Protein AF-A0A950RXT3-F1 (afdb_monomer)

pLDDT: mean 78.17, std 15.89, range [30.97, 98.0]

Sequence (523 aa):
MDTLRYGVPLAIAFVSMAGLGRHAAGCGPPQCATRAFFRGALIGFFAFGTLFGLLAQLGAGFPVAGGLMGLLVLVGLCSAAADLRSRPRTRLLYAGLASAGVLLSLLMQVMPVQADAADPGQYAFAATTLFRGEWLVQHVPVGAGLARMSALLHEAETTRAPSLVVPWAPAALGAPLTPNAITAVCAGYLAVAVLLFVDLLGPGLDPVGRAVLGLGALGPLNAVAVLSAGQLAQTFALMVALATIWLCRAQVSAGVRAGVLVAAGYLVSAGYPEFLLAFPLYWGCLVLICRSTFRQAAADGLCILAGFIVVQAATRLDNIRFLVAQQGSPTTFWPLAHTPGTVLDVWTIVIANGDLPRRLVALLTIPIAVYVWHRFVRRGTPTARPFAMMWVLIAGLVPFAVVWTWVALQAANPNYVTFKVACWLSFGLMLGVWLLLGQTTVWLRGVGATVVLVLAATRAFLLVSDVSERVPAYVAGPSAAGPAVEIASGAECLVHAPTSDQWVVARTIAVSAAPARNCTVLE

Secondary structure (DSSP, 8-state):
-HHHHHHHHHHHHHHHHHHHHHHHH-S---S-HHHHHHHHHHHHHHHHHHHHHHHHHTT--HHHHHHHHHHHHHHHHHHHHHHHHH-GGGHHHHHHHHHHHHHHHHHHHH----TT-HHHHHHHHHHHHTT-HHHHHHHS-TTTHHHHHHHHHHHHHHHTGGGGTTTHHHHHTT----HHHHHHHHHHHHHHHHHHHHHHT-TTS-HHHHHHHHHHHHHHHHHHHHHTT--HHHHHHHHHHHHHHHHHHT---HHHHHHHHHHHHHHHHHH-GGGGGTHHHHHHHHHHHHT--HHHHHHHHHHHHHHHHHHHHHTTTHHHHHHHHHTT-------SSS---SHHHHHHHHHHTS---HHHHHHHHHHHHHHHIIIIITTT---PPPPTHHHHHHHHHHHHHHHHHHHHHHSS-HHHHHHHHHHHHHHHHHHHHHHHHTTS-HHHHHHHHHHHHHHHHHHHHHHHHHHHHHHHHHHT-S-TTS------SSSSEEEE--TTTHHHHHHHHHHSSS--SSEEEE-

Structure (mmCIF, N/CA/C/O backbone):
data_AF-A0A950RXT3-F1
#
_entry.id   AF-A0A950RXT3-F1
#
loop_
_atom_site.group_PDB
_atom_site.id
_atom_site.type_symbol
_atom_site.label_atom_id
_atom_site.label_alt_id
_atom_site.label_comp_id
_atom_site.label_asym_id
_atom_site.label_entity_id
_atom_site.label_seq_id
_atom_site.pdbx_PDB_ins_code
_atom_site.Cartn_x
_atom_site.Cartn_y
_atom_site.Cartn_z
_atom_site.occupancy
_atom_site.B_iso_or_equiv
_atom_site.auth_seq_id
_atom_site.auth_comp_id
_atom_site.auth_asym_id
_atom_site.auth_atom_id
_atom_site.pdbx_PDB_model_num
ATOM 1 N N . MET A 1 1 ? 4.278 22.124 -21.456 1.00 51.28 1 MET A N 1
ATOM 2 C CA . MET A 1 1 ? 3.358 21.264 -22.240 1.00 51.28 1 MET A CA 1
ATOM 3 C C . MET A 1 1 ? 3.056 19.940 -21.538 1.00 51.28 1 MET A C 1
ATOM 5 O O . MET A 1 1 ? 1.967 19.416 -21.736 1.00 51.28 1 MET A O 1
ATOM 9 N N . ASP A 1 2 ? 3.937 19.423 -20.675 1.00 59.31 2 ASP A N 1
ATOM 10 C CA . ASP A 1 2 ? 3.765 18.082 -20.091 1.00 59.31 2 ASP A CA 1
ATOM 11 C C . ASP A 1 2 ? 2.729 17.985 -18.959 1.00 59.31 2 ASP A C 1
ATOM 13 O O . ASP A 1 2 ? 2.050 16.968 -18.847 1.00 59.31 2 ASP A O 1
ATOM 17 N N . THR A 1 3 ? 2.459 19.058 -18.206 1.00 61.03 3 THR A N 1
ATOM 18 C CA . THR A 1 3 ? 1.384 19.063 -17.188 1.00 61.03 3 THR A CA 1
ATOM 19 C C . THR A 1 3 ? -0.003 18.802 -17.786 1.00 61.03 3 THR A C 1
ATOM 21 O O . THR A 1 3 ? -0.847 18.196 -17.135 1.00 61.03 3 THR A O 1
ATOM 24 N N . LEU A 1 4 ? -0.247 19.195 -19.043 1.00 66.69 4 LEU A N 1
ATOM 25 C CA . LEU A 1 4 ? -1.496 18.872 -19.745 1.00 66.69 4 LEU A CA 1
ATOM 26 C C . LEU A 1 4 ? -1.548 17.397 -20.173 1.00 66.69 4 LEU A C 1
ATOM 28 O O . LEU A 1 4 ? -2.618 16.796 -20.132 1.00 66.69 4 LEU A O 1
ATOM 32 N N . ARG A 1 5 ? -0.396 16.806 -20.527 1.00 76.38 5 ARG A N 1
ATOM 33 C CA . ARG A 1 5 ? -0.274 15.399 -20.946 1.00 76.38 5 ARG A CA 1
ATOM 34 C C . ARG A 1 5 ? -0.479 14.415 -19.794 1.00 76.38 5 ARG A C 1
ATOM 36 O O . ARG A 1 5 ? -0.996 13.331 -20.026 1.00 76.38 5 ARG A O 1
ATOM 43 N N . TYR A 1 6 ? -0.120 14.793 -18.567 1.00 76.44 6 TYR A N 1
ATOM 44 C CA . TYR A 1 6 ? -0.305 13.953 -17.374 1.00 76.44 6 TYR A CA 1
ATOM 45 C C . TYR A 1 6 ? -1.501 14.367 -16.512 1.00 76.44 6 TYR A C 1
ATOM 47 O O . TYR A 1 6 ? -2.276 13.520 -16.071 1.00 76.44 6 TYR A O 1
ATOM 55 N N . GLY A 1 7 ? -1.674 15.667 -16.272 1.00 84.06 7 GLY A N 1
ATOM 56 C CA . GLY A 1 7 ? -2.630 16.187 -15.295 1.00 84.06 7 GLY A CA 1
ATOM 57 C C . GLY A 1 7 ? -4.085 16.008 -15.702 1.00 84.06 7 GLY A C 1
ATOM 58 O O . GLY A 1 7 ? -4.894 15.590 -14.876 1.00 84.06 7 GLY A O 1
ATOM 59 N N . VAL A 1 8 ? -4.427 16.267 -16.970 1.00 87.31 8 VAL A N 1
ATOM 60 C CA . VAL A 1 8 ? -5.808 16.106 -17.458 1.00 87.31 8 VAL A CA 1
ATOM 61 C C . VAL A 1 8 ? -6.239 14.633 -17.433 1.00 87.31 8 VAL A C 1
ATOM 63 O O . VAL A 1 8 ? -7.287 14.352 -16.846 1.00 87.31 8 VAL A O 1
ATOM 66 N N . PRO A 1 9 ? -5.449 13.671 -17.956 1.00 88.94 9 PRO A N 1
ATOM 67 C CA . PRO A 1 9 ? -5.803 12.253 -17.875 1.00 88.94 9 PRO A CA 1
ATOM 68 C C . PRO A 1 9 ? -5.969 11.739 -16.446 1.00 88.94 9 PRO A C 1
ATOM 70 O O . PRO A 1 9 ? -6.937 11.036 -16.159 1.00 88.94 9 PRO A O 1
ATOM 73 N N . LEU A 1 10 ? -5.068 12.119 -15.534 1.00 89.69 10 LEU A N 1
ATOM 74 C CA . LEU A 1 10 ? -5.145 11.708 -14.130 1.00 89.69 10 LEU A CA 1
ATOM 75 C C . LEU A 1 10 ? -6.357 12.312 -13.418 1.00 89.69 10 LEU A C 1
ATOM 77 O O . LEU A 1 10 ? -7.053 11.608 -12.688 1.00 89.69 10 LEU A O 1
ATOM 81 N N . ALA A 1 11 ? -6.652 13.592 -13.656 1.00 91.31 11 ALA A N 1
ATOM 82 C CA . ALA A 1 11 ? -7.836 14.237 -13.101 1.00 91.31 11 ALA A CA 1
ATOM 83 C C . ALA A 1 11 ? -9.125 13.553 -13.586 1.00 91.31 11 ALA A C 1
ATOM 85 O O . ALA A 1 11 ? -9.996 13.240 -12.773 1.00 91.31 11 ALA A O 1
ATOM 86 N N . ILE A 1 12 ? -9.226 13.264 -14.889 1.00 91.69 12 ILE A N 1
ATOM 87 C CA . ILE A 1 12 ? -10.361 12.535 -15.473 1.00 91.69 12 ILE A CA 1
ATOM 88 C C . ILE A 1 12 ? -10.480 11.143 -14.851 1.00 91.69 12 ILE A C 1
ATOM 90 O O . ILE A 1 12 ? -11.570 10.761 -14.423 1.00 91.69 12 ILE A O 1
ATOM 94 N N . ALA A 1 13 ? -9.373 10.403 -14.750 1.00 91.25 13 ALA A N 1
ATOM 95 C CA . ALA A 1 13 ? -9.359 9.066 -14.171 1.00 91.25 13 ALA A CA 1
ATOM 96 C C . ALA A 1 13 ? -9.838 9.077 -12.711 1.00 91.25 13 ALA A C 1
ATOM 98 O O . ALA A 1 13 ? -10.731 8.310 -12.357 1.00 91.25 13 ALA A O 1
ATOM 99 N N . PHE A 1 14 ? -9.330 9.985 -11.873 1.00 93.12 14 PHE A N 1
ATOM 100 C CA . PHE A 1 14 ? -9.723 10.072 -10.462 1.00 93.12 14 PHE A CA 1
ATOM 101 C C . PHE A 1 14 ? -11.183 10.495 -10.275 1.00 93.12 14 PHE A C 1
ATOM 103 O O . PHE A 1 14 ? -11.897 9.906 -9.459 1.00 93.12 14 PHE A O 1
ATOM 110 N N . VAL A 1 15 ? -11.658 11.476 -11.048 1.00 93.62 15 VAL A N 1
ATOM 111 C CA . VAL A 1 15 ? -13.070 11.892 -11.028 1.00 93.62 15 VAL A CA 1
ATOM 112 C C . VAL A 1 15 ? -13.974 10.746 -11.481 1.00 93.62 15 VAL A C 1
ATOM 114 O O . VAL A 1 15 ? -15.001 10.488 -10.849 1.00 93.62 15 VAL A O 1
ATOM 117 N N . SER A 1 16 ? -13.574 10.029 -12.530 1.00 93.38 16 SER A N 1
ATOM 118 C CA . SER A 1 16 ? -14.292 8.862 -13.029 1.00 93.38 16 SER A CA 1
ATOM 119 C C . SER A 1 16 ? -14.369 7.743 -11.987 1.00 93.38 16 SER A C 1
ATOM 121 O O . SER A 1 16 ? -15.462 7.257 -11.702 1.00 93.38 16 SER A O 1
ATOM 123 N N . MET A 1 17 ? -13.245 7.368 -11.366 1.00 93.56 17 MET A N 1
ATOM 124 C CA . MET A 1 17 ? -13.216 6.363 -10.296 1.00 93.56 17 MET A CA 1
ATOM 125 C C . MET A 1 17 ? -14.173 6.757 -9.160 1.00 93.56 17 MET A C 1
ATOM 127 O O . MET A 1 17 ? -15.001 5.954 -8.729 1.00 93.56 17 MET A O 1
ATOM 131 N N . ALA A 1 18 ? -14.149 8.021 -8.729 1.00 91.75 18 ALA A N 1
ATOM 132 C CA . ALA A 1 18 ? -15.086 8.526 -7.729 1.00 91.75 18 ALA A CA 1
ATOM 133 C C . ALA A 1 18 ? -16.551 8.443 -8.166 1.00 91.75 18 ALA A C 1
ATOM 135 O O . ALA A 1 18 ? -17.394 8.023 -7.375 1.00 91.75 18 ALA A O 1
ATOM 136 N N . GLY A 1 19 ? -16.878 8.806 -9.406 1.00 90.50 19 GLY A N 1
ATOM 137 C CA . GLY A 1 19 ? -18.233 8.660 -9.934 1.00 90.50 19 GLY A CA 1
ATOM 138 C C . GLY A 1 19 ? -18.696 7.202 -9.991 1.00 90.50 19 GLY A C 1
ATOM 139 O O . GLY A 1 19 ? -19.769 6.883 -9.474 1.00 90.50 19 GLY A O 1
ATOM 140 N N . LEU A 1 20 ? -17.866 6.309 -10.538 1.00 90.31 20 LEU A N 1
ATOM 141 C CA . LEU A 1 20 ? -18.173 4.886 -10.696 1.00 90.31 20 LEU A CA 1
ATOM 142 C C . LEU A 1 20 ? -18.435 4.218 -9.345 1.00 90.31 20 LEU A C 1
ATOM 144 O O . LEU A 1 20 ? -19.456 3.559 -9.151 1.00 90.31 20 LEU A O 1
ATOM 148 N N . GLY A 1 21 ? -17.541 4.403 -8.375 1.00 86.25 21 GLY A N 1
ATOM 149 C CA . GLY A 1 21 ? -17.714 3.743 -7.089 1.00 86.25 21 GLY A CA 1
ATOM 150 C C . GLY A 1 21 ? -18.833 4.346 -6.241 1.00 86.25 21 GLY A C 1
ATOM 151 O O . GLY A 1 21 ? -19.384 3.650 -5.394 1.00 86.25 21 GLY A O 1
ATOM 152 N N . ARG A 1 22 ? -19.254 5.596 -6.485 1.00 83.69 22 ARG A N 1
ATOM 153 C CA . ARG A 1 22 ? -20.488 6.131 -5.878 1.00 83.69 22 ARG A CA 1
ATOM 154 C C . ARG A 1 22 ? -21.747 5.512 -6.466 1.00 83.69 22 ARG A C 1
ATOM 156 O O . ARG A 1 22 ? -22.684 5.273 -5.709 1.00 83.69 22 ARG A O 1
ATOM 163 N N . HIS A 1 23 ? -21.752 5.226 -7.766 1.00 82.44 23 HIS A N 1
ATOM 164 C CA . HIS A 1 23 ? -22.821 4.453 -8.389 1.00 82.44 23 HIS A CA 1
ATOM 165 C C . HIS A 1 23 ? -22.899 3.046 -7.770 1.00 82.44 23 HIS A C 1
ATOM 167 O O . HIS A 1 23 ? -23.962 2.635 -7.312 1.00 82.44 23 HIS A O 1
ATOM 173 N N . ALA A 1 24 ? -21.756 2.362 -7.639 1.00 80.19 24 ALA A N 1
ATOM 174 C CA . ALA A 1 24 ? -21.681 1.009 -7.080 1.00 80.19 24 ALA A CA 1
ATOM 175 C C . ALA A 1 24 ? -21.989 0.925 -5.569 1.00 80.19 24 ALA A C 1
ATOM 177 O O . ALA A 1 24 ? -22.601 -0.036 -5.110 1.00 80.19 24 ALA A O 1
ATOM 178 N N . ALA A 1 25 ? -21.577 1.916 -4.771 1.00 75.25 25 ALA A N 1
ATOM 179 C CA . ALA A 1 25 ? -21.772 1.906 -3.318 1.00 75.25 25 ALA A CA 1
ATOM 180 C C . ALA A 1 25 ? -23.204 2.261 -2.871 1.00 75.25 25 ALA A C 1
ATOM 182 O O . ALA A 1 25 ? -23.537 2.073 -1.697 1.00 75.25 25 ALA A O 1
ATOM 183 N N . GLY A 1 26 ? -24.033 2.796 -3.773 1.00 66.62 26 GLY A N 1
ATOM 184 C CA . GLY A 1 26 ? -25.387 3.262 -3.481 1.00 66.62 26 GLY A CA 1
ATOM 185 C C . GLY A 1 26 ? -25.461 4.488 -2.554 1.00 66.62 26 GLY A C 1
ATOM 186 O O . GLY A 1 26 ? -24.468 4.995 -2.020 1.00 66.62 26 GLY A O 1
ATOM 187 N N . CYS A 1 27 ? -26.683 4.986 -2.337 1.00 56.31 27 CYS A N 1
ATOM 188 C CA . CYS A 1 27 ? -26.976 6.084 -1.411 1.00 56.31 27 CYS A CA 1
ATOM 189 C C . CYS A 1 27 ? -26.999 5.588 0.046 1.00 56.31 27 CYS A C 1
ATOM 191 O O . CYS A 1 27 ? -28.058 5.443 0.646 1.00 56.31 27 CYS A O 1
ATOM 193 N N . GLY A 1 28 ? -25.827 5.301 0.617 1.00 53.75 28 GLY A N 1
ATOM 194 C CA . GLY A 1 28 ? -25.708 4.971 2.042 1.00 53.75 28 GLY A CA 1
ATOM 195 C C . GLY A 1 28 ? -26.041 6.156 2.971 1.00 53.75 28 GLY A C 1
ATOM 196 O O . GLY A 1 28 ? -26.061 7.304 2.516 1.00 53.75 28 GLY A O 1
ATOM 197 N N . PRO A 1 29 ? -26.277 5.897 4.273 1.00 47.66 29 PRO A N 1
ATOM 198 C CA . PRO A 1 29 ? -26.682 6.921 5.232 1.00 47.66 29 PRO A CA 1
ATOM 199 C C . PRO A 1 29 ? -25.670 8.082 5.315 1.00 47.66 29 PRO A C 1
ATOM 201 O O . PRO A 1 29 ? -24.471 7.878 5.106 1.00 47.66 29 PRO A O 1
ATOM 204 N N . PRO A 1 30 ? -26.127 9.305 5.648 1.00 49.03 30 PRO A N 1
ATOM 205 C CA . PRO A 1 30 ? -25.386 10.566 5.516 1.00 49.03 30 PRO A CA 1
ATOM 206 C C . PRO A 1 30 ? -24.302 10.783 6.588 1.00 49.03 30 PRO A C 1
ATOM 208 O O . PRO A 1 30 ? -24.031 11.915 6.989 1.00 49.03 30 PRO A O 1
ATOM 211 N N . GLN A 1 31 ? -23.655 9.728 7.080 1.00 52.56 31 GLN A N 1
ATOM 212 C CA . GLN A 1 31 ? -22.553 9.895 8.023 1.00 52.56 31 GLN A CA 1
ATOM 213 C C . GLN A 1 31 ? -21.310 10.397 7.272 1.00 52.56 31 GLN A C 1
ATOM 215 O O . GLN A 1 31 ? -20.650 9.655 6.553 1.00 52.56 31 GLN A O 1
ATOM 220 N N . CYS A 1 32 ? -21.029 11.695 7.442 1.00 66.31 32 CYS A N 1
ATOM 221 C CA . CYS A 1 32 ? -19.915 12.458 6.869 1.00 66.31 32 CYS A CA 1
ATOM 222 C C . CYS A 1 32 ? -19.788 12.339 5.334 1.00 66.31 32 CYS A C 1
ATOM 224 O O . CYS A 1 32 ? -19.127 11.442 4.808 1.00 66.31 32 CYS A O 1
ATOM 226 N N . ALA A 1 33 ? -20.372 13.302 4.606 1.00 75.81 33 ALA A N 1
ATOM 227 C CA . ALA A 1 33 ? -20.354 13.371 3.137 1.00 75.81 33 ALA A CA 1
ATOM 228 C C . ALA A 1 33 ? -18.955 13.160 2.519 1.00 75.81 33 ALA A C 1
ATOM 230 O O . ALA A 1 33 ? -18.831 12.504 1.486 1.00 75.81 33 ALA A O 1
ATOM 231 N N . THR A 1 34 ? -17.906 13.648 3.185 1.00 83.06 34 THR A N 1
ATOM 232 C CA . THR A 1 34 ? -16.504 13.478 2.786 1.00 83.06 34 THR A CA 1
ATOM 233 C C . THR A 1 34 ? -16.046 12.017 2.829 1.00 83.06 34 THR A C 1
ATOM 235 O O . THR A 1 34 ? -15.490 11.519 1.854 1.00 83.06 34 THR A O 1
ATOM 238 N N . ARG A 1 35 ? -16.316 11.282 3.917 1.00 83.38 35 ARG A N 1
ATOM 239 C CA . ARG A 1 35 ? -15.944 9.857 4.014 1.00 83.38 35 ARG A CA 1
ATOM 240 C C . ARG A 1 35 ? -16.725 9.006 3.018 1.00 83.38 35 ARG A C 1
ATOM 242 O O . ARG A 1 35 ? -16.146 8.136 2.375 1.00 83.38 35 ARG A O 1
ATOM 249 N N . ALA A 1 36 ? -18.017 9.282 2.846 1.00 82.69 36 ALA A N 1
ATOM 250 C CA . ALA A 1 36 ? -18.837 8.588 1.856 1.00 82.69 36 ALA A CA 1
ATOM 251 C C . ALA A 1 36 ? -18.318 8.796 0.420 1.00 82.69 36 ALA A C 1
ATOM 253 O O . ALA A 1 36 ? -18.337 7.864 -0.383 1.00 82.69 36 ALA A O 1
ATOM 254 N N . PHE A 1 37 ? -17.819 9.997 0.110 1.00 88.00 37 PHE A N 1
ATOM 255 C CA . PHE A 1 37 ? -17.192 10.309 -1.172 1.00 88.00 37 PHE A CA 1
ATOM 256 C C . PHE A 1 37 ? -15.901 9.510 -1.397 1.00 88.00 37 PHE A C 1
ATOM 258 O O . PHE A 1 37 ? -15.792 8.814 -2.405 1.00 88.00 37 PHE A O 1
ATOM 265 N N . PHE A 1 38 ? -14.960 9.537 -0.446 1.00 90.06 38 PHE A N 1
ATOM 266 C CA . PHE A 1 38 ? -13.694 8.803 -0.579 1.00 90.06 38 PHE A CA 1
ATOM 267 C C . PHE A 1 38 ? -13.883 7.282 -0.588 1.00 90.06 38 PHE A C 1
ATOM 269 O O . PHE A 1 38 ? -13.156 6.576 -1.282 1.00 90.06 38 PHE A O 1
ATOM 276 N N . ARG A 1 39 ? -14.917 6.772 0.089 1.00 89.81 39 ARG A N 1
ATOM 277 C CA . ARG A 1 39 ? -15.347 5.374 -0.039 1.00 89.81 39 ARG A CA 1
ATOM 278 C C . ARG A 1 39 ? -15.738 5.027 -1.471 1.00 89.81 39 ARG A C 1
ATOM 280 O O . ARG A 1 39 ? -15.291 4.008 -1.985 1.00 89.81 39 ARG A O 1
ATOM 287 N N . GLY A 1 40 ? -16.535 5.880 -2.115 1.00 89.75 40 GLY A N 1
ATOM 288 C CA . GLY A 1 40 ? -16.855 5.737 -3.534 1.00 89.75 40 GLY A CA 1
ATOM 289 C C . GLY A 1 40 ? -15.596 5.764 -4.402 1.00 89.75 40 GLY A C 1
ATOM 290 O O . GLY A 1 40 ? -15.399 4.865 -5.204 1.00 89.75 40 GLY A O 1
ATOM 291 N N . ALA A 1 41 ? -14.691 6.720 -4.183 1.00 92.12 41 ALA A N 1
ATOM 292 C CA . ALA A 1 41 ? -13.427 6.795 -4.922 1.00 92.12 41 ALA A CA 1
ATOM 293 C C . ALA A 1 41 ? -12.583 5.517 -4.824 1.00 92.12 41 ALA A C 1
ATOM 295 O O . ALA A 1 41 ? -12.135 5.014 -5.849 1.00 92.12 41 ALA A O 1
ATOM 296 N N . LEU A 1 42 ? -12.427 4.945 -3.627 1.00 94.56 42 LEU A N 1
ATOM 297 C CA . LEU A 1 42 ? -11.673 3.703 -3.437 1.00 94.56 42 LEU A CA 1
ATOM 298 C C . LEU A 1 42 ? -12.370 2.481 -4.051 1.00 94.56 42 LEU A C 1
ATOM 300 O O . LEU A 1 42 ? -11.704 1.650 -4.656 1.00 94.56 42 LEU A O 1
ATOM 304 N N . ILE A 1 43 ? -13.700 2.373 -3.957 1.00 94.19 43 ILE A N 1
ATOM 305 C CA . ILE A 1 43 ? -14.445 1.290 -4.627 1.00 94.19 43 ILE A CA 1
ATOM 306 C C . ILE A 1 43 ? -14.270 1.384 -6.146 1.00 94.19 43 ILE A C 1
ATOM 308 O O . ILE A 1 43 ? -14.036 0.375 -6.807 1.00 94.19 43 ILE A O 1
ATOM 312 N N . GLY A 1 44 ? -14.340 2.594 -6.704 1.00 94.12 44 GLY A N 1
ATOM 313 C CA . GLY A 1 44 ? -14.083 2.811 -8.122 1.00 94.12 44 GLY A CA 1
ATOM 314 C C . GLY A 1 44 ? -12.644 2.491 -8.509 1.00 94.12 44 GLY A C 1
ATOM 315 O O . GLY A 1 44 ? -12.432 1.830 -9.516 1.00 94.12 44 GLY A O 1
ATOM 316 N N . PHE A 1 45 ? -11.666 2.873 -7.686 1.00 95.38 45 PHE A N 1
ATOM 317 C CA . PHE A 1 45 ? -10.267 2.485 -7.873 1.00 95.38 45 PHE A CA 1
ATOM 318 C C . PHE A 1 45 ? -10.105 0.958 -7.917 1.00 95.38 45 PHE A C 1
ATOM 320 O O . PHE A 1 45 ? -9.446 0.439 -8.814 1.00 95.38 45 PHE A O 1
ATOM 327 N N . PHE A 1 46 ? -10.758 0.227 -7.006 1.00 96.31 46 PHE A N 1
ATOM 328 C CA . PHE A 1 46 ? -10.728 -1.240 -6.979 1.00 96.31 46 PHE A CA 1
ATOM 329 C C . PHE A 1 46 ? -11.340 -1.835 -8.252 1.00 96.31 46 PHE A C 1
ATOM 331 O O . PHE A 1 46 ? -10.773 -2.763 -8.827 1.00 96.31 46 PHE A O 1
ATOM 338 N N . ALA A 1 47 ? -12.465 -1.285 -8.718 1.00 93.69 47 ALA A N 1
ATOM 339 C CA . ALA A 1 47 ? -13.117 -1.720 -9.951 1.00 93.69 47 ALA A CA 1
ATOM 340 C C . ALA A 1 47 ? -12.230 -1.482 -11.185 1.00 93.69 47 ALA A C 1
ATOM 342 O O . ALA A 1 47 ? -12.035 -2.399 -11.981 1.00 93.69 47 ALA A O 1
ATOM 343 N N . PHE A 1 48 ? -11.639 -0.288 -11.303 1.00 92.81 48 PHE A N 1
ATOM 344 C CA . PHE A 1 48 ? -10.694 0.044 -12.370 1.00 92.81 48 PHE A CA 1
ATOM 345 C C . PHE A 1 48 ? -9.478 -0.884 -12.348 1.00 92.81 48 PHE A C 1
ATOM 347 O O . PHE A 1 48 ? -9.133 -1.445 -13.380 1.00 92.81 48 PHE A O 1
ATOM 354 N N . GLY A 1 49 ? -8.861 -1.094 -11.182 1.00 94.12 49 GLY A N 1
ATOM 355 C CA . GLY A 1 49 ? -7.672 -1.942 -11.061 1.00 94.12 49 GLY A CA 1
ATOM 356 C C . GLY A 1 49 ? -7.959 -3.408 -11.367 1.00 94.12 49 GLY A C 1
ATOM 357 O O . GLY A 1 49 ? -7.130 -4.083 -11.971 1.00 94.12 49 GLY A O 1
ATOM 358 N N . THR A 1 50 ? -9.148 -3.887 -10.990 1.00 94.94 50 THR A N 1
ATOM 359 C CA . THR A 1 50 ? -9.564 -5.273 -11.229 1.00 94.94 50 THR A CA 1
ATOM 360 C C . THR A 1 50 ? -9.810 -5.498 -12.713 1.00 94.94 50 THR A C 1
ATOM 362 O O . THR A 1 50 ? -9.285 -6.455 -13.271 1.00 94.94 50 THR A O 1
ATOM 365 N N . LEU A 1 51 ? -10.554 -4.599 -13.371 1.00 92.50 51 LEU A N 1
ATOM 366 C CA . LEU A 1 51 ? -10.790 -4.708 -14.809 1.00 92.50 51 LEU A CA 1
ATOM 367 C C . LEU A 1 51 ? -9.477 -4.586 -15.586 1.00 92.50 51 LEU A C 1
ATOM 369 O O . LEU A 1 51 ? -9.211 -5.401 -16.460 1.00 92.50 51 LEU A O 1
ATOM 373 N N . PHE A 1 52 ? -8.646 -3.607 -15.234 1.00 90.00 52 PHE A N 1
ATOM 374 C CA . PHE A 1 52 ? -7.346 -3.395 -15.857 1.00 90.00 52 PHE A CA 1
ATOM 375 C C . PHE A 1 52 ? -6.456 -4.638 -15.776 1.00 90.00 52 PHE A C 1
ATOM 377 O O . PHE A 1 52 ? -5.949 -5.105 -16.793 1.00 90.00 52 PHE A O 1
ATOM 384 N N . GLY A 1 53 ? -6.298 -5.195 -14.571 1.00 90.38 53 GLY A N 1
ATOM 385 C CA . GLY A 1 53 ? -5.527 -6.417 -14.365 1.00 90.38 53 GLY A CA 1
ATOM 386 C C . GLY A 1 53 ? -6.100 -7.592 -15.146 1.00 90.38 53 GLY A C 1
ATOM 387 O O . GLY A 1 53 ? -5.345 -8.334 -15.764 1.00 90.38 53 GLY A O 1
ATOM 388 N N . LEU A 1 54 ? -7.429 -7.736 -15.168 1.00 91.00 54 LEU A N 1
ATOM 389 C CA . LEU A 1 54 ? -8.076 -8.874 -15.815 1.00 91.00 54 LEU A CA 1
ATOM 390 C C . LEU A 1 54 ? -7.876 -8.815 -17.326 1.00 91.00 54 LEU A C 1
ATOM 392 O O . LEU A 1 54 ? -7.569 -9.827 -17.944 1.00 91.00 54 LEU A O 1
ATOM 396 N N . LEU A 1 55 ? -8.002 -7.626 -17.913 1.00 88.75 55 LEU A N 1
ATOM 397 C CA . LEU A 1 55 ? -7.745 -7.408 -19.332 1.00 88.75 55 LEU A CA 1
ATOM 398 C C . LEU A 1 55 ? -6.296 -7.738 -19.695 1.00 88.75 55 LEU A C 1
ATOM 400 O O . LEU A 1 55 ? -6.077 -8.431 -20.686 1.00 88.75 55 LEU A O 1
ATOM 404 N N . ALA A 1 56 ? -5.330 -7.309 -18.879 1.00 85.00 56 ALA A N 1
ATOM 405 C CA . ALA A 1 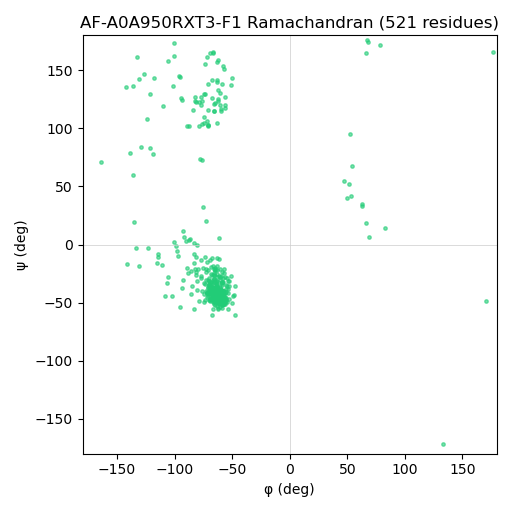56 ? -3.924 -7.641 -19.088 1.00 85.00 56 ALA A CA 1
ATOM 406 C C . ALA A 1 56 ? -3.672 -9.158 -18.991 1.00 85.00 56 ALA A C 1
ATOM 408 O O . ALA A 1 56 ? -3.076 -9.740 -19.889 1.00 85.00 56 ALA A O 1
ATOM 409 N N . GLN A 1 57 ? -4.199 -9.825 -17.960 1.00 86.88 57 GLN A N 1
ATOM 410 C CA . GLN A 1 57 ? -4.023 -11.270 -17.748 1.00 86.88 57 GLN A CA 1
ATOM 411 C C . GLN A 1 57 ? -4.696 -12.134 -18.818 1.00 86.88 57 GLN A C 1
ATOM 413 O O . GLN A 1 57 ? -4.223 -13.226 -19.116 1.00 86.88 57 GLN A O 1
ATOM 418 N N . LEU A 1 58 ? -5.800 -11.657 -19.396 1.00 85.25 58 LEU A N 1
ATOM 419 C CA . LEU A 1 58 ? -6.476 -12.321 -20.510 1.00 85.25 58 LEU A CA 1
ATOM 420 C C . LEU A 1 58 ? -5.811 -12.037 -21.867 1.00 85.25 58 LEU A C 1
ATOM 422 O O . LEU A 1 58 ? -6.303 -12.525 -22.884 1.00 85.25 58 LEU A O 1
ATOM 426 N N . GLY A 1 59 ? -4.732 -11.246 -21.906 1.00 77.81 59 GLY A N 1
ATOM 427 C CA . GLY A 1 59 ? -4.067 -10.844 -23.145 1.00 77.81 59 GLY A CA 1
ATOM 428 C C . GLY A 1 59 ? -4.973 -10.010 -24.054 1.00 77.81 59 GLY A C 1
ATOM 429 O O . GLY A 1 59 ? -4.922 -10.139 -25.279 1.00 77.81 59 GLY A O 1
ATOM 430 N N . ALA A 1 60 ? -5.868 -9.201 -23.476 1.00 79.81 60 ALA A N 1
ATOM 431 C CA . ALA A 1 60 ? -6.804 -8.398 -24.249 1.00 79.81 60 ALA A CA 1
ATOM 432 C C . ALA A 1 60 ? -6.050 -7.345 -25.075 1.00 79.81 60 ALA A C 1
ATOM 434 O O . ALA A 1 60 ? -5.358 -6.486 -24.531 1.00 79.81 60 ALA A O 1
ATOM 435 N N . GLY A 1 61 ? -6.229 -7.377 -26.397 1.00 71.19 61 GLY A N 1
ATOM 436 C CA . GLY A 1 61 ? -5.639 -6.377 -27.286 1.00 71.19 61 GLY A CA 1
ATOM 437 C C . GLY A 1 61 ? -6.149 -4.958 -27.004 1.00 71.19 61 GLY A C 1
ATOM 438 O O . GLY A 1 61 ? -7.249 -4.763 -26.473 1.00 71.19 61 GLY A O 1
ATOM 439 N N . PHE A 1 62 ? -5.375 -3.957 -27.433 1.00 71.75 62 PHE A N 1
ATOM 440 C CA . PHE A 1 62 ? -5.662 -2.536 -27.199 1.00 71.75 62 PHE A CA 1
ATOM 441 C C . PHE A 1 62 ? -7.106 -2.100 -27.522 1.00 71.75 62 PHE A C 1
ATOM 443 O O . PHE A 1 62 ? -7.689 -1.408 -26.688 1.00 71.75 62 PHE A O 1
ATOM 450 N N . PRO A 1 63 ? -7.747 -2.508 -28.641 1.00 78.88 63 PRO A N 1
ATOM 451 C CA . PRO A 1 63 ? -9.119 -2.080 -28.933 1.00 78.88 63 PRO A CA 1
ATOM 452 C C . PRO A 1 63 ? -10.134 -2.540 -27.878 1.00 78.88 63 PRO A C 1
ATOM 454 O O . PRO A 1 63 ? -11.027 -1.783 -27.500 1.00 78.88 63 PRO A O 1
ATOM 457 N N . VAL A 1 64 ? -9.979 -3.767 -27.370 1.00 83.19 64 VAL A N 1
ATOM 458 C CA . VAL A 1 64 ? -10.874 -4.344 -26.357 1.00 83.19 64 VAL A CA 1
ATOM 459 C C . VAL A 1 64 ? -10.595 -3.713 -24.998 1.00 83.19 64 VAL A C 1
ATOM 461 O O . VAL A 1 64 ? -11.517 -3.233 -24.338 1.00 83.19 64 VAL A O 1
ATOM 464 N N . ALA A 1 65 ? -9.322 -3.668 -24.596 1.00 80.75 65 ALA A N 1
ATOM 465 C CA . ALA A 1 65 ? -8.935 -3.117 -23.307 1.00 80.75 65 ALA A CA 1
ATOM 466 C C . ALA A 1 65 ? -9.245 -1.613 -23.215 1.00 80.75 65 ALA A C 1
ATOM 468 O O . ALA A 1 65 ? -9.877 -1.161 -22.260 1.00 80.75 65 ALA A O 1
ATOM 469 N N . GLY A 1 66 ? -8.878 -0.847 -24.245 1.00 81.19 66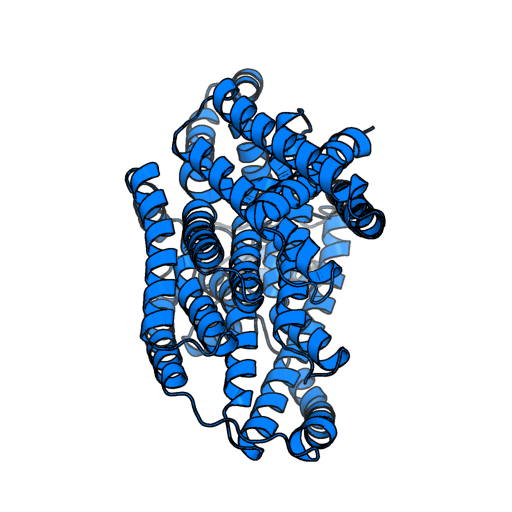 GLY A N 1
ATOM 470 C CA . GLY A 1 66 ? -9.166 0.579 -24.362 1.00 81.19 66 GLY A CA 1
ATOM 471 C C . GLY A 1 66 ? -10.664 0.876 -24.426 1.00 81.19 66 GLY A C 1
ATOM 472 O O . GLY A 1 66 ? -11.126 1.787 -23.742 1.00 81.19 66 GLY A O 1
ATOM 473 N N . GLY A 1 67 ? -11.442 0.078 -25.168 1.00 86.06 67 GLY A N 1
ATOM 474 C CA . GLY A 1 67 ? -12.897 0.222 -25.243 1.00 86.06 67 GLY A CA 1
ATOM 475 C C . GLY A 1 67 ? -13.592 0.010 -23.894 1.00 86.06 67 GLY A C 1
ATOM 476 O O . GLY A 1 67 ? -14.409 0.834 -23.482 1.00 86.06 67 GLY A O 1
ATOM 477 N N . LEU A 1 68 ? -13.235 -1.053 -23.166 1.00 89.75 68 LEU A N 1
ATOM 478 C CA . LEU A 1 68 ? -13.830 -1.366 -21.861 1.00 89.75 68 LEU A CA 1
ATOM 479 C C . LEU A 1 68 ? -13.397 -0.386 -20.763 1.00 89.75 68 LEU A C 1
ATOM 481 O O . LEU A 1 68 ? -14.233 0.070 -19.978 1.00 89.75 68 LEU A O 1
ATOM 485 N N . MET A 1 69 ? -12.118 -0.002 -20.731 1.00 88.88 69 MET A N 1
ATOM 486 C CA . MET A 1 69 ? -11.638 1.033 -19.811 1.00 88.88 69 MET A CA 1
ATOM 487 C C . MET A 1 69 ? -12.266 2.396 -20.134 1.00 88.88 69 MET A C 1
ATOM 489 O O . MET A 1 69 ? -12.680 3.111 -19.223 1.00 88.88 69 MET A O 1
ATOM 493 N N . GLY A 1 70 ? -12.415 2.735 -21.418 1.00 89.25 70 GLY A N 1
ATOM 494 C CA . GLY A 1 70 ? -13.115 3.934 -21.879 1.00 89.25 70 GLY A CA 1
ATOM 495 C C . GLY A 1 70 ? -14.585 3.951 -21.461 1.00 89.25 70 GLY A C 1
ATOM 496 O O . GLY A 1 70 ? -15.073 4.972 -20.978 1.00 89.25 70 GLY A O 1
ATOM 497 N N . LEU A 1 71 ? -15.277 2.812 -21.548 1.00 91.56 71 LEU A N 1
ATOM 498 C CA . LEU A 1 71 ? -16.649 2.674 -21.059 1.00 91.56 71 LEU A CA 1
ATOM 499 C C . LEU A 1 71 ? -16.738 2.922 -19.547 1.00 91.56 71 LEU A C 1
ATOM 501 O O . LEU A 1 71 ? -17.606 3.679 -19.115 1.00 91.56 71 LEU A O 1
ATOM 505 N N . LEU A 1 72 ? -15.829 2.356 -18.740 1.00 91.38 72 LEU A N 1
ATOM 506 C CA . LEU A 1 72 ? -15.777 2.660 -17.304 1.00 91.38 72 LEU A CA 1
ATOM 507 C C . LEU A 1 72 ? -15.529 4.148 -17.041 1.00 91.38 72 LEU A C 1
ATOM 509 O O . LEU A 1 72 ? -16.143 4.709 -16.131 1.00 91.38 72 LEU A O 1
ATOM 513 N N . VAL A 1 73 ? -14.662 4.788 -17.835 1.00 93.06 73 VAL A N 1
ATOM 514 C CA . VAL A 1 73 ? -14.423 6.234 -17.748 1.00 93.06 73 VAL A CA 1
ATOM 515 C C . VAL A 1 73 ? -15.708 7.017 -18.007 1.00 93.06 73 VAL A C 1
ATOM 517 O O . VAL A 1 73 ? -16.078 7.875 -17.206 1.00 93.06 73 VAL A O 1
ATOM 520 N N . LEU A 1 74 ? -16.433 6.694 -19.077 1.00 94.00 74 LEU A N 1
ATOM 521 C CA . LEU A 1 74 ? -17.692 7.355 -19.422 1.00 94.00 74 LEU A CA 1
ATOM 522 C C . LEU A 1 74 ? -18.761 7.156 -18.341 1.00 94.00 74 LEU A C 1
ATOM 524 O O . LEU A 1 74 ? -19.357 8.130 -17.884 1.00 94.00 74 LEU A O 1
ATOM 528 N N . VAL A 1 75 ? -18.961 5.921 -17.874 1.00 93.25 75 VAL A N 1
ATOM 529 C CA . VAL A 1 75 ? -19.913 5.601 -16.796 1.00 93.25 75 VAL A CA 1
ATOM 530 C C . VAL A 1 75 ? -19.567 6.373 -15.520 1.00 93.25 75 VAL A C 1
ATOM 532 O O . VAL A 1 75 ? -20.453 6.948 -14.877 1.00 93.25 75 VAL A O 1
ATOM 535 N N . GLY A 1 76 ? -18.281 6.436 -15.170 1.00 93.88 76 GLY A N 1
ATOM 536 C CA . GLY A 1 76 ? -17.787 7.187 -14.023 1.00 93.88 76 GLY A CA 1
ATOM 537 C C . GLY A 1 76 ? -18.033 8.690 -14.153 1.00 93.88 76 GLY A C 1
ATOM 538 O O . GLY A 1 76 ? -18.584 9.302 -13.238 1.00 93.88 76 GLY A O 1
ATOM 539 N N . LEU A 1 77 ? -17.708 9.288 -15.300 1.00 94.38 77 LEU A N 1
ATOM 540 C CA . LEU A 1 77 ? -17.938 10.712 -15.564 1.00 94.38 77 LEU A CA 1
ATOM 541 C C . LEU A 1 77 ? -19.427 11.076 -15.570 1.00 94.38 77 LEU A C 1
ATOM 543 O O . LEU A 1 77 ? -19.814 12.063 -14.942 1.00 94.38 77 LEU A O 1
ATOM 547 N N . CYS A 1 78 ? -20.280 10.272 -16.210 1.00 93.94 78 CYS A N 1
ATOM 548 C CA . CYS A 1 78 ? -21.731 10.467 -16.187 1.00 93.94 78 CYS A CA 1
ATOM 549 C C . CYS A 1 78 ? -22.283 10.397 -14.755 1.00 93.94 78 CYS A C 1
ATOM 551 O O . CYS A 1 78 ? -23.086 11.243 -14.355 1.00 93.94 78 CYS A O 1
ATOM 553 N N . SER A 1 79 ? -21.803 9.439 -13.957 1.00 91.00 79 SER A N 1
ATOM 554 C CA . SER A 1 79 ? -22.187 9.295 -12.547 1.00 91.00 79 SER A CA 1
ATOM 555 C C . SER A 1 79 ? -21.715 10.478 -11.696 1.00 91.00 79 SER A C 1
ATOM 557 O O . SER A 1 79 ? -22.473 10.988 -10.870 1.00 91.00 79 SER A O 1
ATOM 559 N N . ALA A 1 80 ? -20.493 10.968 -11.926 1.00 90.38 80 ALA A N 1
ATOM 560 C CA . ALA A 1 80 ? -19.977 12.166 -11.270 1.00 90.38 80 ALA A CA 1
ATOM 561 C C . ALA A 1 80 ? -20.800 13.411 -11.641 1.00 90.38 80 ALA A C 1
ATOM 563 O O . ALA A 1 80 ? -21.173 14.181 -10.760 1.00 90.38 80 ALA A O 1
ATOM 564 N N . ALA A 1 81 ? -21.155 13.587 -12.917 1.00 91.19 81 ALA A N 1
ATOM 565 C CA . ALA A 1 81 ? -21.995 14.694 -13.371 1.00 91.19 81 ALA A CA 1
ATOM 566 C C . ALA A 1 81 ? -23.396 14.660 -12.733 1.00 91.19 81 ALA A C 1
ATOM 568 O O . ALA A 1 81 ? -23.910 15.697 -12.307 1.00 91.19 81 ALA A O 1
ATOM 569 N N . ALA A 1 82 ? -24.003 13.476 -12.615 1.00 88.19 82 ALA A N 1
ATOM 570 C CA . ALA A 1 82 ? -25.283 13.297 -11.934 1.00 88.19 82 ALA A CA 1
ATOM 571 C C . ALA A 1 82 ? -25.197 13.614 -10.426 1.00 88.19 82 ALA A C 1
ATOM 573 O O . ALA A 1 82 ? -26.071 14.301 -9.883 1.00 88.19 82 ALA A O 1
ATOM 574 N N . ASP A 1 83 ? -24.129 13.184 -9.741 1.00 86.25 83 ASP A N 1
ATOM 575 C CA . ASP A 1 83 ? -23.912 13.521 -8.326 1.00 86.25 83 ASP A CA 1
ATOM 576 C C . ASP A 1 83 ? -23.661 15.025 -8.135 1.00 86.25 83 ASP A C 1
ATOM 578 O O . ASP A 1 83 ? -24.249 15.633 -7.248 1.00 86.25 83 ASP A O 1
ATOM 582 N N . LEU A 1 84 ? -22.885 15.667 -9.012 1.00 87.38 84 LEU A N 1
ATOM 583 C CA . LEU A 1 84 ? -22.627 17.112 -8.965 1.00 87.38 84 LEU A CA 1
ATOM 584 C C . LEU A 1 84 ? -23.893 17.959 -9.166 1.00 87.38 84 LEU A C 1
ATOM 586 O O . LEU A 1 84 ? -24.006 19.040 -8.577 1.00 87.38 84 LEU A O 1
ATOM 590 N N . ARG A 1 85 ? -24.841 17.483 -9.987 1.00 86.88 85 ARG A N 1
ATOM 591 C CA . ARG A 1 85 ? -26.156 18.119 -10.179 1.00 86.88 85 ARG A CA 1
ATOM 592 C C . ARG A 1 85 ? -27.043 17.966 -8.947 1.00 86.88 85 ARG A C 1
ATOM 594 O O . ARG A 1 85 ? -27.674 18.930 -8.531 1.00 86.88 85 ARG A O 1
ATOM 601 N N . SER A 1 86 ? -27.075 16.772 -8.359 1.00 82.94 86 SER A N 1
ATOM 602 C CA . SER A 1 86 ? -27.945 16.464 -7.216 1.00 82.94 86 SER A CA 1
ATOM 603 C C . SER A 1 86 ? -27.382 16.925 -5.867 1.00 82.94 86 SER A C 1
ATOM 605 O O . SER A 1 86 ? -28.138 17.137 -4.920 1.00 82.94 86 SER A O 1
ATOM 607 N N . ARG A 1 87 ? -26.059 17.093 -5.748 1.00 82.50 87 ARG A N 1
ATOM 608 C CA . ARG A 1 87 ? -25.360 17.411 -4.496 1.00 82.50 87 ARG A CA 1
ATOM 609 C C . ARG A 1 87 ? -24.255 18.445 -4.733 1.00 82.50 87 ARG A C 1
ATOM 611 O O . ARG A 1 87 ? -23.077 18.107 -4.699 1.00 82.50 87 ARG A O 1
ATOM 618 N N . PRO A 1 88 ? -24.573 19.743 -4.855 1.00 78.31 88 PRO A N 1
ATOM 619 C CA . PRO A 1 88 ? -23.571 20.773 -5.154 1.00 78.31 88 PRO A CA 1
ATOM 620 C C . PRO A 1 88 ? -22.438 20.858 -4.116 1.00 78.31 88 PRO A C 1
ATOM 622 O O . PRO A 1 88 ? -21.330 21.272 -4.448 1.00 78.31 88 PRO A O 1
ATOM 625 N N . ARG A 1 89 ? -22.668 20.401 -2.876 1.00 79.56 89 ARG A N 1
ATOM 626 C CA . ARG A 1 89 ? -21.638 20.314 -1.825 1.00 79.56 89 ARG A CA 1
ATOM 627 C C . ARG A 1 89 ? -20.490 19.346 -2.159 1.00 79.56 89 ARG A C 1
ATOM 629 O O . ARG A 1 89 ? -19.426 19.466 -1.563 1.00 79.56 89 ARG A O 1
ATOM 636 N N . THR A 1 90 ? -20.661 18.416 -3.103 1.00 83.56 90 THR A N 1
ATOM 637 C CA . THR A 1 90 ? -19.601 17.478 -3.524 1.00 83.56 90 THR A CA 1
ATOM 638 C C . THR A 1 90 ? -18.656 18.083 -4.565 1.00 83.56 90 THR A C 1
ATOM 640 O O . THR A 1 90 ? -17.596 17.512 -4.812 1.00 83.56 90 THR A O 1
ATOM 643 N N . ARG A 1 91 ? -18.961 19.278 -5.105 1.00 86.88 91 ARG A N 1
ATOM 644 C CA . ARG A 1 91 ? -18.099 20.010 -6.054 1.00 86.88 91 ARG A CA 1
ATOM 645 C C . ARG A 1 91 ? -16.681 20.198 -5.532 1.00 86.88 91 ARG A C 1
ATOM 647 O O . ARG A 1 91 ? -15.738 19.907 -6.254 1.00 86.88 91 ARG A O 1
ATOM 654 N N . LEU A 1 92 ? -16.533 20.626 -4.277 1.00 88.56 92 LEU A N 1
ATOM 655 C CA . LEU A 1 92 ? -15.217 20.833 -3.661 1.00 88.56 92 LEU A CA 1
ATOM 656 C C . LEU A 1 92 ? -14.427 19.525 -3.526 1.00 88.56 92 LEU A C 1
ATOM 658 O O . LEU A 1 92 ? -13.209 19.534 -3.648 1.00 88.56 92 LEU A O 1
ATOM 662 N N . LEU A 1 93 ? -15.110 18.398 -3.316 1.00 90.50 93 LEU A N 1
ATOM 663 C CA . LEU A 1 93 ? -14.468 17.088 -3.190 1.00 90.50 93 LEU A CA 1
ATOM 664 C C . LEU A 1 93 ? -13.987 16.569 -4.550 1.00 90.50 93 LEU A C 1
ATOM 666 O O . LEU A 1 93 ? -12.860 16.093 -4.661 1.00 90.50 93 LEU A O 1
ATOM 670 N N . TYR A 1 94 ? -14.805 16.715 -5.596 1.00 91.06 94 TYR A N 1
ATOM 671 C CA . TYR A 1 94 ? -14.396 16.401 -6.968 1.00 91.06 94 TYR A CA 1
ATOM 672 C C . TYR A 1 94 ? -13.283 17.329 -7.464 1.00 91.06 94 TYR A C 1
ATOM 674 O O . TYR A 1 94 ? -12.323 16.846 -8.060 1.00 91.06 94 TYR A O 1
ATOM 682 N N . ALA A 1 95 ? -13.368 18.630 -7.168 1.00 90.12 95 ALA A N 1
ATOM 683 C CA . ALA A 1 95 ? -12.293 19.577 -7.446 1.00 90.12 95 ALA A CA 1
ATOM 684 C C . ALA A 1 95 ? -11.007 19.170 -6.716 1.00 90.12 95 ALA A C 1
ATOM 686 O O . ALA A 1 95 ? -9.957 19.110 -7.340 1.00 90.12 95 ALA A O 1
ATOM 687 N N . GLY A 1 96 ? -11.099 18.785 -5.439 1.00 90.12 96 GLY A N 1
ATOM 688 C CA . GLY A 1 96 ? -9.968 18.274 -4.667 1.00 90.12 96 GLY A CA 1
ATOM 689 C C . GLY A 1 96 ? -9.322 17.026 -5.279 1.00 90.12 96 GLY A C 1
ATOM 690 O O . GLY A 1 96 ? -8.098 16.965 -5.360 1.00 90.12 96 GLY A O 1
ATOM 691 N N . LEU A 1 97 ? -10.107 16.055 -5.767 1.00 89.19 97 LEU A N 1
ATOM 692 C CA . LEU A 1 97 ? -9.562 14.888 -6.481 1.00 89.19 97 LEU A CA 1
ATOM 693 C C . LEU A 1 97 ? -8.897 15.265 -7.804 1.00 89.19 97 LEU A C 1
ATOM 695 O O . LEU A 1 97 ? -7.819 14.759 -8.108 1.00 89.19 97 LEU A O 1
ATOM 699 N N . ALA A 1 98 ? -9.513 16.155 -8.582 1.00 90.44 98 ALA A N 1
ATOM 700 C CA . ALA A 1 98 ? -8.917 16.645 -9.819 1.00 90.44 98 ALA A CA 1
ATOM 701 C C . ALA A 1 98 ? -7.588 17.364 -9.534 1.00 90.44 98 ALA A C 1
ATOM 703 O O . ALA A 1 98 ? -6.578 17.073 -10.173 1.00 90.44 98 ALA A O 1
ATOM 704 N N . SER A 1 99 ? -7.555 18.225 -8.513 1.00 90.06 99 SER A N 1
ATOM 705 C CA . SER A 1 99 ? -6.339 18.887 -8.036 1.00 90.06 99 SER A CA 1
ATOM 706 C C . SER A 1 99 ? -5.288 17.892 -7.548 1.00 90.06 99 SER A C 1
ATOM 708 O O . SER A 1 99 ? -4.111 18.107 -7.810 1.00 90.06 99 SER A O 1
ATOM 710 N N . ALA A 1 100 ? -5.677 16.791 -6.899 1.00 88.94 100 ALA A N 1
ATOM 711 C CA . ALA A 1 100 ? -4.747 15.731 -6.513 1.00 88.94 100 ALA A CA 1
ATOM 712 C C . ALA A 1 100 ? -4.124 15.037 -7.737 1.00 88.94 100 ALA A C 1
ATOM 714 O O . ALA A 1 100 ? -2.926 14.764 -7.730 1.00 88.94 100 ALA A O 1
ATOM 715 N N . GLY A 1 101 ? -4.897 14.809 -8.806 1.00 86.25 101 GLY A N 1
ATOM 716 C CA . GLY A 1 101 ? -4.379 14.300 -10.083 1.00 86.25 101 GLY A CA 1
ATOM 717 C C . GLY A 1 101 ? -3.387 15.262 -10.741 1.00 86.25 101 GLY A C 1
ATOM 718 O O . GLY A 1 101 ? -2.321 14.847 -11.193 1.00 86.25 101 GLY A O 1
ATOM 719 N N . VAL A 1 102 ? -3.686 16.565 -10.722 1.00 87.31 102 VAL A N 1
ATOM 720 C CA . VAL A 1 102 ? -2.765 17.605 -11.209 1.00 87.31 102 VAL A CA 1
ATOM 721 C C . VAL A 1 102 ? -1.506 17.682 -10.342 1.00 87.31 102 VAL A C 1
ATOM 723 O O . VAL A 1 102 ? -0.403 17.720 -10.877 1.00 87.31 102 VAL A O 1
ATOM 726 N N . LEU A 1 103 ? -1.632 17.647 -9.016 1.00 89.38 103 LEU A N 1
ATOM 727 C CA . LEU A 1 103 ? -0.484 17.650 -8.110 1.00 89.38 103 LEU A CA 1
ATOM 728 C C . LEU A 1 103 ? 0.405 16.425 -8.342 1.00 89.38 103 LEU A C 1
ATOM 730 O O . LEU A 1 103 ? 1.618 16.569 -8.464 1.00 89.38 103 LEU A O 1
ATOM 734 N N . LEU A 1 104 ? -0.190 15.238 -8.479 1.00 88.06 104 LEU A N 1
ATOM 735 C CA . LEU A 1 104 ? 0.547 14.025 -8.817 1.00 88.06 104 LEU A CA 1
ATOM 736 C C . LEU A 1 104 ? 1.272 14.177 -10.160 1.00 88.06 104 LEU A C 1
ATOM 738 O O . LEU A 1 104 ? 2.432 13.804 -10.260 1.00 88.06 104 LEU A O 1
ATOM 742 N N . SER A 1 105 ? 0.643 14.801 -11.159 1.00 85.81 105 SER A N 1
ATOM 743 C CA . SER A 1 105 ? 1.281 15.065 -12.456 1.00 85.81 105 SER A CA 1
ATOM 744 C C . SER A 1 105 ? 2.492 16.000 -12.377 1.00 85.81 105 SER A C 1
ATOM 746 O O . SER A 1 105 ? 3.426 15.861 -13.165 1.00 85.81 105 SER A O 1
ATOM 748 N N . LEU A 1 106 ? 2.490 16.945 -11.432 1.00 86.25 106 LEU A N 1
ATOM 749 C CA . LEU A 1 106 ? 3.644 17.800 -11.158 1.00 86.25 106 LEU A CA 1
ATOM 750 C C . LEU A 1 106 ? 4.743 16.988 -10.471 1.00 86.25 106 LEU A C 1
ATOM 752 O O . LEU A 1 106 ? 5.893 17.041 -10.894 1.00 86.25 106 LEU A O 1
ATOM 756 N N . LEU A 1 107 ? 4.381 16.172 -9.475 1.00 85.00 107 LEU A N 1
ATOM 757 C CA . LEU A 1 107 ? 5.319 15.276 -8.797 1.00 85.00 107 LEU A CA 1
ATOM 758 C C . LEU A 1 107 ? 5.965 14.281 -9.767 1.00 85.00 107 LEU A C 1
ATOM 760 O O . LEU A 1 107 ? 7.168 14.071 -9.691 1.00 85.00 107 LEU A O 1
ATOM 764 N N . MET A 1 108 ? 5.219 13.738 -10.731 1.00 83.56 108 MET A N 1
ATOM 765 C CA . MET A 1 108 ? 5.745 12.830 -11.762 1.00 83.56 108 MET A CA 1
ATOM 766 C C . MET A 1 108 ? 6.886 13.435 -12.593 1.00 83.56 108 MET A C 1
ATOM 768 O O . MET A 1 108 ? 7.661 12.693 -13.189 1.00 83.56 108 MET A O 1
ATOM 772 N N . GLN A 1 109 ? 7.003 14.764 -12.632 1.00 79.12 109 GLN A N 1
ATOM 773 C CA . GLN A 1 109 ? 8.058 15.467 -13.364 1.00 79.12 109 GLN A CA 1
ATOM 774 C C . GLN A 1 109 ? 9.283 15.763 -12.491 1.00 79.12 109 GLN A C 1
ATOM 776 O O . GLN A 1 109 ? 10.397 15.799 -13.004 1.00 79.12 109 GLN A O 1
ATOM 781 N N . VAL A 1 110 ? 9.090 15.960 -11.183 1.00 80.69 110 VAL A N 1
ATOM 782 C CA . VAL A 1 110 ? 10.136 16.471 -10.276 1.00 80.69 110 VAL A CA 1
ATOM 783 C C . VAL A 1 110 ? 10.586 15.472 -9.214 1.00 80.69 110 VAL A C 1
ATOM 785 O O . VAL A 1 110 ? 11.537 15.754 -8.491 1.00 80.69 110 VAL A O 1
ATOM 788 N N . MET A 1 111 ? 9.907 14.329 -9.080 1.00 80.75 111 MET A N 1
ATOM 789 C CA . MET A 1 111 ? 10.249 13.350 -8.055 1.00 80.75 111 MET A CA 1
ATOM 790 C C . MET A 1 111 ? 11.633 12.763 -8.354 1.00 80.75 111 MET A C 1
ATOM 792 O O . MET A 1 111 ? 11.813 12.187 -9.431 1.00 80.75 111 MET A O 1
ATOM 796 N N . PRO A 1 112 ? 12.604 12.890 -7.432 1.00 73.94 112 PRO A N 1
ATOM 797 C CA . PRO A 1 112 ? 13.925 12.328 -7.639 1.00 73.94 112 PRO A CA 1
ATOM 798 C C . PRO A 1 112 ? 13.841 10.809 -7.735 1.00 73.94 112 PRO A C 1
ATOM 800 O O . PRO A 1 112 ? 13.096 10.158 -6.997 1.00 73.94 112 PRO A O 1
ATOM 803 N N . VAL A 1 113 ? 14.647 10.255 -8.630 1.00 68.31 113 VAL A N 1
ATOM 804 C CA . VAL A 1 113 ? 14.840 8.820 -8.783 1.00 68.31 113 VAL A CA 1
ATOM 805 C C . VAL A 1 113 ? 16.332 8.548 -8.819 1.00 68.31 113 VAL A C 1
ATOM 807 O O . VAL A 1 113 ? 17.104 9.318 -9.390 1.00 68.31 113 VAL A O 1
ATOM 810 N N . GLN A 1 114 ? 16.744 7.444 -8.217 1.00 67.88 114 GLN A N 1
ATOM 811 C CA . GLN A 1 114 ? 18.085 6.936 -8.432 1.00 67.88 114 GLN A CA 1
ATOM 812 C C . GLN A 1 114 ? 18.214 6.445 -9.882 1.00 67.88 114 GLN A C 1
ATOM 814 O O . GLN A 1 114 ? 17.407 5.631 -10.327 1.00 67.88 114 GLN A O 1
ATOM 819 N N . ALA A 1 115 ? 19.215 6.939 -10.616 1.00 58.88 115 ALA A N 1
ATOM 820 C CA . ALA A 1 115 ? 19.394 6.642 -12.042 1.00 58.88 115 ALA A CA 1
ATOM 821 C C . ALA A 1 115 ? 19.525 5.133 -12.336 1.00 58.88 115 ALA A C 1
ATOM 823 O O . ALA A 1 115 ? 19.030 4.665 -13.359 1.00 58.88 115 ALA A O 1
ATOM 824 N N . ASP A 1 116 ? 20.102 4.375 -11.398 1.00 54.03 116 ASP A N 1
ATOM 825 C CA . ASP A 1 116 ? 20.322 2.926 -11.513 1.00 54.03 116 ASP A CA 1
ATOM 826 C C . ASP A 1 116 ? 19.174 2.073 -10.939 1.00 54.03 116 ASP A C 1
ATOM 828 O O . ASP A 1 116 ? 19.288 0.848 -10.843 1.00 54.03 116 ASP A O 1
ATOM 832 N N . ALA A 1 117 ? 18.060 2.687 -10.522 1.00 57.22 117 ALA A N 1
ATOM 833 C CA . ALA A 1 117 ? 16.907 1.944 -10.023 1.00 57.22 117 ALA A CA 1
ATOM 834 C C . ALA A 1 117 ? 16.281 1.110 -11.155 1.00 57.22 117 ALA A C 1
ATOM 836 O O . ALA A 1 117 ? 15.728 1.648 -12.117 1.00 57.22 117 ALA A O 1
ATOM 837 N N . ALA A 1 118 ? 16.338 -0.218 -11.027 1.00 55.34 118 ALA A N 1
ATOM 838 C CA . ALA A 1 118 ? 15.877 -1.137 -12.066 1.00 55.34 118 ALA A CA 1
ATOM 839 C C . ALA A 1 118 ? 14.347 -1.117 -12.264 1.00 55.34 118 ALA A C 1
ATOM 841 O O . ALA A 1 118 ? 13.878 -1.129 -13.406 1.00 55.34 118 ALA A O 1
ATOM 842 N N . ASP A 1 119 ? 13.559 -1.061 -11.182 1.00 63.59 119 ASP A N 1
ATOM 843 C CA . ASP A 1 119 ? 12.108 -1.265 -11.275 1.00 63.59 119 ASP A CA 1
ATOM 844 C C . ASP A 1 119 ? 11.353 -0.097 -11.946 1.00 63.59 119 ASP A C 1
ATOM 846 O O . ASP A 1 119 ? 10.486 -0.374 -12.778 1.00 63.59 119 ASP A O 1
ATOM 850 N N . PRO A 1 120 ? 11.641 1.201 -11.686 1.00 59.22 120 PRO A N 1
ATOM 851 C CA . PRO A 1 120 ? 10.957 2.304 -12.366 1.00 59.22 120 PRO A CA 1
ATOM 852 C C . PRO A 1 120 ? 11.008 2.214 -13.891 1.00 59.22 120 PRO A C 1
ATOM 854 O O . PRO A 1 120 ? 10.001 2.459 -14.555 1.00 59.22 120 PRO A O 1
ATOM 857 N N . GLY A 1 121 ? 12.165 1.834 -14.446 1.00 59.03 121 GLY A N 1
ATOM 858 C CA . GLY A 1 121 ? 12.337 1.635 -15.883 1.00 59.03 121 GLY A CA 1
ATOM 859 C C . GLY A 1 121 ? 11.507 0.462 -16.408 1.00 59.03 121 GLY A C 1
ATOM 860 O O . GLY A 1 121 ? 10.871 0.580 -17.455 1.00 59.03 121 GLY A O 1
ATOM 861 N N . GLN A 1 122 ? 11.441 -0.641 -15.657 1.00 68.44 122 GLN A N 1
ATOM 862 C CA . GLN A 1 122 ? 10.625 -1.808 -16.009 1.00 68.44 122 GLN A CA 1
ATOM 863 C C . GLN A 1 122 ? 9.121 -1.506 -15.953 1.00 68.44 122 GLN A C 1
ATOM 865 O O . GLN A 1 122 ? 8.397 -1.863 -16.879 1.00 68.44 122 GLN A O 1
ATOM 870 N N . TYR A 1 123 ? 8.642 -0.798 -14.925 1.00 70.50 123 TYR A N 1
ATOM 871 C CA . TYR A 1 123 ? 7.235 -0.395 -14.821 1.00 70.50 123 TYR A CA 1
ATOM 872 C C . TYR A 1 123 ? 6.841 0.631 -15.885 1.00 70.50 123 TYR A C 1
ATOM 874 O O . TYR A 1 123 ? 5.756 0.528 -16.456 1.00 70.50 123 TYR A O 1
ATOM 882 N N . ALA A 1 124 ? 7.712 1.600 -16.178 1.00 67.00 124 ALA A N 1
ATOM 883 C CA . ALA A 1 124 ? 7.507 2.555 -17.263 1.00 67.00 124 ALA A CA 1
ATOM 884 C C . ALA A 1 124 ? 7.397 1.843 -18.619 1.00 67.00 124 ALA A C 1
ATOM 886 O O . ALA A 1 124 ? 6.475 2.114 -19.396 1.00 67.00 124 ALA A O 1
ATOM 887 N N . PHE A 1 125 ? 8.293 0.883 -18.869 1.00 68.31 125 PHE A N 1
ATOM 888 C CA . PHE A 1 125 ? 8.254 0.035 -20.053 1.00 68.31 125 PHE A CA 1
ATOM 889 C C . PHE A 1 125 ? 6.955 -0.777 -20.121 1.00 68.31 125 PHE A C 1
ATOM 891 O O . PHE A 1 125 ? 6.229 -0.668 -21.108 1.00 68.31 125 PHE A O 1
ATOM 898 N N . ALA A 1 126 ? 6.618 -1.526 -19.068 1.00 70.31 126 ALA A N 1
ATOM 899 C CA . ALA A 1 126 ? 5.427 -2.372 -19.001 1.00 70.31 126 ALA A CA 1
ATOM 900 C C . ALA A 1 126 ? 4.130 -1.578 -19.207 1.00 70.31 126 ALA A C 1
ATOM 902 O O . ALA A 1 126 ? 3.289 -1.941 -20.023 1.00 70.31 126 ALA A O 1
ATOM 903 N N . ALA A 1 127 ? 3.974 -0.446 -18.523 1.00 69.00 127 ALA A N 1
ATOM 904 C CA . ALA A 1 127 ? 2.788 0.394 -18.654 1.00 69.00 127 ALA A CA 1
ATOM 905 C C . ALA A 1 127 ? 2.649 1.029 -20.040 1.00 69.00 127 ALA A C 1
ATOM 907 O O . ALA A 1 127 ? 1.534 1.217 -20.517 1.00 69.00 127 ALA A O 1
ATOM 908 N N . THR A 1 128 ? 3.761 1.336 -20.706 1.00 66.81 128 THR A N 1
ATOM 909 C CA . THR A 1 128 ? 3.728 1.835 -22.086 1.00 66.81 128 THR A CA 1
ATOM 910 C C . THR A 1 128 ? 3.356 0.714 -23.057 1.00 66.81 128 THR A C 1
ATOM 912 O O . THR A 1 128 ? 2.548 0.912 -23.960 1.00 66.81 128 THR A O 1
ATOM 915 N N . THR A 1 129 ? 3.899 -0.484 -22.857 1.00 65.56 129 THR A N 1
ATOM 916 C CA . THR A 1 129 ? 3.769 -1.607 -23.797 1.00 65.56 129 THR A CA 1
ATOM 917 C C . THR A 1 129 ? 2.454 -2.366 -23.685 1.00 65.56 129 THR A C 1
ATOM 919 O O . THR A 1 129 ? 1.915 -2.752 -24.719 1.00 65.56 129 THR A O 1
ATOM 922 N N . LEU A 1 130 ? 1.864 -2.447 -22.488 1.00 66.44 130 LEU A N 1
ATOM 923 C CA . LEU A 1 130 ? 0.504 -2.959 -22.272 1.00 66.44 130 LEU A CA 1
ATOM 924 C C . LEU A 1 130 ? -0.562 -2.204 -23.093 1.00 66.44 130 LEU A C 1
ATOM 926 O O . LEU A 1 130 ? -1.586 -2.781 -23.447 1.00 66.44 130 LEU A O 1
ATOM 930 N N . PHE A 1 131 ? -0.332 -0.923 -23.417 1.00 60.06 131 PHE A N 1
ATOM 931 C CA . PHE A 1 131 ? -1.294 -0.084 -24.153 1.00 60.06 131 PHE A CA 1
ATOM 932 C C . PHE A 1 131 ? -0.805 0.359 -25.528 1.00 60.06 131 PHE A C 1
ATOM 934 O O . PHE A 1 131 ? -1.608 0.791 -26.346 1.00 60.06 131 PHE A O 1
ATOM 941 N N . ARG A 1 132 ? 0.493 0.249 -25.815 1.00 61.47 132 ARG A N 1
ATOM 942 C CA . ARG A 1 132 ? 1.087 0.625 -27.101 1.00 61.47 132 ARG A CA 1
ATOM 943 C C . ARG A 1 132 ? 2.085 -0.427 -27.570 1.00 61.47 132 ARG A C 1
ATOM 945 O O . ARG A 1 132 ? 3.253 -0.124 -27.790 1.00 61.47 132 ARG A O 1
ATOM 952 N N . GLY A 1 133 ? 1.632 -1.667 -27.757 1.00 55.31 133 GLY A N 1
ATOM 953 C CA . GLY A 1 133 ? 2.474 -2.753 -28.287 1.00 55.31 133 GLY A CA 1
ATOM 954 C C . GLY A 1 133 ? 3.153 -2.412 -29.627 1.00 55.31 133 GLY A C 1
ATOM 955 O O . GLY A 1 133 ? 4.272 -2.840 -29.888 1.00 55.31 133 GLY A O 1
ATOM 956 N N . GLU A 1 134 ? 2.530 -1.548 -30.434 1.00 56.12 134 GLU A N 1
ATOM 957 C CA . GLU A 1 134 ? 3.088 -0.963 -31.666 1.00 56.12 134 GLU A CA 1
ATOM 958 C C . GLU A 1 134 ? 4.379 -0.149 -31.446 1.00 56.12 134 GLU A C 1
ATOM 960 O O . GLU A 1 134 ? 5.270 -0.157 -32.294 1.00 56.12 134 GLU A O 1
ATOM 965 N N . TRP A 1 135 ? 4.515 0.521 -30.296 1.00 57.47 135 TRP A N 1
ATOM 966 C CA . TRP A 1 135 ? 5.693 1.319 -29.953 1.00 57.47 135 TRP A CA 1
ATOM 967 C C . TRP A 1 135 ? 6.930 0.428 -29.788 1.00 57.47 135 TRP A C 1
ATOM 969 O O . TRP A 1 135 ? 8.016 0.787 -30.240 1.00 57.47 135 TRP A O 1
ATOM 979 N N . LEU A 1 136 ? 6.733 -0.762 -29.213 1.00 53.03 136 LEU A N 1
ATOM 980 C CA . LEU A 1 136 ? 7.744 -1.800 -28.994 1.00 53.03 136 LEU A CA 1
ATOM 981 C C . LEU A 1 136 ? 8.371 -2.260 -30.317 1.00 53.03 136 LEU A C 1
ATOM 983 O O . LEU A 1 136 ? 9.590 -2.319 -30.444 1.00 53.03 136 LEU A O 1
ATOM 987 N N . VAL A 1 137 ? 7.526 -2.514 -31.320 1.00 53.44 137 VAL A N 1
ATOM 988 C CA . VAL A 1 137 ? 7.939 -2.946 -32.665 1.00 53.44 137 VAL A CA 1
ATOM 989 C C . VAL A 1 137 ? 8.735 -1.855 -33.389 1.00 53.44 137 VAL A C 1
ATOM 991 O O . VAL A 1 137 ? 9.609 -2.158 -34.194 1.00 53.44 137 VAL A O 1
ATOM 994 N N . GLN A 1 138 ? 8.457 -0.584 -33.091 1.00 52.88 138 GLN A N 1
ATOM 995 C CA . GLN A 1 138 ? 9.078 0.564 -33.756 1.00 52.88 138 GLN A CA 1
ATOM 996 C C . GLN A 1 138 ? 10.391 1.034 -33.107 1.00 52.88 138 GLN A C 1
ATOM 998 O O . GLN A 1 138 ? 11.193 1.668 -33.788 1.00 52.88 138 GLN A O 1
ATOM 1003 N N . HIS A 1 139 ? 10.617 0.761 -31.815 1.00 51.12 139 HIS A N 1
ATOM 1004 C CA . HIS A 1 139 ? 11.701 1.397 -31.044 1.00 51.12 139 HIS A CA 1
ATOM 1005 C C . HIS A 1 139 ? 12.697 0.419 -30.403 1.00 51.12 139 HIS A C 1
ATOM 1007 O O . HIS A 1 139 ? 13.669 0.864 -29.793 1.00 51.12 139 HIS A O 1
ATOM 1013 N N . VAL A 1 140 ? 12.496 -0.897 -30.527 1.00 49.66 140 VAL A N 1
ATOM 1014 C CA . VAL A 1 140 ? 13.376 -1.903 -29.912 1.00 49.66 140 VAL A CA 1
ATOM 1015 C C . VAL A 1 140 ? 14.182 -2.642 -30.988 1.00 49.66 140 VAL A C 1
ATOM 1017 O O . VAL A 1 140 ? 13.586 -3.310 -31.832 1.00 49.66 140 VAL A O 1
ATOM 1020 N N . PRO A 1 141 ? 15.529 -2.577 -30.962 1.00 43.94 141 PRO A N 1
ATOM 1021 C CA . PRO A 1 141 ? 16.367 -3.257 -31.944 1.00 43.94 141 PRO A CA 1
ATOM 1022 C C . PRO A 1 141 ? 16.188 -4.783 -31.904 1.00 43.94 141 PRO A C 1
ATOM 1024 O O . PRO A 1 141 ? 16.240 -5.418 -30.845 1.00 43.94 141 PRO A O 1
ATOM 1027 N N . VAL A 1 142 ? 16.025 -5.377 -33.086 1.00 47.53 142 VAL A N 1
ATOM 1028 C CA . VAL A 1 142 ? 15.905 -6.824 -33.302 1.00 47.53 142 VAL A CA 1
ATOM 1029 C C . VAL A 1 142 ? 17.276 -7.470 -33.062 1.00 47.53 142 VAL A C 1
ATOM 1031 O O . VAL A 1 142 ? 18.179 -7.307 -33.873 1.00 47.53 142 VAL A O 1
ATOM 1034 N N . GLY A 1 143 ? 17.477 -8.175 -31.943 1.00 44.59 143 GLY A N 1
ATOM 1035 C CA . GLY A 1 143 ? 18.712 -8.955 -31.757 1.00 44.59 143 GLY A CA 1
ATOM 1036 C C . GLY A 1 143 ? 18.946 -9.532 -30.361 1.00 44.59 143 GLY A C 1
ATOM 1037 O O . GLY A 1 143 ? 19.200 -10.721 -30.237 1.00 44.59 143 GLY A O 1
ATOM 1038 N N . ALA A 1 144 ? 18.814 -8.729 -29.300 1.00 40.88 144 ALA A N 1
ATOM 1039 C CA . ALA A 1 144 ? 19.040 -9.194 -27.916 1.00 40.88 144 ALA A CA 1
ATOM 1040 C C . ALA A 1 144 ? 18.056 -8.608 -26.882 1.00 40.88 144 ALA A C 1
ATOM 1042 O O . ALA A 1 144 ? 17.886 -9.161 -25.797 1.00 40.88 144 ALA A O 1
ATOM 1043 N N . GLY A 1 145 ? 17.353 -7.518 -27.217 1.00 56.78 145 GLY A N 1
ATOM 1044 C CA . GLY A 1 145 ? 16.379 -6.875 -26.326 1.00 56.78 145 GLY A CA 1
ATOM 1045 C C . GLY A 1 145 ? 15.003 -7.545 -26.304 1.00 56.78 145 GLY A C 1
ATOM 1046 O O . GLY A 1 145 ? 14.308 -7.478 -25.295 1.00 56.78 145 GLY A O 1
ATOM 1047 N N . LEU A 1 146 ? 14.616 -8.234 -27.381 1.00 58.25 146 LEU A N 1
ATOM 1048 C CA . LEU A 1 146 ? 13.226 -8.647 -27.607 1.00 58.25 146 LEU A CA 1
ATOM 1049 C C . LEU A 1 146 ? 12.777 -9.801 -26.692 1.00 58.25 146 LEU A C 1
ATOM 1051 O O . LEU A 1 146 ? 11.681 -9.748 -26.145 1.00 58.25 146 LEU A O 1
ATOM 1055 N N . ALA A 1 147 ? 13.641 -10.792 -26.441 1.00 60.22 147 ALA A N 1
ATOM 1056 C CA . ALA A 1 147 ? 13.348 -11.890 -25.512 1.00 60.22 147 ALA A CA 1
ATOM 1057 C C . ALA A 1 147 ? 13.248 -11.403 -24.054 1.00 60.22 147 ALA A C 1
ATOM 1059 O O . ALA A 1 147 ? 12.310 -11.751 -23.341 1.00 60.22 147 ALA A O 1
ATOM 1060 N N . ARG A 1 148 ? 14.173 -10.531 -23.629 1.00 63.94 148 ARG A N 1
ATOM 1061 C CA . ARG A 1 148 ? 14.148 -9.904 -22.298 1.00 63.94 148 ARG A CA 1
ATOM 1062 C C . ARG A 1 148 ? 12.909 -9.026 -22.113 1.00 63.94 148 ARG A C 1
ATOM 1064 O O . ARG A 1 148 ? 12.277 -9.069 -21.066 1.00 63.94 148 ARG A O 1
ATOM 1071 N N . MET A 1 149 ? 12.544 -8.252 -23.130 1.00 63.97 149 MET A N 1
ATOM 1072 C CA . MET A 1 149 ? 11.353 -7.403 -23.110 1.00 63.97 149 MET A CA 1
ATOM 1073 C C . MET A 1 149 ? 10.051 -8.198 -23.136 1.00 63.97 149 MET A C 1
ATOM 1075 O O . MET A 1 149 ? 9.121 -7.847 -22.419 1.00 63.97 149 MET A O 1
ATOM 1079 N N . SER A 1 150 ? 9.998 -9.292 -23.898 1.00 67.12 150 SER A N 1
ATOM 1080 C CA . SER A 1 150 ? 8.868 -10.222 -23.882 1.00 67.12 150 SER A CA 1
ATOM 1081 C C . SER A 1 150 ? 8.698 -10.872 -22.510 1.00 67.12 150 SER A C 1
ATOM 1083 O O . SER A 1 150 ? 7.570 -11.004 -22.045 1.00 67.12 150 SER A O 1
ATOM 1085 N N . ALA A 1 151 ? 9.795 -11.247 -21.845 1.00 68.38 151 ALA A N 1
ATOM 1086 C CA . ALA A 1 151 ? 9.750 -11.792 -20.491 1.00 68.38 151 ALA A CA 1
ATOM 1087 C C . ALA A 1 151 ? 9.253 -10.752 -19.470 1.00 68.38 151 ALA A C 1
ATOM 1089 O O . ALA A 1 151 ? 8.390 -11.067 -18.658 1.00 68.38 151 ALA A O 1
ATOM 1090 N N . LEU A 1 152 ? 9.729 -9.502 -19.557 1.00 68.25 152 LEU A N 1
ATOM 1091 C CA . LEU A 1 152 ? 9.273 -8.400 -18.698 1.00 68.25 152 LEU A CA 1
ATOM 1092 C C . LEU A 1 152 ? 7.792 -8.061 -18.908 1.00 68.25 152 LEU A C 1
ATOM 1094 O O . LEU A 1 152 ? 7.079 -7.798 -17.942 1.00 68.25 152 LEU A O 1
ATOM 1098 N N . LEU A 1 153 ? 7.319 -8.066 -20.157 1.00 70.88 153 LEU A N 1
ATOM 1099 C CA . LEU A 1 153 ? 5.911 -7.824 -20.465 1.00 70.88 153 LEU A CA 1
ATOM 1100 C C . LEU A 1 153 ? 5.029 -8.954 -19.926 1.00 70.88 153 LEU A C 1
ATOM 1102 O O . LEU A 1 153 ? 4.036 -8.681 -19.259 1.00 70.88 153 LEU A O 1
ATOM 1106 N N . HIS A 1 154 ? 5.437 -10.208 -20.133 1.00 74.25 154 HIS A N 1
ATOM 1107 C CA . HIS A 1 154 ? 4.728 -11.365 -19.595 1.00 74.25 154 HIS A CA 1
ATOM 1108 C C . HIS A 1 154 ? 4.682 -11.345 -18.058 1.00 74.25 154 HIS A C 1
ATOM 1110 O O . HIS A 1 154 ? 3.629 -11.578 -17.464 1.00 74.25 154 HIS A O 1
ATOM 1116 N N . GLU A 1 155 ? 5.789 -11.002 -17.390 1.00 74.06 155 GLU A N 1
ATOM 1117 C CA . GLU A 1 155 ? 5.809 -10.792 -15.937 1.00 74.06 155 GLU A CA 1
ATOM 1118 C C . GLU A 1 155 ? 4.827 -9.688 -15.518 1.00 74.06 155 GLU A C 1
ATOM 1120 O O . GLU A 1 155 ? 4.066 -9.851 -14.557 1.00 74.06 155 GLU A O 1
ATOM 1125 N N . ALA A 1 156 ? 4.807 -8.570 -16.246 1.00 75.19 156 ALA A N 1
ATOM 1126 C CA . ALA A 1 156 ? 3.935 -7.456 -15.924 1.00 75.19 156 ALA A CA 1
ATOM 1127 C C . ALA A 1 156 ? 2.447 -7.805 -16.081 1.00 75.19 156 ALA A C 1
ATOM 1129 O O . ALA A 1 156 ? 1.654 -7.506 -15.185 1.00 75.19 156 ALA A O 1
ATOM 1130 N N . GLU A 1 157 ? 2.074 -8.466 -17.176 1.00 78.62 157 GLU A N 1
ATOM 1131 C CA . GLU A 1 157 ? 0.714 -8.946 -17.449 1.00 78.62 157 GLU A CA 1
ATOM 1132 C C . GLU A 1 157 ? 0.231 -9.930 -16.381 1.00 78.62 157 GLU A C 1
ATOM 1134 O O . GLU A 1 157 ? -0.908 -9.846 -15.921 1.00 78.62 157 GLU A O 1
ATOM 1139 N N . THR A 1 158 ? 1.107 -10.835 -15.944 1.00 77.75 158 THR A N 1
ATOM 1140 C CA . THR A 1 158 ? 0.755 -11.907 -15.006 1.00 77.75 158 THR A CA 1
ATOM 1141 C C . THR A 1 158 ? 0.706 -11.446 -13.550 1.00 77.75 158 THR A C 1
ATOM 1143 O O . THR A 1 158 ? -0.189 -11.877 -12.814 1.00 77.75 158 THR A O 1
ATOM 1146 N N . THR A 1 159 ? 1.630 -10.573 -13.124 1.00 81.06 159 THR A N 1
ATOM 1147 C CA . THR A 1 159 ? 1.876 -10.320 -11.689 1.00 81.06 159 THR A CA 1
ATOM 1148 C C . THR A 1 159 ? 1.978 -8.858 -11.263 1.00 81.06 159 THR A C 1
ATOM 1150 O O . THR A 1 159 ? 2.119 -8.609 -10.062 1.00 81.06 159 THR A O 1
ATOM 1153 N N . ARG A 1 160 ? 1.903 -7.884 -12.188 1.00 84.50 160 ARG A N 1
ATOM 1154 C CA . ARG A 1 160 ? 2.103 -6.454 -11.868 1.00 84.50 160 ARG A CA 1
ATOM 1155 C C . ARG A 1 160 ? 1.028 -5.510 -12.399 1.00 84.50 160 ARG A C 1
ATOM 1157 O O . ARG A 1 160 ? 0.929 -4.388 -11.895 1.00 84.50 160 ARG A O 1
ATOM 1164 N N . ALA A 1 161 ? 0.222 -5.920 -13.378 1.00 85.62 161 ALA A N 1
ATOM 1165 C CA . ALA A 1 161 ? -0.667 -5.034 -14.128 1.00 85.62 161 ALA A CA 1
ATOM 1166 C C . ALA A 1 161 ? -1.555 -4.133 -13.242 1.00 85.62 161 ALA A C 1
ATOM 1168 O O . ALA A 1 161 ? -1.497 -2.917 -13.419 1.00 85.62 161 ALA A O 1
ATOM 1169 N N . PRO A 1 162 ? -2.288 -4.624 -12.221 1.00 90.38 162 PRO A N 1
ATOM 1170 C CA . PRO A 1 162 ? -3.099 -3.758 -11.360 1.00 90.38 162 PRO A CA 1
ATOM 1171 C C . PRO A 1 162 ? -2.353 -2.576 -10.726 1.00 90.38 162 PRO A C 1
ATOM 1173 O O . PRO A 1 162 ? -2.949 -1.519 -10.527 1.00 90.38 162 PRO A O 1
ATOM 1176 N N . SER A 1 163 ? -1.053 -2.709 -10.436 1.00 89.94 163 SER A N 1
ATOM 1177 C CA . SER A 1 163 ? -0.263 -1.618 -9.843 1.00 89.94 163 SER A CA 1
ATOM 1178 C C . SER A 1 163 ? -0.125 -0.401 -10.774 1.00 89.94 163 SER A C 1
ATOM 1180 O O . SER A 1 163 ? 0.048 0.730 -10.307 1.00 89.94 163 SER A O 1
ATOM 1182 N N . LEU A 1 164 ? -0.309 -0.615 -12.081 1.00 87.44 164 LEU A N 1
ATOM 1183 C CA . LEU A 1 164 ? -0.242 0.381 -13.151 1.00 87.44 164 LEU A CA 1
ATOM 1184 C C . LEU A 1 164 ? -1.578 1.120 -13.393 1.00 87.44 164 LEU A C 1
ATOM 1186 O O . LEU A 1 164 ? -1.657 1.973 -14.277 1.00 87.44 164 LEU A O 1
ATOM 1190 N N . VAL A 1 165 ? -2.613 0.878 -12.577 1.00 88.62 165 VAL A N 1
ATOM 1191 C CA . VAL A 1 165 ? -3.957 1.495 -12.695 1.00 88.62 165 VAL A CA 1
ATOM 1192 C C . VAL A 1 165 ? -3.998 3.022 -12.507 1.00 88.62 165 VAL A C 1
ATOM 1194 O O . VAL A 1 165 ? -5.002 3.667 -12.806 1.00 88.62 165 VAL A O 1
ATOM 1197 N N . VAL A 1 166 ? -2.925 3.652 -12.041 1.00 88.44 166 VAL A N 1
ATOM 1198 C CA . VAL A 1 166 ? -2.788 5.119 -12.060 1.00 88.44 166 VAL A CA 1
ATOM 1199 C C . VAL A 1 166 ? -2.020 5.596 -13.297 1.00 88.44 166 VAL A C 1
ATOM 1201 O O . VAL A 1 166 ? -2.566 6.418 -14.036 1.00 88.44 166 VAL A O 1
ATOM 1204 N N . PRO A 1 167 ? -0.804 5.092 -13.590 1.00 85.25 167 PRO A N 1
ATOM 1205 C CA . PRO A 1 167 ? -0.035 5.560 -14.743 1.00 85.25 167 PRO A CA 1
ATOM 1206 C C . PRO A 1 167 ? -0.619 5.154 -16.108 1.00 85.25 167 PRO A C 1
ATOM 1208 O O . PRO A 1 167 ? -0.218 5.735 -17.114 1.00 85.25 167 PRO A O 1
ATOM 1211 N N . TRP A 1 168 ? -1.579 4.223 -16.187 1.00 82.81 168 TRP A N 1
ATOM 1212 C CA . TRP A 1 168 ? -2.152 3.821 -17.480 1.00 82.81 168 TRP A CA 1
ATOM 1213 C C . TRP A 1 168 ? -2.867 4.944 -18.229 1.00 82.81 168 TRP A C 1
ATOM 1215 O O . TRP A 1 168 ? -2.760 5.003 -19.444 1.00 82.81 168 TRP A O 1
ATOM 1225 N N . ALA A 1 169 ? -3.611 5.820 -17.545 1.00 82.38 169 ALA A N 1
ATOM 1226 C CA . ALA A 1 169 ? -4.421 6.837 -18.210 1.00 82.38 169 ALA A CA 1
ATOM 1227 C C . ALA A 1 169 ? -3.553 7.807 -19.034 1.00 82.38 169 ALA A C 1
ATOM 1229 O O . ALA A 1 169 ? -3.850 8.009 -20.213 1.00 82.38 169 ALA A O 1
ATOM 1230 N N . PRO A 1 170 ? -2.459 8.375 -18.483 1.00 81.00 170 PRO A N 1
ATOM 1231 C CA . PRO A 1 170 ? -1.529 9.147 -19.300 1.00 81.00 170 PRO A CA 1
ATOM 1232 C C . PRO A 1 170 ? -0.800 8.284 -20.347 1.00 81.00 170 PRO A C 1
ATOM 1234 O O . PRO A 1 170 ? -0.643 8.738 -21.479 1.00 81.00 170 PRO A O 1
ATOM 1237 N N . ALA A 1 171 ? -0.418 7.038 -20.035 1.00 78.44 171 ALA A N 1
ATOM 1238 C CA . ALA A 1 171 ? 0.273 6.159 -20.990 1.00 78.44 171 ALA A CA 1
ATOM 1239 C C . ALA A 1 171 ? -0.579 5.796 -22.219 1.00 78.44 171 ALA A C 1
ATOM 1241 O O . ALA A 1 171 ? -0.106 5.874 -23.353 1.00 78.44 171 ALA A O 1
ATOM 1242 N N . ALA A 1 172 ? -1.855 5.469 -22.010 1.00 76.00 172 ALA A N 1
ATOM 1243 C CA . ALA A 1 172 ? -2.824 5.164 -23.060 1.00 76.00 172 ALA A CA 1
ATOM 1244 C C . ALA A 1 172 ? -3.078 6.364 -23.986 1.00 76.00 172 ALA A C 1
ATOM 1246 O O . ALA A 1 172 ? -3.420 6.185 -25.151 1.00 76.00 172 ALA A O 1
ATOM 1247 N N . LEU A 1 173 ? -2.867 7.588 -23.489 1.00 78.50 173 LEU A N 1
ATO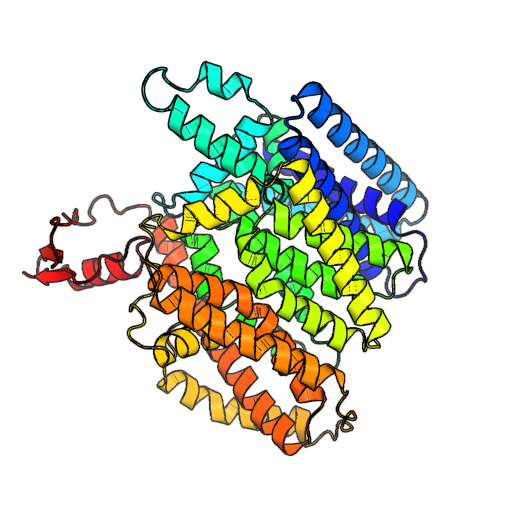M 1248 C CA . LEU A 1 173 ? -2.941 8.827 -24.267 1.00 78.50 173 LEU A CA 1
ATOM 1249 C C . LEU A 1 173 ? -1.582 9.258 -24.845 1.00 78.50 173 LEU A C 1
ATOM 1251 O O . LEU A 1 173 ? -1.444 10.369 -25.355 1.00 78.50 173 LEU A O 1
ATOM 1255 N N . GLY A 1 174 ? -0.578 8.379 -24.791 1.00 71.12 174 GLY A N 1
ATOM 1256 C CA . GLY A 1 174 ? 0.727 8.578 -25.416 1.00 71.12 174 GLY A CA 1
ATOM 1257 C C . GLY A 1 174 ? 1.710 9.423 -24.605 1.00 71.12 174 GLY A C 1
ATOM 1258 O O . GLY A 1 174 ? 2.719 9.854 -25.163 1.00 71.12 174 GLY A O 1
ATOM 1259 N N . ALA A 1 175 ? 1.454 9.672 -23.316 1.00 74.94 175 ALA A N 1
ATOM 1260 C CA . ALA A 1 175 ? 2.429 10.330 -22.453 1.00 74.94 175 ALA A CA 1
ATOM 1261 C C . ALA A 1 175 ? 3.569 9.349 -22.084 1.00 74.94 175 ALA A C 1
ATOM 1263 O O . ALA A 1 175 ? 3.286 8.232 -21.643 1.00 74.94 175 ALA A O 1
ATOM 1264 N N . PRO A 1 176 ? 4.848 9.735 -22.251 1.00 69.94 176 PRO A N 1
ATOM 1265 C CA . PRO A 1 176 ? 5.982 8.838 -22.030 1.00 69.94 176 PRO A CA 1
ATOM 1266 C C . PRO A 1 176 ? 6.263 8.634 -20.538 1.00 69.94 176 PRO A C 1
ATOM 1268 O O . PRO A 1 176 ? 6.863 9.492 -19.899 1.00 69.94 176 PRO A O 1
ATOM 1271 N N . LEU A 1 177 ? 5.884 7.490 -19.967 1.00 74.12 177 LEU A N 1
ATOM 1272 C CA . LEU A 1 177 ? 6.154 7.224 -18.553 1.00 74.12 177 LEU A CA 1
ATOM 1273 C C . LEU A 1 177 ? 7.661 7.193 -18.275 1.00 74.12 177 LEU A C 1
ATOM 1275 O O . LEU A 1 177 ? 8.402 6.421 -18.875 1.00 74.12 177 LEU A O 1
ATOM 1279 N N . THR A 1 178 ? 8.106 8.036 -17.348 1.00 76.81 178 THR A N 1
ATOM 1280 C CA . THR A 1 178 ? 9.497 8.093 -16.888 1.00 76.81 178 THR A CA 1
ATOM 1281 C C . THR A 1 178 ? 9.662 7.357 -15.554 1.00 76.81 178 THR A C 1
ATOM 1283 O O . THR A 1 178 ? 8.688 7.164 -14.820 1.00 76.81 178 THR A O 1
ATOM 1286 N N . PRO A 1 179 ? 10.893 6.991 -15.170 1.00 75.06 179 PRO A N 1
ATOM 1287 C CA . PRO A 1 179 ? 11.196 6.541 -13.815 1.00 75.06 179 PRO A CA 1
ATOM 1288 C C . PRO A 1 179 ? 10.658 7.477 -12.715 1.00 75.06 179 PRO A C 1
ATOM 1290 O O . PRO A 1 179 ? 10.011 7.013 -11.777 1.00 75.06 179 PRO A O 1
ATOM 1293 N N . ASN A 1 180 ? 10.821 8.796 -12.874 1.00 80.62 180 ASN A N 1
ATOM 1294 C CA . ASN A 1 180 ? 10.291 9.811 -11.950 1.00 80.62 180 ASN A CA 1
ATOM 1295 C C . ASN A 1 180 ? 8.767 9.705 -11.813 1.00 80.62 180 ASN A C 1
ATOM 1297 O 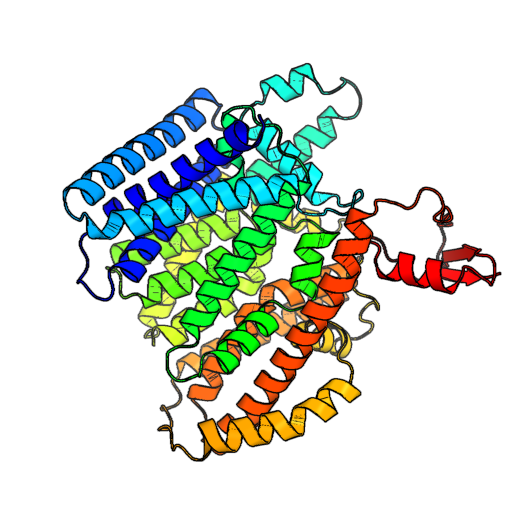O . ASN A 1 180 ? 8.220 9.795 -10.710 1.00 80.62 180 ASN A O 1
ATOM 1301 N N . ALA A 1 181 ? 8.080 9.472 -12.935 1.00 82.00 181 ALA A N 1
ATOM 1302 C CA . ALA A 1 181 ? 6.639 9.307 -12.968 1.00 82.00 181 ALA A CA 1
ATOM 1303 C C . ALA A 1 181 ? 6.185 8.093 -12.147 1.00 82.00 181 ALA A C 1
ATOM 1305 O O . ALA A 1 181 ? 5.249 8.208 -11.355 1.00 82.00 181 ALA A O 1
ATOM 1306 N N . ILE A 1 182 ? 6.870 6.955 -12.276 1.00 83.81 182 ILE A N 1
ATOM 1307 C CA . ILE A 1 182 ? 6.577 5.759 -11.478 1.00 83.81 182 ILE A CA 1
ATOM 1308 C C . ILE A 1 182 ? 6.849 6.013 -9.992 1.00 83.81 182 ILE A C 1
ATOM 1310 O O . ILE A 1 182 ? 5.975 5.749 -9.167 1.00 83.81 182 ILE A O 1
ATOM 1314 N N . THR A 1 183 ? 7.995 6.604 -9.642 1.00 84.50 183 THR A N 1
ATOM 1315 C CA . THR A 1 183 ? 8.347 6.928 -8.248 1.00 84.50 183 THR A CA 1
ATOM 1316 C C . THR A 1 183 ? 7.321 7.855 -7.592 1.00 84.50 183 THR A C 1
ATOM 1318 O O . THR A 1 183 ? 6.944 7.645 -6.436 1.00 84.50 183 THR A O 1
ATOM 1321 N N . ALA A 1 184 ? 6.798 8.841 -8.325 1.00 88.81 184 ALA A N 1
ATOM 1322 C CA . ALA A 1 184 ? 5.738 9.716 -7.832 1.00 88.81 184 ALA A CA 1
ATOM 1323 C C . ALA A 1 184 ? 4.433 8.954 -7.546 1.00 88.81 184 ALA A C 1
ATOM 1325 O O . ALA A 1 184 ? 3.786 9.205 -6.527 1.00 88.81 184 ALA A O 1
ATOM 1326 N N . VAL A 1 185 ? 4.055 7.991 -8.396 1.00 90.56 185 VAL A N 1
ATOM 1327 C CA . VAL A 1 185 ? 2.889 7.129 -8.140 1.00 90.56 185 VAL A CA 1
ATOM 1328 C C . VAL A 1 185 ? 3.125 6.247 -6.909 1.00 90.56 185 VAL A C 1
ATOM 1330 O O . VAL A 1 185 ? 2.234 6.156 -6.063 1.00 90.56 185 VAL A O 1
ATOM 1333 N N . CYS A 1 186 ? 4.321 5.667 -6.749 1.00 90.62 186 CYS A N 1
ATOM 1334 C CA . CYS A 1 186 ? 4.688 4.901 -5.552 1.00 90.62 186 CYS A CA 1
ATOM 1335 C C . CYS A 1 186 ? 4.506 5.733 -4.270 1.00 90.62 186 CYS A C 1
ATOM 1337 O O . CYS A 1 186 ? 3.879 5.287 -3.305 1.00 90.62 186 CYS A O 1
ATOM 1339 N N . ALA A 1 187 ? 5.016 6.971 -4.274 1.00 90.69 187 ALA A N 1
ATOM 1340 C CA . ALA A 1 187 ? 4.859 7.907 -3.164 1.00 90.69 187 ALA A CA 1
ATOM 1341 C C . ALA A 1 187 ? 3.380 8.247 -2.909 1.00 90.69 187 ALA A C 1
ATOM 1343 O O . ALA A 1 187 ? 2.944 8.284 -1.758 1.00 90.69 187 ALA A O 1
ATOM 1344 N N . GLY A 1 188 ? 2.590 8.427 -3.972 1.00 93.00 188 GLY A N 1
ATOM 1345 C CA . GLY A 1 188 ? 1.146 8.642 -3.892 1.00 93.00 188 GLY A CA 1
ATOM 1346 C C . GLY A 1 188 ? 0.405 7.487 -3.211 1.00 93.00 188 GLY A C 1
ATOM 1347 O O . GLY A 1 188 ? -0.404 7.726 -2.312 1.00 93.00 188 GLY A O 1
ATOM 1348 N N . TYR A 1 189 ? 0.712 6.235 -3.567 1.00 95.12 189 TYR A N 1
ATOM 1349 C CA . TYR A 1 189 ? 0.123 5.065 -2.908 1.00 95.12 189 TYR A CA 1
ATOM 1350 C C . TYR A 1 189 ? 0.481 4.995 -1.420 1.00 95.12 189 TYR A C 1
ATOM 1352 O O . TYR A 1 189 ? -0.406 4.756 -0.597 1.00 95.12 189 TYR A O 1
ATOM 1360 N N . LEU A 1 190 ? 1.736 5.272 -1.043 1.00 94.06 190 LEU A N 1
ATOM 1361 C CA . LEU A 1 190 ? 2.128 5.319 0.371 1.00 94.06 190 LEU A CA 1
ATOM 1362 C C . LEU A 1 190 ? 1.474 6.474 1.130 1.00 94.06 190 LEU A C 1
ATOM 1364 O O . LEU A 1 190 ? 1.062 6.286 2.273 1.00 94.06 190 LEU A O 1
ATOM 1368 N N . ALA A 1 191 ? 1.316 7.645 0.513 1.00 93.94 191 ALA A N 1
ATOM 1369 C CA . ALA A 1 191 ? 0.605 8.759 1.132 1.00 93.94 191 ALA A CA 1
ATOM 1370 C C . ALA A 1 191 ? -0.849 8.373 1.451 1.00 93.94 191 ALA A C 1
ATOM 1372 O O . ALA A 1 191 ? -1.319 8.588 2.570 1.00 93.94 191 ALA A O 1
ATOM 1373 N N . VAL A 1 192 ? -1.545 7.724 0.510 1.00 95.25 192 VAL A N 1
ATOM 1374 C CA . VAL A 1 192 ? -2.901 7.200 0.740 1.00 95.25 192 VAL A CA 1
ATOM 1375 C C . VAL A 1 192 ? -2.901 6.127 1.834 1.00 95.25 192 VAL A C 1
ATOM 1377 O O . VAL A 1 192 ? -3.748 6.177 2.725 1.00 95.25 192 VAL A O 1
ATOM 1380 N N . ALA A 1 193 ? -1.936 5.203 1.830 1.00 96.44 193 ALA A N 1
ATOM 1381 C CA . ALA A 1 193 ? -1.778 4.192 2.876 1.00 96.44 193 ALA A CA 1
ATOM 1382 C C . ALA A 1 193 ? -1.637 4.822 4.277 1.00 96.44 193 ALA A C 1
ATOM 1384 O O . ALA A 1 193 ? -2.354 4.432 5.199 1.00 96.44 193 ALA A O 1
ATOM 1385 N N . VAL A 1 194 ? -0.789 5.845 4.431 1.00 96.00 194 VAL A N 1
ATOM 1386 C CA . VAL A 1 194 ? -0.614 6.579 5.697 1.00 96.00 194 VAL A CA 1
ATOM 1387 C C . VAL A 1 194 ? -1.914 7.257 6.129 1.00 96.00 194 VAL A C 1
ATOM 1389 O O . VAL A 1 194 ? -2.300 7.139 7.292 1.00 96.00 194 VAL A O 1
ATOM 1392 N N . LEU A 1 195 ? -2.624 7.925 5.215 1.00 94.44 195 LEU A N 1
ATOM 1393 C CA . LEU A 1 195 ? -3.898 8.586 5.526 1.00 94.44 195 LEU A CA 1
ATOM 1394 C C . LEU A 1 195 ? -4.961 7.588 6.006 1.00 94.44 195 LEU A C 1
ATOM 1396 O O . LEU A 1 195 ? -5.646 7.840 7.001 1.00 94.44 195 LEU A O 1
ATOM 1400 N N . LEU A 1 196 ? -5.071 6.437 5.337 1.00 95.25 196 LEU A N 1
ATOM 1401 C CA . LEU A 1 196 ? -5.981 5.361 5.730 1.00 95.25 196 LEU A CA 1
ATOM 1402 C C . LEU A 1 196 ? -5.600 4.796 7.097 1.00 95.25 196 LEU A C 1
ATOM 1404 O O . LEU A 1 196 ? -6.458 4.670 7.968 1.00 95.25 196 LEU A O 1
ATOM 1408 N N . PHE A 1 197 ? -4.316 4.514 7.318 1.00 96.00 197 PHE A N 1
ATOM 1409 C CA . PHE A 1 197 ? -3.807 4.027 8.597 1.00 96.00 197 PHE A CA 1
ATOM 1410 C C . PHE A 1 197 ? -4.119 4.998 9.745 1.00 96.00 197 PHE A C 1
ATOM 1412 O O . PHE A 1 197 ? -4.655 4.589 10.775 1.00 96.00 197 PHE A O 1
ATOM 1419 N N . VAL A 1 198 ? -3.856 6.294 9.556 1.00 93.81 198 VAL A N 1
ATOM 1420 C CA . VAL A 1 198 ? -4.133 7.343 10.547 1.00 93.81 198 VAL A CA 1
ATOM 1421 C C . VAL A 1 198 ? -5.618 7.400 10.912 1.00 93.81 198 VAL A C 1
ATOM 1423 O O . VAL A 1 198 ? -5.953 7.511 12.094 1.00 93.81 198 VAL A O 1
ATOM 1426 N N . ASP A 1 199 ? -6.523 7.287 9.937 1.00 91.88 199 ASP A N 1
ATOM 1427 C CA . ASP A 1 199 ? -7.965 7.237 10.212 1.00 91.88 199 ASP A CA 1
ATOM 1428 C C . ASP A 1 199 ? -8.366 5.936 10.937 1.00 91.88 199 ASP A C 1
ATOM 1430 O O . ASP A 1 199 ? -9.216 5.948 11.838 1.00 91.88 199 ASP A O 1
ATOM 1434 N N . LEU A 1 200 ? -7.703 4.817 10.615 1.00 92.06 200 LEU A N 1
ATOM 1435 C CA . LEU A 1 200 ? -7.946 3.517 11.241 1.00 92.06 200 LEU A CA 1
ATOM 1436 C C . LEU A 1 200 ? -7.602 3.487 12.739 1.00 92.06 200 LEU A C 1
ATOM 1438 O O . LEU A 1 200 ? -8.326 2.829 13.492 1.00 92.06 200 LEU A O 1
ATOM 1442 N N . LEU A 1 201 ? -6.612 4.256 13.202 1.00 88.50 201 LEU A N 1
ATOM 1443 C CA . LEU A 1 201 ? -6.257 4.370 14.629 1.00 88.50 201 LEU A CA 1
ATOM 1444 C C . LEU A 1 201 ? -7.400 4.923 15.508 1.00 88.50 201 LEU A C 1
ATOM 1446 O O . LEU A 1 201 ? -7.441 4.664 16.712 1.00 88.50 201 LEU A O 1
ATOM 1450 N N . GLY A 1 202 ? -8.369 5.627 14.909 1.00 76.81 202 GLY A N 1
ATOM 1451 C CA . GLY A 1 202 ? -9.607 6.060 15.561 1.00 76.81 202 GLY A CA 1
ATOM 1452 C C . GLY A 1 202 ? -9.482 7.291 16.477 1.00 76.81 202 GLY A C 1
ATOM 1453 O O . GLY A 1 202 ? -8.386 7.772 16.754 1.00 76.81 202 GLY A O 1
ATOM 1454 N N . PRO A 1 203 ? -10.621 7.831 16.966 1.00 69.50 203 PRO A N 1
ATOM 1455 C CA . PRO A 1 203 ? -10.683 9.111 17.678 1.00 69.50 203 PRO A CA 1
ATOM 1456 C C . PRO A 1 203 ? -9.947 9.143 19.029 1.00 69.50 203 PRO A C 1
ATOM 1458 O O . PRO A 1 203 ? -9.626 10.224 19.510 1.00 69.50 203 PRO A O 1
ATOM 1461 N N . GLY A 1 204 ? -9.684 7.979 19.637 1.00 68.94 204 GLY A N 1
ATOM 1462 C CA . GLY A 1 204 ? -9.124 7.867 20.990 1.00 68.94 204 GLY A CA 1
ATOM 1463 C C . GLY A 1 204 ? -7.648 8.261 21.129 1.00 68.94 204 GLY A C 1
ATOM 1464 O O . GLY A 1 204 ? -7.192 8.489 22.244 1.00 68.94 204 GLY A O 1
ATOM 1465 N N . LEU A 1 205 ? -6.915 8.365 20.018 1.00 78.50 205 LEU A N 1
ATOM 1466 C CA . LEU A 1 205 ? -5.545 8.882 19.965 1.00 78.50 205 LEU A CA 1
ATOM 1467 C C . LEU A 1 205 ? -5.579 10.321 19.445 1.00 78.50 205 LEU A C 1
ATOM 1469 O O . LEU A 1 205 ? -6.302 10.594 18.487 1.00 78.50 205 LEU A O 1
ATOM 1473 N N . ASP A 1 206 ? -4.833 11.250 20.038 1.00 84.06 206 ASP A N 1
ATOM 1474 C CA . ASP A 1 206 ? -4.777 12.624 19.523 1.00 84.06 206 ASP A CA 1
ATOM 1475 C C . ASP A 1 206 ? -4.031 12.712 18.172 1.00 84.06 206 ASP A C 1
ATOM 1477 O O . ASP A 1 206 ? -3.357 11.757 17.771 1.00 84.06 206 ASP A O 1
ATOM 1481 N N . PRO A 1 207 ? -4.166 13.828 17.429 1.00 87.56 207 PRO A N 1
ATOM 1482 C CA . PRO A 1 207 ? -3.587 13.948 16.093 1.00 87.56 207 PRO A CA 1
ATOM 1483 C C . PRO A 1 207 ? -2.067 13.759 16.042 1.00 87.56 207 PRO A C 1
ATOM 1485 O O . PRO A 1 207 ? -1.578 13.179 15.076 1.00 87.56 207 PRO A O 1
ATOM 1488 N N . VAL A 1 208 ? -1.328 14.195 17.070 1.00 87.31 208 VAL A N 1
ATOM 1489 C CA . VAL A 1 208 ? 0.137 14.065 17.110 1.00 87.31 208 VAL A CA 1
ATOM 1490 C C . VAL A 1 208 ? 0.514 12.599 17.264 1.00 87.31 208 VAL A C 1
ATOM 1492 O O . VAL A 1 208 ? 1.309 12.087 16.480 1.00 87.31 208 VAL A O 1
ATOM 1495 N N . GLY A 1 209 ? -0.118 11.893 18.204 1.00 86.50 209 GLY A N 1
ATOM 1496 C CA . GLY A 1 209 ? 0.092 10.458 18.371 1.00 86.50 209 GLY A CA 1
ATOM 1497 C C . GLY A 1 209 ? -0.231 9.666 17.099 1.00 86.50 209 GLY A C 1
ATOM 1498 O O . GLY A 1 209 ? 0.523 8.771 16.720 1.00 86.50 209 GLY A O 1
ATOM 1499 N N . ARG A 1 210 ? -1.308 10.023 16.383 1.00 90.56 210 ARG A N 1
ATOM 1500 C CA . ARG A 1 210 ? -1.637 9.377 15.100 1.00 90.56 210 ARG A CA 1
ATOM 1501 C C . ARG A 1 210 ? -0.610 9.674 14.018 1.00 90.56 210 ARG A C 1
ATOM 1503 O O . ARG A 1 210 ? -0.262 8.762 13.277 1.00 90.56 210 ARG A O 1
ATOM 1510 N N . ALA A 1 211 ? -0.134 10.914 13.923 1.00 90.38 211 ALA A N 1
ATOM 1511 C CA . ALA A 1 211 ? 0.895 11.291 12.962 1.00 90.38 211 ALA A CA 1
ATOM 1512 C C . ALA A 1 211 ? 2.199 10.525 13.224 1.00 90.38 211 ALA A C 1
ATOM 1514 O O . ALA A 1 211 ? 2.762 9.956 12.294 1.00 90.38 211 ALA A O 1
ATOM 1515 N N . VAL A 1 212 ? 2.625 10.425 14.489 1.00 92.19 212 VAL A N 1
ATOM 1516 C CA . VAL A 1 212 ? 3.807 9.646 14.890 1.00 92.19 212 VAL A CA 1
ATOM 1517 C C . VAL A 1 212 ? 3.640 8.170 14.538 1.00 92.19 212 VAL A C 1
ATOM 1519 O O . VAL A 1 212 ? 4.530 7.600 13.917 1.00 92.19 212 VAL A O 1
ATOM 1522 N N . LEU A 1 213 ? 2.500 7.550 14.864 1.00 93.38 213 LEU A N 1
ATOM 1523 C CA . LEU A 1 213 ? 2.247 6.156 14.484 1.00 93.38 213 LEU A CA 1
ATOM 1524 C C . LEU A 1 213 ? 2.175 5.971 12.966 1.00 93.38 213 LEU A C 1
ATOM 1526 O O . LEU A 1 213 ? 2.667 4.966 12.472 1.00 93.38 213 LEU A O 1
ATOM 1530 N N . GLY A 1 214 ? 1.584 6.911 12.225 1.00 94.19 214 GLY A N 1
ATOM 1531 C CA . GLY A 1 214 ? 1.485 6.854 10.766 1.00 94.19 214 GLY A CA 1
ATOM 1532 C C . GLY A 1 214 ? 2.845 6.963 10.078 1.00 94.19 214 GLY A C 1
ATOM 1533 O O . GLY A 1 214 ? 3.166 6.140 9.225 1.00 94.19 214 GLY A O 1
ATOM 1534 N N . LEU A 1 215 ? 3.669 7.929 10.489 1.00 93.75 215 LEU A N 1
ATOM 1535 C CA . LEU A 1 215 ? 5.041 8.088 9.998 1.00 93.75 215 LEU A CA 1
ATOM 1536 C C . LEU A 1 215 ? 5.939 6.931 10.443 1.00 93.75 215 LEU A C 1
ATOM 1538 O O . LEU A 1 215 ? 6.738 6.428 9.658 1.00 93.75 215 LEU A O 1
ATOM 1542 N N . GLY A 1 216 ? 5.770 6.455 11.676 1.00 93.19 216 GLY A N 1
ATOM 1543 C CA . GLY A 1 216 ? 6.456 5.271 12.172 1.00 93.19 216 GLY A CA 1
ATOM 1544 C C . GLY A 1 216 ? 6.080 4.019 11.382 1.00 93.19 216 GLY A C 1
ATOM 1545 O O . GLY A 1 216 ? 6.961 3.260 11.004 1.00 93.19 216 GLY A O 1
ATOM 1546 N N . ALA A 1 217 ? 4.794 3.824 11.077 1.00 94.50 217 ALA A N 1
ATOM 1547 C CA . ALA A 1 217 ? 4.287 2.721 10.261 1.00 94.50 217 ALA A CA 1
ATOM 1548 C C . ALA A 1 217 ? 4.703 2.814 8.786 1.00 94.50 217 ALA A C 1
ATOM 1550 O O . ALA A 1 217 ? 4.790 1.784 8.123 1.00 94.50 217 ALA A O 1
ATOM 1551 N N . LEU A 1 218 ? 4.991 4.010 8.272 1.00 94.38 218 LEU A N 1
ATOM 1552 C CA . LEU A 1 218 ? 5.692 4.168 7.003 1.00 94.38 218 LEU A CA 1
ATOM 1553 C C . LEU A 1 218 ? 7.135 3.663 7.161 1.00 94.38 218 LEU A C 1
ATOM 1555 O O . LEU A 1 218 ? 7.491 2.657 6.554 1.00 94.38 218 LEU A O 1
ATOM 1559 N N . GLY A 1 219 ? 7.908 4.271 8.066 1.00 91.00 219 GLY A N 1
ATOM 1560 C CA . GLY A 1 219 ? 9.287 3.887 8.384 1.00 91.00 219 GLY A CA 1
ATOM 1561 C C . GLY A 1 219 ? 10.292 4.100 7.237 1.00 91.00 219 GLY A C 1
ATOM 1562 O O . GLY A 1 219 ? 9.892 4.309 6.087 1.00 91.00 219 GLY A O 1
ATOM 1563 N N . PRO A 1 220 ? 11.605 4.075 7.529 1.00 88.06 220 PRO A N 1
ATOM 1564 C CA . PRO A 1 220 ? 12.632 4.430 6.551 1.00 88.06 220 PRO A CA 1
ATOM 1565 C C . PRO A 1 220 ? 12.753 3.400 5.420 1.00 88.06 220 PRO A C 1
ATOM 1567 O O . PRO A 1 220 ? 12.962 3.785 4.272 1.00 88.06 220 PRO A O 1
ATOM 1570 N N . LEU A 1 221 ? 12.514 2.106 5.667 1.00 89.88 221 LEU A N 1
ATOM 1571 C CA . LEU A 1 221 ? 12.652 1.095 4.609 1.00 89.88 221 LEU A CA 1
ATOM 1572 C C . LEU A 1 221 ? 11.587 1.231 3.510 1.00 89.88 221 LEU A C 1
ATOM 1574 O O . LEU A 1 221 ? 11.891 1.007 2.341 1.00 89.88 221 LEU A O 1
ATOM 1578 N N . ASN A 1 222 ? 10.362 1.672 3.825 1.00 90.75 222 ASN A N 1
ATOM 1579 C CA . ASN A 1 222 ? 9.389 1.976 2.767 1.00 90.75 222 ASN A CA 1
ATOM 1580 C C . ASN A 1 222 ? 9.770 3.238 1.976 1.00 90.75 222 ASN A C 1
ATOM 1582 O O . ASN A 1 222 ? 9.457 3.314 0.789 1.00 90.75 222 ASN A O 1
ATOM 1586 N N . ALA A 1 223 ? 10.468 4.204 2.584 1.00 85.00 223 ALA A N 1
ATOM 1587 C CA . ALA A 1 223 ? 11.040 5.322 1.833 1.00 85.00 223 ALA A CA 1
ATOM 1588 C C . ALA A 1 223 ? 12.167 4.857 0.903 1.00 85.00 223 ALA A C 1
ATOM 1590 O O . ALA A 1 223 ? 12.172 5.245 -0.263 1.00 85.00 223 ALA A O 1
ATOM 1591 N N . VAL A 1 224 ? 13.048 3.958 1.357 1.00 82.75 224 VAL A N 1
ATOM 1592 C CA . VAL A 1 224 ? 14.061 3.310 0.501 1.00 82.75 224 VAL A CA 1
ATOM 1593 C C . VAL A 1 224 ? 13.399 2.544 -0.652 1.00 82.75 224 VAL A C 1
ATOM 1595 O O . VAL A 1 224 ? 13.825 2.668 -1.801 1.00 82.75 224 VAL A O 1
ATOM 1598 N N . ALA A 1 225 ? 12.306 1.820 -0.386 1.00 82.94 225 ALA A N 1
ATOM 1599 C CA . ALA A 1 225 ? 11.554 1.094 -1.412 1.00 82.94 225 ALA A CA 1
ATOM 1600 C C . ALA A 1 225 ? 11.025 2.006 -2.528 1.00 82.94 225 ALA A C 1
ATOM 1602 O O . ALA A 1 225 ? 10.951 1.579 -3.678 1.00 82.94 225 ALA A O 1
ATOM 1603 N N . VAL A 1 226 ? 10.669 3.251 -2.205 1.00 83.75 226 VAL A N 1
ATOM 1604 C CA . VAL A 1 226 ? 10.219 4.239 -3.192 1.00 83.75 226 VAL A CA 1
ATOM 1605 C C . VAL A 1 226 ? 11.395 4.921 -3.873 1.00 83.75 226 VAL A C 1
ATOM 1607 O O . VAL A 1 226 ? 11.473 4.893 -5.096 1.00 83.75 226 VAL A O 1
ATOM 1610 N N . LEU A 1 227 ? 12.295 5.526 -3.099 1.00 73.12 227 LEU A N 1
ATOM 1611 C CA . LEU A 1 227 ? 13.315 6.437 -3.619 1.00 73.12 227 LEU A CA 1
ATOM 1612 C C . LEU A 1 227 ? 14.456 5.713 -4.346 1.00 73.12 227 LEU A C 1
ATOM 1614 O O . LEU A 1 227 ? 14.997 6.252 -5.307 1.00 73.12 227 LEU A O 1
ATOM 1618 N N . SER A 1 228 ? 14.812 4.507 -3.898 1.00 68.38 228 SER A N 1
ATOM 1619 C CA . SER A 1 228 ? 15.966 3.759 -4.419 1.00 68.38 228 SER A CA 1
ATOM 1620 C C . SER A 1 228 ? 15.566 2.586 -5.306 1.00 68.38 228 SER A C 1
ATOM 1622 O O . SER A 1 228 ? 16.278 2.260 -6.247 1.00 68.38 228 SER A O 1
ATOM 1624 N N . ALA A 1 229 ? 14.429 1.947 -5.019 1.00 61.44 229 ALA A N 1
ATOM 1625 C CA . ALA A 1 229 ? 14.001 0.752 -5.742 1.00 61.44 229 ALA A CA 1
ATOM 1626 C C . ALA A 1 229 ? 12.767 0.960 -6.623 1.00 61.44 229 ALA A C 1
ATOM 1628 O O . ALA A 1 229 ? 12.540 0.140 -7.496 1.00 61.44 229 ALA A O 1
ATOM 1629 N N . GLY A 1 230 ? 11.965 2.015 -6.430 1.00 66.88 230 GLY A N 1
ATOM 1630 C CA . GLY A 1 230 ? 10.779 2.256 -7.254 1.00 66.88 230 GLY A CA 1
ATOM 1631 C C . GLY A 1 230 ? 9.697 1.179 -7.173 1.00 66.88 230 GLY A C 1
ATOM 1632 O O . GLY A 1 230 ? 9.045 0.890 -8.175 1.00 66.88 230 GLY A O 1
ATOM 1633 N N . GLN A 1 231 ? 9.500 0.571 -5.999 1.00 82.56 231 GLN A N 1
ATOM 1634 C CA . GLN A 1 231 ? 8.664 -0.625 -5.834 1.00 82.56 231 GLN A CA 1
ATOM 1635 C C . GLN A 1 231 ? 7.160 -0.329 -5.856 1.00 82.56 231 GLN A C 1
ATOM 1637 O O . GLN A 1 231 ? 6.458 -0.406 -4.841 1.00 82.56 231 GLN A O 1
ATOM 1642 N N . LEU A 1 232 ? 6.650 -0.028 -7.047 1.00 87.19 232 LEU A N 1
ATOM 1643 C CA . LEU A 1 232 ? 5.255 0.319 -7.290 1.00 87.19 232 LEU A CA 1
ATOM 1644 C C . LEU A 1 232 ? 4.290 -0.760 -6.798 1.00 87.19 232 LEU A C 1
ATOM 1646 O O . LEU A 1 232 ? 3.378 -0.455 -6.032 1.00 87.19 232 LEU A O 1
ATOM 1650 N N . ALA A 1 233 ? 4.527 -2.020 -7.161 1.00 89.56 233 ALA A N 1
ATOM 1651 C CA . ALA A 1 233 ? 3.685 -3.142 -6.756 1.00 89.56 233 ALA A CA 1
ATOM 1652 C C . ALA A 1 233 ? 3.569 -3.292 -5.227 1.00 89.56 233 ALA A C 1
ATOM 1654 O O . ALA A 1 233 ? 2.475 -3.503 -4.700 1.00 89.56 233 ALA A O 1
ATOM 1655 N N . GLN A 1 234 ? 4.668 -3.085 -4.493 1.00 91.06 234 GLN A N 1
ATOM 1656 C CA . GLN A 1 234 ? 4.668 -3.143 -3.031 1.00 91.06 234 GLN A CA 1
ATOM 1657 C C . GLN A 1 234 ? 3.828 -2.021 -2.410 1.00 91.06 234 GLN A C 1
ATOM 1659 O O . GLN A 1 234 ? 2.982 -2.275 -1.551 1.00 91.06 234 GLN A O 1
ATOM 1664 N N . THR A 1 235 ? 4.049 -0.776 -2.839 1.00 94.19 235 THR A N 1
ATOM 1665 C CA . THR A 1 235 ? 3.301 0.381 -2.316 1.00 94.19 235 THR A CA 1
ATOM 1666 C C . THR A 1 235 ? 1.812 0.299 -2.654 1.00 94.19 235 THR A C 1
ATOM 1668 O O . THR A 1 235 ? 0.965 0.610 -1.814 1.00 94.19 235 THR A O 1
ATOM 1671 N N . PHE A 1 236 ? 1.489 -0.210 -3.845 1.00 95.81 236 PHE A N 1
ATOM 1672 C CA . PHE A 1 236 ? 0.132 -0.517 -4.274 1.00 95.81 236 PHE A CA 1
ATOM 1673 C C . PHE A 1 236 ? -0.535 -1.557 -3.362 1.00 95.81 236 PHE A C 1
ATOM 1675 O O . PHE A 1 236 ? -1.627 -1.306 -2.853 1.00 95.81 236 PHE A O 1
ATOM 1682 N N . ALA A 1 237 ? 0.119 -2.691 -3.092 1.00 96.00 237 ALA A N 1
ATOM 1683 C CA . ALA A 1 237 ? -0.441 -3.749 -2.250 1.00 96.00 237 ALA A CA 1
ATOM 1684 C C . ALA A 1 237 ? -0.690 -3.287 -0.803 1.00 96.00 237 ALA A C 1
ATOM 1686 O O . ALA A 1 237 ? -1.744 -3.580 -0.234 1.00 96.00 237 ALA A O 1
ATOM 1687 N N . LEU A 1 238 ? 0.231 -2.498 -0.233 1.00 96.44 238 LEU A N 1
ATOM 1688 C CA . LEU A 1 238 ? 0.060 -1.868 1.082 1.00 96.44 238 LEU A CA 1
ATOM 1689 C C . LEU A 1 238 ? -1.177 -0.959 1.124 1.00 96.44 238 LEU A C 1
ATOM 1691 O O . LEU A 1 238 ? -1.982 -1.037 2.058 1.00 96.44 238 LEU A O 1
ATOM 1695 N N . MET A 1 239 ? -1.344 -0.117 0.100 1.00 97.19 239 MET A N 1
ATOM 1696 C CA . MET A 1 239 ? -2.499 0.768 -0.030 1.00 97.19 239 MET A CA 1
ATOM 1697 C C . MET A 1 239 ? -3.801 -0.030 -0.173 1.00 97.19 239 MET A C 1
ATOM 1699 O O . MET A 1 239 ? -4.750 0.247 0.559 1.00 97.19 239 MET A O 1
ATOM 1703 N N . VAL A 1 240 ? -3.839 -1.063 -1.024 1.00 98.00 240 VAL A N 1
ATOM 1704 C CA . VAL A 1 240 ? -5.014 -1.935 -1.208 1.00 98.00 240 VAL A CA 1
ATOM 1705 C C . VAL A 1 240 ? -5.391 -2.641 0.094 1.00 98.00 240 VAL A C 1
ATOM 1707 O O . VAL A 1 240 ? -6.568 -2.659 0.462 1.00 98.00 240 VAL A O 1
ATOM 1710 N N . ALA A 1 241 ? -4.423 -3.180 0.837 1.00 97.12 241 ALA A N 1
ATOM 1711 C CA . ALA A 1 241 ? -4.688 -3.871 2.095 1.00 97.12 241 ALA A CA 1
ATOM 1712 C C . ALA A 1 241 ? -5.315 -2.934 3.146 1.00 97.12 241 ALA A C 1
ATOM 1714 O O . ALA A 1 241 ? -6.342 -3.261 3.746 1.00 97.12 241 ALA A O 1
ATOM 1715 N N . LEU A 1 242 ? -4.764 -1.728 3.323 1.00 97.44 242 LEU A N 1
ATOM 1716 C CA . LEU A 1 242 ? -5.312 -0.730 4.250 1.00 97.44 242 LEU A CA 1
ATOM 1717 C C . LEU A 1 242 ? -6.653 -0.159 3.774 1.00 97.44 242 LEU A C 1
ATOM 1719 O O . LEU A 1 242 ? -7.563 0.022 4.586 1.00 97.44 242 LEU A O 1
ATOM 1723 N N . ALA A 1 243 ? -6.813 0.070 2.468 1.00 97.00 243 ALA A N 1
ATOM 1724 C CA . ALA A 1 243 ? -8.071 0.515 1.875 1.00 97.00 243 ALA A CA 1
ATOM 1725 C C . ALA A 1 243 ? -9.173 -0.521 2.097 1.00 97.00 243 ALA A C 1
ATOM 1727 O O . ALA A 1 243 ? -10.285 -0.157 2.465 1.00 97.00 243 ALA A O 1
ATOM 1728 N N . THR A 1 244 ? -8.856 -1.810 1.977 1.00 96.56 244 THR A N 1
ATOM 1729 C CA . THR A 1 244 ? -9.792 -2.911 2.243 1.00 96.56 244 THR A CA 1
ATOM 1730 C C . THR A 1 244 ? -10.288 -2.882 3.686 1.00 96.56 244 THR A C 1
ATOM 1732 O O . THR A 1 244 ? -11.499 -2.916 3.921 1.00 96.56 244 THR A O 1
ATOM 1735 N N . ILE A 1 245 ? -9.373 -2.746 4.656 1.00 95.19 245 ILE A N 1
ATOM 1736 C CA . ILE A 1 245 ? -9.720 -2.616 6.081 1.00 95.19 245 ILE A CA 1
ATOM 1737 C C . ILE A 1 245 ? -10.631 -1.400 6.299 1.00 95.19 245 ILE A C 1
ATOM 1739 O O . ILE A 1 245 ? -11.669 -1.497 6.959 1.00 95.19 245 ILE A O 1
ATOM 1743 N N . TRP A 1 246 ? -10.262 -0.257 5.720 1.00 94.94 246 TRP A N 1
ATOM 1744 C CA . TRP A 1 246 ? -10.987 1.002 5.860 1.00 94.94 246 TRP A CA 1
ATOM 1745 C C . TRP A 1 246 ? -12.396 0.952 5.250 1.00 94.94 246 TRP A C 1
ATOM 1747 O O . TRP A 1 246 ? -13.372 1.321 5.907 1.00 94.94 246 TRP A O 1
ATOM 1757 N N . LEU A 1 247 ? -12.526 0.420 4.033 1.00 93.44 247 LEU A N 1
ATOM 1758 C CA . LEU A 1 247 ? -13.798 0.238 3.330 1.00 93.44 247 LEU A CA 1
ATOM 1759 C C . LEU A 1 247 ? -14.740 -0.688 4.103 1.00 93.44 247 LEU A C 1
ATOM 1761 O O . LEU A 1 247 ? -15.917 -0.375 4.286 1.00 93.44 247 LEU A O 1
ATOM 1765 N N . CYS A 1 248 ? -14.217 -1.806 4.602 1.00 91.69 248 CYS A N 1
ATOM 1766 C CA . CYS A 1 248 ? -14.993 -2.787 5.350 1.00 91.69 248 CYS A CA 1
ATOM 1767 C C . CYS A 1 248 ? -15.422 -2.279 6.735 1.00 91.69 248 CYS A C 1
ATOM 1769 O O . CYS A 1 248 ? -16.503 -2.638 7.208 1.00 91.69 248 CYS A O 1
ATOM 1771 N N . ARG A 1 249 ? -14.620 -1.411 7.370 1.00 88.62 249 ARG A N 1
ATOM 1772 C CA . ARG A 1 249 ? -14.988 -0.713 8.612 1.00 88.62 249 ARG A CA 1
ATOM 1773 C C . ARG A 1 249 ? -16.148 0.260 8.402 1.00 88.62 249 ARG A C 1
ATOM 1775 O O . ARG A 1 249 ? -16.950 0.450 9.313 1.00 88.62 249 ARG A O 1
ATOM 1782 N N . ALA A 1 250 ? -16.260 0.870 7.224 1.00 76.88 250 ALA A N 1
ATOM 1783 C CA . ALA A 1 250 ? -17.247 1.908 6.915 1.00 76.88 250 ALA A CA 1
ATOM 1784 C C . ALA A 1 250 ? -18.702 1.399 6.753 1.00 76.88 250 ALA A C 1
ATOM 1786 O O . ALA A 1 250 ? -19.513 2.091 6.132 1.00 76.88 250 ALA A O 1
ATOM 1787 N N . GLN A 1 251 ? -19.022 0.211 7.292 1.00 66.19 251 GLN A N 1
ATOM 1788 C CA . GLN A 1 251 ? -20.353 -0.415 7.328 1.00 66.19 251 GLN A CA 1
ATOM 1789 C C . GLN A 1 251 ? -21.081 -0.383 5.974 1.00 66.19 251 GLN A C 1
ATOM 1791 O O . GLN A 1 251 ? -22.196 0.118 5.841 1.00 66.19 251 GLN A O 1
ATOM 1796 N N . VAL A 1 252 ? -20.416 -0.896 4.939 1.00 69.25 252 VAL A N 1
ATOM 1797 C CA . VAL A 1 252 ? -21.022 -1.109 3.618 1.00 69.25 252 VAL A CA 1
ATOM 1798 C C . VAL A 1 252 ? -22.021 -2.273 3.643 1.00 69.25 252 VAL A C 1
ATOM 1800 O O . VAL A 1 252 ? -21.978 -3.118 4.539 1.00 69.25 252 VAL A O 1
ATOM 1803 N N . SER A 1 253 ? -22.917 -2.338 2.652 1.00 84.56 253 SER A N 1
ATOM 1804 C CA . SER A 1 253 ? -23.805 -3.495 2.479 1.00 84.56 253 SER A CA 1
ATOM 1805 C C . SER A 1 253 ? -22.994 -4.788 2.316 1.00 84.56 253 SER A C 1
ATOM 1807 O O . SER A 1 253 ? -21.852 -4.760 1.851 1.00 84.56 253 SER A O 1
ATOM 1809 N N . ALA A 1 254 ? -23.579 -5.934 2.675 1.00 87.00 254 ALA A N 1
ATOM 1810 C CA . ALA A 1 254 ? -22.886 -7.225 2.614 1.00 87.00 254 ALA A CA 1
ATOM 1811 C C . ALA A 1 254 ? -22.349 -7.545 1.206 1.00 87.00 254 ALA A C 1
ATOM 1813 O O . ALA A 1 254 ? -21.220 -8.011 1.075 1.00 87.00 254 ALA A O 1
ATOM 1814 N N . GLY A 1 255 ? -23.117 -7.224 0.157 1.00 88.88 255 GLY A N 1
ATOM 1815 C CA . GLY A 1 255 ? -22.687 -7.404 -1.233 1.00 88.88 255 GLY A CA 1
ATOM 1816 C C . GLY A 1 255 ? -21.488 -6.530 -1.608 1.00 88.88 255 GLY A C 1
ATOM 1817 O O . GLY A 1 255 ? -20.522 -7.027 -2.178 1.00 88.88 255 GLY A O 1
ATOM 1818 N N . VAL A 1 256 ? -21.495 -5.248 -1.220 1.00 88.12 256 VAL A N 1
ATOM 1819 C CA . VAL A 1 256 ? -20.357 -4.343 -1.467 1.00 88.12 256 VAL A CA 1
ATOM 1820 C C . VAL A 1 256 ? -19.130 -4.789 -0.670 1.00 88.12 256 VAL A C 1
ATOM 1822 O O . VAL A 1 256 ? -18.025 -4.768 -1.203 1.00 88.12 256 VAL A O 1
ATOM 1825 N N . ARG A 1 257 ? -19.307 -5.248 0.577 1.00 91.88 257 ARG A N 1
ATOM 1826 C CA . ARG A 1 257 ? -18.220 -5.823 1.384 1.00 91.88 257 ARG A CA 1
ATOM 1827 C C . ARG A 1 257 ? -17.578 -7.015 0.674 1.00 91.88 257 ARG A C 1
ATOM 1829 O O . ARG A 1 257 ? -16.362 -7.035 0.520 1.00 91.88 257 ARG A O 1
ATOM 1836 N N . ALA A 1 258 ? -18.390 -7.976 0.232 1.00 94.56 258 ALA A N 1
ATOM 1837 C CA . ALA A 1 258 ? -17.910 -9.156 -0.480 1.00 94.56 258 ALA A CA 1
ATOM 1838 C C . ALA A 1 258 ? -17.171 -8.763 -1.767 1.00 94.56 258 ALA A C 1
ATOM 1840 O O . ALA A 1 258 ? -16.052 -9.216 -1.984 1.00 94.56 258 ALA A O 1
ATOM 1841 N N . GLY A 1 259 ? -17.738 -7.850 -2.565 1.00 94.50 259 GLY A N 1
ATOM 1842 C CA . GLY A 1 259 ? -17.098 -7.341 -3.780 1.00 94.50 259 GLY A CA 1
ATOM 1843 C C . GLY A 1 259 ? -15.747 -6.670 -3.518 1.00 94.50 259 GLY A C 1
ATOM 1844 O O . GLY A 1 259 ? -14.781 -6.952 -4.220 1.00 94.50 259 GLY A O 1
ATOM 1845 N N . VAL A 1 260 ? -15.642 -5.842 -2.471 1.00 95.19 260 VAL A N 1
ATOM 1846 C CA . VAL A 1 260 ? -14.374 -5.214 -2.058 1.00 95.19 260 VAL A CA 1
ATOM 1847 C C . VAL A 1 260 ? -13.341 -6.260 -1.641 1.00 95.19 260 VAL A C 1
ATOM 1849 O O . VAL A 1 260 ? -12.182 -6.134 -2.017 1.00 95.19 260 VAL A O 1
ATOM 1852 N N . LEU A 1 261 ? -13.737 -7.291 -0.891 1.00 96.81 261 LEU A N 1
ATOM 1853 C CA . LEU A 1 261 ? -12.829 -8.346 -0.431 1.00 96.81 261 LEU A CA 1
ATOM 1854 C C . LEU A 1 261 ? -12.342 -9.242 -1.578 1.00 96.81 261 LEU A C 1
ATOM 1856 O O . LEU A 1 261 ? -11.153 -9.553 -1.634 1.00 96.81 261 LEU A O 1
ATOM 1860 N N . VAL A 1 262 ? -13.229 -9.599 -2.513 1.00 97.50 262 VAL A N 1
ATOM 1861 C CA . VAL A 1 262 ? -12.863 -10.320 -3.744 1.00 97.50 262 VAL A CA 1
ATOM 1862 C C . VAL A 1 262 ? -11.904 -9.479 -4.582 1.00 97.50 262 VAL A C 1
ATOM 1864 O O . VAL A 1 262 ? -10.848 -9.967 -4.976 1.00 97.50 262 VAL A O 1
ATOM 1867 N N . ALA A 1 263 ? -12.220 -8.200 -4.799 1.00 97.06 263 ALA A N 1
ATOM 1868 C CA . ALA A 1 263 ? -11.339 -7.291 -5.520 1.00 97.06 263 ALA A CA 1
ATOM 1869 C C . ALA A 1 263 ? -9.988 -7.127 -4.807 1.00 97.06 263 ALA A C 1
ATOM 1871 O O . ALA A 1 263 ? -8.959 -7.171 -5.460 1.00 97.06 263 ALA A O 1
ATOM 1872 N N . ALA A 1 264 ? -9.947 -7.021 -3.478 1.00 97.19 264 ALA A N 1
ATOM 1873 C CA . ALA A 1 264 ? -8.692 -6.942 -2.729 1.00 97.19 264 ALA A CA 1
ATOM 1874 C C . ALA A 1 264 ? -7.811 -8.181 -2.939 1.00 97.19 264 ALA A C 1
ATOM 1876 O O . ALA A 1 264 ? -6.626 -8.049 -3.245 1.00 97.19 264 ALA A O 1
ATOM 1877 N N . GLY A 1 265 ? -8.402 -9.377 -2.817 1.00 96.25 265 GLY A N 1
ATOM 1878 C CA . GLY A 1 265 ? -7.713 -10.639 -3.079 1.00 96.25 265 GLY A CA 1
ATOM 1879 C C . GLY A 1 265 ? -7.188 -10.716 -4.511 1.00 96.25 265 GLY A C 1
ATOM 1880 O O . GLY A 1 265 ? -6.035 -11.088 -4.719 1.00 96.25 265 GLY A O 1
ATOM 1881 N N . TYR A 1 266 ? -7.993 -10.285 -5.485 1.00 96.81 266 TYR A N 1
ATOM 1882 C CA . TYR A 1 266 ? -7.591 -10.197 -6.887 1.00 96.81 266 TYR A CA 1
ATOM 1883 C C . TYR A 1 266 ? -6.427 -9.216 -7.088 1.00 96.81 266 TYR A C 1
ATOM 1885 O O . TYR A 1 266 ? -5.380 -9.607 -7.589 1.00 96.81 266 TYR A O 1
ATOM 1893 N N . LEU A 1 267 ? -6.574 -7.958 -6.661 1.00 96.94 267 LEU A N 1
ATOM 1894 C CA . LEU A 1 267 ? -5.605 -6.879 -6.881 1.00 96.94 267 LEU A CA 1
ATOM 1895 C C . LEU A 1 267 ? -4.246 -7.190 -6.256 1.00 96.94 267 LEU A C 1
ATOM 1897 O O . LEU A 1 267 ? -3.222 -6.931 -6.882 1.00 96.94 267 LEU A O 1
ATOM 1901 N N . VAL A 1 268 ? -4.219 -7.754 -5.045 1.00 95.06 268 VAL A N 1
ATOM 1902 C CA . VAL A 1 268 ? -2.959 -8.161 -4.409 1.00 95.06 268 VAL A CA 1
ATOM 1903 C C . VAL A 1 268 ? -2.341 -9.336 -5.154 1.00 95.06 268 VAL A C 1
ATOM 1905 O O . VAL A 1 268 ? -1.164 -9.280 -5.483 1.00 95.06 268 VAL A O 1
ATOM 1908 N N . SER A 1 269 ? -3.124 -10.361 -5.494 1.00 92.50 269 SER A N 1
ATOM 1909 C CA . SER A 1 269 ? -2.598 -11.535 -6.201 1.00 92.50 269 SER A CA 1
ATOM 1910 C C . SER A 1 269 ? -2.075 -11.180 -7.595 1.00 92.50 269 SER A C 1
ATOM 1912 O O . SER A 1 269 ? -1.009 -11.634 -7.985 1.00 92.50 269 SER A O 1
ATOM 1914 N N . ALA A 1 270 ? -2.806 -10.360 -8.348 1.00 90.81 270 ALA A N 1
ATOM 1915 C CA . ALA A 1 270 ? -2.464 -9.962 -9.710 1.00 90.81 270 ALA A CA 1
ATOM 1916 C C . ALA A 1 270 ? -1.454 -8.810 -9.782 1.00 90.81 270 ALA A C 1
ATOM 1918 O O . ALA A 1 270 ? -0.854 -8.615 -10.831 1.00 90.81 270 ALA A O 1
ATOM 1919 N N . GLY A 1 271 ? -1.316 -8.008 -8.721 1.00 89.62 271 GLY A N 1
ATOM 1920 C CA . GLY A 1 271 ? -0.459 -6.821 -8.703 1.00 89.62 271 GLY A CA 1
ATOM 1921 C C . GLY A 1 271 ? 0.834 -6.987 -7.917 1.00 89.62 271 GLY A C 1
ATOM 1922 O O . GLY A 1 271 ? 1.799 -6.292 -8.222 1.00 89.62 271 GLY A O 1
ATOM 1923 N N . TYR A 1 272 ? 0.853 -7.856 -6.901 1.00 91.25 272 TYR A N 1
ATOM 1924 C CA . TYR A 1 272 ? 2.028 -8.137 -6.078 1.00 91.25 272 TYR A CA 1
ATOM 1925 C C . TYR A 1 272 ? 1.855 -9.443 -5.261 1.00 91.25 272 TYR A C 1
ATOM 1927 O O . TYR A 1 272 ? 1.648 -9.397 -4.041 1.00 91.25 272 TYR A O 1
ATOM 1935 N N . PRO A 1 273 ? 1.879 -10.617 -5.917 1.00 86.56 273 PRO A N 1
ATOM 1936 C CA . PRO A 1 273 ? 1.545 -11.907 -5.305 1.00 86.56 273 PRO A CA 1
ATOM 1937 C C . PRO A 1 273 ? 2.402 -12.272 -4.085 1.00 86.56 273 PRO A C 1
ATOM 1939 O O . PRO A 1 273 ? 1.917 -12.934 -3.170 1.00 86.56 273 PRO A O 1
ATOM 1942 N N . GLU A 1 274 ? 3.643 -11.794 -4.010 1.00 84.94 274 GLU A N 1
ATOM 1943 C CA . GLU A 1 274 ? 4.544 -12.001 -2.873 1.00 84.94 274 GLU A CA 1
ATOM 1944 C C . GLU A 1 274 ? 3.950 -11.462 -1.559 1.00 84.94 274 GLU A C 1
ATOM 1946 O O . GLU A 1 274 ? 4.147 -12.033 -0.486 1.00 84.94 274 GLU A O 1
ATOM 1951 N N . PHE A 1 275 ? 3.156 -10.390 -1.632 1.00 89.06 275 PHE A N 1
ATOM 1952 C CA . PHE A 1 275 ? 2.523 -9.768 -0.468 1.00 89.06 275 PHE A CA 1
ATOM 1953 C C . PHE A 1 275 ? 1.363 -10.579 0.113 1.00 89.06 275 PHE A C 1
ATOM 1955 O O . PHE A 1 275 ? 0.933 -10.307 1.237 1.00 89.06 275 PHE A O 1
ATOM 1962 N N . LEU A 1 276 ? 0.890 -11.624 -0.577 1.00 85.31 276 LEU A N 1
ATOM 1963 C CA . LEU A 1 276 ? -0.070 -12.575 -0.005 1.00 85.31 276 LEU A CA 1
ATOM 1964 C C . LEU A 1 276 ? 0.453 -13.218 1.282 1.00 85.31 276 LEU A C 1
ATOM 1966 O O . LEU A 1 276 ? -0.339 -13.582 2.144 1.00 85.31 276 LEU A O 1
ATOM 1970 N N . LEU A 1 277 ? 1.775 -13.273 1.451 1.00 82.06 277 LEU A N 1
ATOM 1971 C CA . LEU A 1 277 ? 2.429 -13.679 2.687 1.00 82.06 277 LEU A CA 1
ATOM 1972 C C . LEU A 1 277 ? 2.069 -12.754 3.866 1.00 82.06 277 LEU A C 1
ATOM 1974 O O . LEU A 1 277 ? 1.761 -13.234 4.953 1.00 82.06 277 LEU A O 1
ATOM 1978 N N . ALA A 1 278 ? 2.039 -11.436 3.658 1.00 87.19 278 ALA A N 1
ATOM 1979 C CA . ALA A 1 278 ? 1.701 -10.460 4.697 1.00 87.19 278 ALA A CA 1
ATOM 1980 C C . ALA A 1 278 ? 0.186 -10.221 4.841 1.00 87.19 278 ALA A C 1
ATOM 1982 O O . ALA A 1 278 ? -0.274 -9.791 5.900 1.00 87.19 278 ALA A O 1
ATOM 1983 N N . PHE A 1 279 ? -0.612 -10.501 3.806 1.00 88.00 279 PHE A N 1
ATOM 1984 C CA . PHE A 1 279 ? -2.050 -10.206 3.775 1.00 88.00 279 PHE A CA 1
ATOM 1985 C C . PHE A 1 279 ? -2.869 -10.787 4.954 1.00 88.00 279 PHE A C 1
ATOM 1987 O O . PHE A 1 279 ? -3.755 -10.081 5.449 1.00 88.00 279 PHE A O 1
ATOM 1994 N N . PRO A 1 280 ? -2.574 -11.990 5.496 1.00 87.31 280 PRO A N 1
ATOM 1995 C CA . PRO A 1 280 ? -3.239 -12.514 6.690 1.00 87.31 280 PRO A CA 1
ATOM 1996 C C . PRO A 1 280 ? -3.166 -11.590 7.913 1.00 87.31 280 PRO A C 1
ATOM 1998 O O . PRO A 1 280 ? -4.142 -11.493 8.655 1.00 87.31 280 PRO A O 1
ATOM 2001 N N . LEU A 1 281 ? -2.065 -10.853 8.108 1.00 88.56 281 LEU A N 1
ATOM 2002 C CA . LEU A 1 281 ? -1.950 -9.859 9.184 1.00 88.56 281 LEU A CA 1
ATOM 2003 C C . LEU A 1 281 ? -2.948 -8.707 8.992 1.00 88.56 281 LEU A C 1
ATOM 2005 O O . LEU A 1 281 ? -3.591 -8.266 9.948 1.00 88.56 281 LEU A O 1
ATOM 2009 N N . TYR A 1 282 ? -3.120 -8.243 7.753 1.00 92.44 282 TYR A N 1
ATOM 2010 C CA . TYR A 1 282 ? -4.077 -7.190 7.406 1.00 92.44 282 TYR A CA 1
ATOM 2011 C C . TYR A 1 282 ? -5.526 -7.671 7.534 1.00 92.44 282 TYR A C 1
ATOM 2013 O O . TYR A 1 282 ? -6.369 -6.948 8.068 1.00 92.44 282 TYR A O 1
ATOM 2021 N N . TRP A 1 283 ? -5.814 -8.912 7.134 1.00 89.88 283 TRP A N 1
ATOM 2022 C CA . TRP A 1 283 ? -7.103 -9.558 7.396 1.00 89.88 283 TRP A CA 1
ATOM 2023 C C . TRP A 1 283 ? -7.369 -9.705 8.903 1.00 89.88 283 TRP A C 1
ATOM 2025 O O . TRP A 1 283 ? -8.462 -9.394 9.373 1.00 89.88 283 TRP A O 1
ATOM 2035 N N . GLY A 1 284 ? -6.357 -10.053 9.699 1.00 87.06 284 GLY A N 1
ATOM 2036 C CA . GLY A 1 284 ? -6.450 -10.028 11.156 1.00 87.06 284 GLY A CA 1
ATOM 2037 C C . GLY A 1 284 ? -6.820 -8.640 11.695 1.00 87.06 284 GLY A C 1
ATOM 2038 O O . GLY A 1 284 ? -7.751 -8.502 12.493 1.00 87.06 284 GLY A O 1
ATOM 2039 N N . CYS A 1 285 ? -6.149 -7.587 11.218 1.00 90.50 285 CYS A N 1
ATOM 2040 C CA . CYS A 1 285 ? -6.475 -6.206 11.584 1.00 90.50 285 CYS A CA 1
ATOM 2041 C C . CYS A 1 285 ? -7.921 -5.837 11.211 1.00 90.50 285 CYS A C 1
ATOM 2043 O O . CYS A 1 285 ? -8.619 -5.216 12.015 1.00 90.50 285 CYS A O 1
ATOM 2045 N N . LEU A 1 286 ? -8.396 -6.256 10.030 1.00 91.00 286 LEU A N 1
ATOM 2046 C CA . LEU A 1 286 ? -9.791 -6.098 9.608 1.00 91.00 286 LEU A CA 1
ATOM 2047 C C . LEU A 1 286 ? -10.754 -6.729 10.616 1.00 91.00 286 LEU A C 1
ATOM 2049 O O . LEU A 1 286 ? -11.717 -6.084 11.036 1.00 91.00 286 LEU A O 1
ATOM 2053 N N . VAL A 1 287 ? -10.488 -7.975 11.003 1.00 87.81 287 VAL A N 1
ATOM 2054 C CA . VAL A 1 287 ? -11.316 -8.741 11.935 1.00 87.81 287 VAL A CA 1
ATOM 2055 C C . VAL A 1 287 ? -11.375 -8.067 13.309 1.00 87.81 287 VAL A C 1
ATOM 2057 O O . VAL A 1 287 ? -12.462 -7.940 13.877 1.00 87.81 287 VAL A O 1
ATOM 2060 N N . LEU A 1 288 ? -10.245 -7.558 13.817 1.00 86.06 288 LEU A N 1
ATOM 2061 C CA . LEU A 1 288 ? -10.196 -6.801 15.076 1.00 86.06 288 LEU A CA 1
ATOM 2062 C C . LEU A 1 288 ? -10.973 -5.481 14.995 1.00 86.06 288 LEU A C 1
ATOM 2064 O O . LEU A 1 288 ? -11.738 -5.156 15.904 1.00 86.06 288 LEU A O 1
ATOM 2068 N N . ILE A 1 289 ? -10.801 -4.726 13.908 1.00 88.00 289 ILE A N 1
ATOM 2069 C CA . ILE A 1 289 ? -11.461 -3.429 13.705 1.00 88.00 289 ILE A CA 1
ATOM 2070 C C . ILE A 1 289 ? -12.974 -3.590 13.558 1.00 88.00 289 ILE A C 1
ATOM 2072 O O . ILE A 1 289 ? -13.733 -2.820 14.149 1.00 88.00 289 ILE A O 1
ATOM 2076 N N . CYS A 1 290 ? -13.418 -4.581 12.785 1.00 86.38 290 CYS A N 1
ATOM 2077 C CA . CYS A 1 290 ? -14.839 -4.841 12.554 1.00 86.38 290 CYS A CA 1
ATOM 2078 C C . CYS A 1 290 ? -15.498 -5.628 13.692 1.00 86.38 290 CYS A C 1
ATOM 2080 O O . CYS A 1 290 ? -16.722 -5.723 13.714 1.00 86.38 290 CYS A O 1
ATOM 2082 N N . ARG A 1 291 ? -14.710 -6.178 14.629 1.00 84.62 291 ARG A N 1
ATOM 2083 C CA . ARG A 1 291 ? -15.172 -7.096 15.684 1.00 84.62 291 ARG A CA 1
ATOM 2084 C C . ARG A 1 291 ? -15.954 -8.282 15.105 1.00 84.62 291 ARG A C 1
ATOM 2086 O O . ARG A 1 291 ? -16.998 -8.664 15.630 1.00 84.62 291 ARG A O 1
ATOM 2093 N N . SER A 1 292 ? -15.457 -8.831 13.996 1.00 83.31 292 SER A N 1
ATOM 2094 C CA . SER A 1 292 ? -16.142 -9.885 13.247 1.00 83.31 292 SER A CA 1
ATOM 2095 C C . SER A 1 292 ? -16.288 -11.157 14.084 1.00 83.31 292 SER A C 1
ATOM 2097 O O . SER A 1 292 ? -15.354 -11.574 14.767 1.00 83.31 292 SER A O 1
ATOM 2099 N N . THR A 1 293 ? -17.437 -11.828 13.990 1.00 85.69 293 THR A N 1
ATOM 2100 C CA . THR A 1 293 ? -17.581 -13.201 14.511 1.00 85.69 293 THR A CA 1
ATOM 2101 C C . THR A 1 293 ? -16.710 -14.177 13.715 1.00 85.69 293 THR A C 1
ATOM 2103 O O . THR A 1 293 ? -16.269 -13.855 12.613 1.00 85.69 293 THR A O 1
ATOM 2106 N N . PHE A 1 294 ? -16.484 -15.397 14.220 1.00 82.62 294 PHE A N 1
ATOM 2107 C CA . PHE A 1 294 ? -15.671 -16.397 13.502 1.00 82.62 294 PHE A CA 1
ATOM 2108 C C . PHE A 1 294 ? -16.242 -16.702 12.116 1.00 82.62 294 PHE A C 1
ATOM 2110 O O . PHE A 1 294 ? -15.514 -16.723 11.129 1.00 82.62 294 PHE A O 1
ATOM 2117 N N . ARG A 1 295 ? -17.571 -16.828 12.025 1.00 87.12 295 ARG A N 1
ATOM 2118 C CA . ARG A 1 295 ? -18.278 -17.028 10.758 1.00 87.12 295 ARG A CA 1
ATOM 2119 C C . ARG A 1 295 ? -18.060 -15.871 9.782 1.00 87.12 295 ARG A C 1
ATOM 2121 O O . ARG A 1 295 ? -17.845 -16.114 8.601 1.00 87.12 295 ARG A O 1
ATOM 2128 N N . GLN A 1 296 ? -18.122 -14.627 10.260 1.00 88.19 296 GLN A N 1
ATOM 2129 C CA . GLN A 1 296 ? -17.876 -13.451 9.422 1.00 88.19 296 GLN A CA 1
ATOM 2130 C C . GLN A 1 296 ? -16.415 -13.375 8.979 1.00 88.19 296 GLN A C 1
ATOM 2132 O O . GLN A 1 296 ? -16.163 -13.163 7.803 1.00 88.19 296 GLN A O 1
ATOM 2137 N N . ALA A 1 297 ? -15.466 -13.614 9.888 1.00 87.25 297 ALA A N 1
ATOM 2138 C CA . ALA A 1 297 ? -14.046 -13.650 9.558 1.00 87.25 297 ALA A CA 1
ATOM 2139 C C . ALA A 1 297 ? -13.755 -14.716 8.489 1.00 87.25 297 ALA A C 1
ATOM 2141 O O . ALA A 1 297 ? -13.113 -14.411 7.487 1.00 87.25 297 ALA A O 1
ATOM 2142 N N . ALA A 1 298 ? -14.285 -15.932 8.655 1.00 88.50 298 ALA A N 1
ATOM 2143 C CA . ALA A 1 298 ? -14.155 -17.007 7.676 1.00 88.50 298 ALA A CA 1
ATOM 2144 C C . ALA A 1 298 ? -14.769 -16.628 6.318 1.00 88.50 298 ALA A C 1
ATOM 2146 O O . ALA A 1 298 ? -14.129 -16.815 5.289 1.00 88.50 298 ALA A O 1
ATOM 2147 N N . ALA A 1 299 ? -15.969 -16.038 6.304 1.00 92.06 299 ALA A N 1
ATOM 2148 C CA . ALA A 1 299 ? -16.591 -15.541 5.077 1.00 92.06 299 ALA A CA 1
ATOM 2149 C C . ALA A 1 299 ? -15.753 -14.442 4.400 1.00 92.06 299 ALA A C 1
ATOM 2151 O O . ALA A 1 299 ? -15.598 -14.462 3.179 1.00 92.06 299 ALA A O 1
ATOM 2152 N N . ASP A 1 300 ? -15.170 -13.524 5.176 1.00 92.31 300 ASP A N 1
ATOM 2153 C CA . ASP A 1 300 ? -14.279 -12.493 4.644 1.00 92.31 300 ASP A CA 1
ATOM 2154 C C . ASP A 1 300 ? -13.030 -13.122 4.003 1.00 92.31 300 ASP A C 1
ATOM 2156 O O . ASP A 1 300 ? -12.639 -12.744 2.898 1.00 92.31 300 ASP A O 1
ATOM 2160 N N . GLY A 1 301 ? -12.438 -14.118 4.672 1.00 91.31 301 GLY A N 1
ATOM 2161 C CA . GLY A 1 301 ? -11.297 -14.884 4.169 1.00 91.31 301 GLY A CA 1
ATOM 2162 C C . GLY A 1 301 ? -11.617 -15.646 2.881 1.00 91.31 301 GLY A C 1
ATOM 2163 O O . GLY A 1 301 ? -10.827 -15.616 1.942 1.00 91.31 301 GLY A O 1
ATOM 2164 N N . LEU A 1 302 ? -12.803 -16.257 2.789 1.00 94.75 302 LEU A N 1
ATOM 2165 C CA . LEU A 1 302 ? -13.275 -16.922 1.570 1.00 94.75 302 LEU A CA 1
ATOM 2166 C C . LEU A 1 302 ? -13.470 -15.939 0.409 1.00 94.75 302 LEU A C 1
ATOM 2168 O O . LEU A 1 302 ? -13.152 -16.279 -0.726 1.00 94.75 302 LEU A O 1
ATOM 2172 N N . CYS A 1 303 ? -13.943 -14.716 0.672 1.00 96.50 303 CYS A N 1
ATOM 2173 C CA . CYS A 1 303 ? -14.054 -13.685 -0.363 1.00 96.50 303 CYS A CA 1
ATOM 2174 C C . CYS A 1 303 ? -12.672 -13.277 -0.897 1.00 96.50 303 CYS A C 1
ATOM 2176 O O . CYS A 1 303 ? -12.480 -13.202 -2.107 1.00 96.50 303 CYS A O 1
ATOM 2178 N N . ILE A 1 304 ? -11.695 -13.069 -0.009 1.00 95.06 304 ILE A N 1
ATOM 2179 C CA . ILE A 1 304 ? -10.304 -12.784 -0.399 1.00 95.06 304 ILE A CA 1
ATOM 2180 C C . ILE A 1 304 ? -9.735 -13.944 -1.232 1.00 95.06 304 ILE A C 1
ATOM 2182 O O . ILE A 1 304 ? -9.163 -13.722 -2.300 1.00 95.06 304 ILE A O 1
ATOM 2186 N N . LEU A 1 305 ? -9.939 -15.184 -0.777 1.00 94.12 305 LEU A N 1
ATOM 2187 C CA . LEU A 1 305 ? -9.488 -16.386 -1.476 1.00 94.12 305 LEU A CA 1
ATOM 2188 C C . LEU A 1 305 ? -10.132 -16.524 -2.861 1.00 94.12 305 LEU A C 1
ATOM 2190 O O . LEU A 1 305 ? -9.450 -16.897 -3.811 1.00 94.12 305 LEU A O 1
ATOM 2194 N N . ALA A 1 306 ? -11.413 -16.183 -3.009 1.00 96.88 306 ALA A N 1
ATOM 2195 C CA . ALA A 1 306 ? -12.078 -16.189 -4.308 1.00 96.88 306 ALA A CA 1
ATOM 2196 C C . ALA A 1 306 ? -11.390 -15.236 -5.301 1.00 96.88 306 ALA A C 1
ATOM 2198 O O . ALA A 1 306 ? -11.157 -15.617 -6.445 1.00 96.88 306 ALA A O 1
ATOM 2199 N N . GLY A 1 307 ? -10.984 -14.041 -4.856 1.00 96.00 307 GLY A N 1
ATOM 2200 C CA . GLY A 1 307 ? -10.189 -13.114 -5.669 1.00 96.00 307 GLY A CA 1
ATOM 2201 C C . GLY A 1 307 ? -8.849 -13.702 -6.122 1.00 96.00 307 GLY A C 1
ATOM 2202 O O . GLY A 1 307 ? -8.494 -13.599 -7.295 1.00 96.00 307 GLY A O 1
ATOM 2203 N N . PHE A 1 308 ? -8.137 -14.378 -5.217 1.00 93.44 308 PHE A N 1
ATOM 2204 C CA . PHE A 1 308 ? -6.912 -15.115 -5.547 1.00 93.44 308 PHE A CA 1
ATOM 2205 C C . PHE A 1 308 ? -7.166 -16.217 -6.588 1.00 93.44 308 PHE A C 1
ATOM 2207 O O . PHE A 1 308 ? -6.438 -16.309 -7.575 1.00 93.44 308 PHE A O 1
ATOM 2214 N N . ILE A 1 309 ? -8.221 -17.020 -6.414 1.00 93.88 309 ILE A N 1
ATOM 2215 C CA . ILE A 1 309 ? -8.579 -18.107 -7.339 1.00 93.88 309 ILE A CA 1
ATOM 2216 C C . ILE A 1 309 ? -8.876 -17.564 -8.741 1.00 93.88 309 ILE A C 1
ATOM 2218 O O . ILE A 1 309 ? -8.435 -18.160 -9.721 1.00 93.88 309 ILE A O 1
ATOM 2222 N N . VAL A 1 310 ? -9.563 -16.421 -8.853 1.00 93.56 310 VAL A N 1
ATOM 2223 C CA . VAL A 1 310 ? -9.817 -15.769 -10.150 1.00 93.56 310 VAL A CA 1
ATOM 2224 C C . VAL A 1 310 ? -8.506 -15.455 -10.873 1.00 93.56 310 VAL A C 1
ATOM 2226 O O . VAL A 1 310 ? -8.398 -15.728 -12.066 1.00 93.56 310 VAL A O 1
ATOM 2229 N N . VAL A 1 311 ? -7.489 -14.955 -10.165 1.00 91.56 311 VAL A N 1
ATOM 2230 C CA . VAL A 1 311 ? -6.162 -14.702 -10.752 1.00 91.56 311 VAL A CA 1
ATOM 2231 C C . VAL A 1 311 ? -5.501 -15.993 -11.213 1.00 91.56 311 VAL A C 1
ATOM 2233 O O . VAL A 1 311 ? -4.972 -16.048 -12.321 1.00 91.56 311 VAL A O 1
ATOM 2236 N N . GLN A 1 312 ? -5.546 -17.043 -10.393 1.00 90.44 312 GLN A N 1
ATOM 2237 C CA . GLN A 1 312 ? -4.964 -18.336 -10.755 1.00 90.44 312 GLN A CA 1
ATOM 2238 C C . GLN A 1 312 ? -5.631 -18.938 -11.996 1.00 90.44 312 GLN A C 1
ATOM 2240 O O . GLN A 1 312 ? -4.945 -19.475 -12.865 1.00 90.44 312 GLN A O 1
ATOM 2245 N N . ALA A 1 313 ? -6.952 -18.797 -12.112 1.00 88.94 313 ALA A N 1
ATOM 2246 C CA . ALA A 1 313 ? -7.703 -19.224 -13.285 1.00 88.94 313 ALA A CA 1
ATOM 2247 C C . ALA A 1 313 ? -7.357 -18.382 -14.526 1.00 88.94 313 ALA A C 1
ATOM 2249 O O . ALA A 1 313 ? -7.076 -18.947 -15.581 1.00 88.94 313 ALA A O 1
ATOM 2250 N N . ALA A 1 314 ? -7.325 -17.050 -14.396 1.00 87.00 314 ALA A N 1
ATOM 2251 C CA . ALA A 1 314 ? -7.026 -16.136 -15.500 1.00 87.00 314 ALA A CA 1
ATOM 2252 C C . ALA A 1 314 ? -5.598 -16.318 -16.037 1.00 87.00 314 ALA A C 1
ATOM 2254 O O . ALA A 1 314 ? -5.393 -16.347 -17.245 1.00 87.00 314 ALA A O 1
ATOM 2255 N N . THR A 1 315 ? -4.626 -16.513 -15.143 1.00 84.25 315 THR A N 1
ATOM 2256 C CA . THR A 1 315 ? -3.201 -16.680 -15.481 1.00 84.25 315 THR A CA 1
ATOM 2257 C C . THR A 1 315 ? -2.787 -18.130 -15.724 1.00 84.25 315 THR A C 1
ATOM 2259 O O . THR A 1 315 ? -1.609 -18.396 -15.915 1.00 84.25 315 THR A O 1
ATOM 2262 N N . ARG A 1 316 ? -3.712 -19.100 -15.674 1.00 86.44 316 ARG A N 1
ATOM 2263 C CA . ARG A 1 316 ? -3.402 -20.539 -15.810 1.00 86.44 316 ARG A CA 1
ATOM 2264 C C . ARG A 1 316 ? -2.259 -21.007 -14.890 1.00 86.44 316 ARG A C 1
ATOM 2266 O O . ARG A 1 316 ? -1.438 -21.833 -15.285 1.00 86.44 316 ARG A O 1
ATOM 2273 N N . LEU A 1 317 ? -2.245 -20.504 -13.652 1.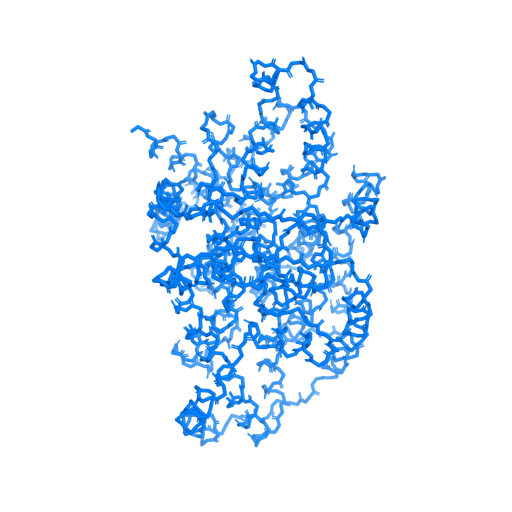00 85.94 317 LEU A N 1
ATOM 2274 C CA . LEU A 1 317 ? -1.225 -20.751 -12.620 1.00 85.94 317 LEU A CA 1
ATOM 2275 C C . LEU A 1 317 ? 0.161 -20.136 -12.887 1.00 85.94 317 LEU A C 1
ATOM 2277 O O . LEU A 1 317 ? 1.078 -20.375 -12.096 1.00 85.94 317 LEU A O 1
ATOM 2281 N N . ASP A 1 318 ? 0.340 -19.321 -13.931 1.00 81.31 318 ASP A N 1
ATOM 2282 C CA . ASP A 1 318 ? 1.640 -18.701 -14.234 1.00 81.31 318 ASP A CA 1
ATOM 2283 C C . ASP A 1 318 ? 2.131 -17.790 -13.106 1.00 81.31 318 ASP A C 1
ATOM 2285 O O . ASP A 1 318 ? 3.328 -17.697 -12.859 1.00 81.31 318 ASP A O 1
ATOM 2289 N N . ASN A 1 319 ? 1.216 -17.220 -12.323 1.00 77.62 319 ASN A N 1
ATOM 2290 C CA . ASN A 1 319 ? 1.552 -16.446 -11.133 1.00 77.62 319 ASN A CA 1
ATOM 2291 C C . ASN A 1 319 ? 2.275 -17.290 -10.054 1.00 77.62 319 ASN A C 1
ATOM 2293 O O . ASN A 1 319 ? 3.291 -16.878 -9.498 1.00 77.62 319 ASN A O 1
ATOM 2297 N N . ILE A 1 320 ? 1.821 -18.524 -9.802 1.00 81.38 320 ILE A N 1
ATOM 2298 C CA . ILE A 1 320 ? 2.515 -19.443 -8.881 1.00 81.38 320 ILE A CA 1
ATOM 2299 C C . ILE A 1 320 ? 3.855 -19.884 -9.474 1.00 81.38 320 ILE A C 1
ATOM 2301 O O . ILE A 1 320 ? 4.854 -19.935 -8.758 1.00 81.38 320 ILE A O 1
ATOM 2305 N N . ARG A 1 321 ? 3.898 -20.177 -10.780 1.00 81.44 321 ARG A N 1
ATOM 2306 C CA . ARG A 1 321 ? 5.146 -20.549 -11.467 1.00 81.44 321 ARG A CA 1
ATOM 2307 C C . ARG A 1 321 ? 6.184 -19.436 -11.371 1.00 81.44 321 ARG A C 1
ATOM 2309 O O . ARG A 1 321 ? 7.344 -19.726 -11.099 1.00 81.44 321 ARG A O 1
ATOM 2316 N N . PHE A 1 322 ? 5.754 -18.185 -11.523 1.00 78.06 322 PHE A N 1
ATOM 2317 C CA . PHE A 1 322 ? 6.585 -17.006 -11.327 1.00 78.06 322 PHE A CA 1
ATOM 2318 C C . PHE A 1 322 ? 7.173 -16.962 -9.911 1.00 78.06 322 PHE A C 1
ATOM 2320 O O . PHE A 1 322 ? 8.389 -16.865 -9.766 1.00 78.06 322 PHE A O 1
ATOM 2327 N N . LEU A 1 323 ? 6.348 -17.111 -8.866 1.00 75.81 323 LEU A N 1
ATOM 2328 C CA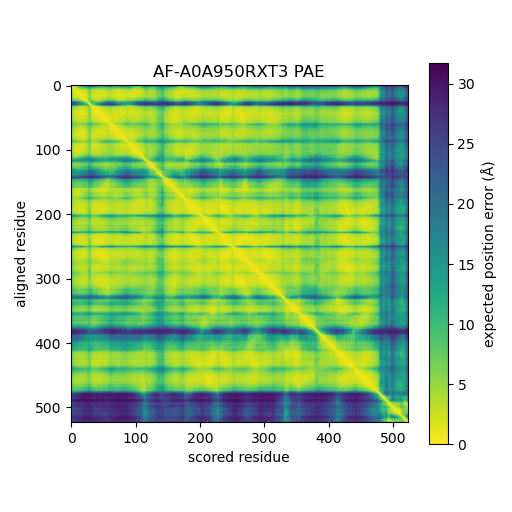 . LEU A 1 323 ? 6.829 -17.113 -7.478 1.00 75.81 323 LEU A CA 1
ATOM 2329 C C . LEU A 1 323 ? 7.865 -18.215 -7.212 1.00 75.81 323 LEU A C 1
ATOM 2331 O O . LEU A 1 323 ? 8.872 -17.966 -6.551 1.00 75.81 323 LEU A O 1
ATOM 2335 N N . VAL A 1 324 ? 7.634 -19.421 -7.739 1.00 77.44 324 VAL A N 1
ATOM 2336 C CA . VAL A 1 324 ? 8.575 -20.545 -7.609 1.00 77.44 324 VAL A CA 1
ATOM 2337 C C . VAL A 1 324 ? 9.879 -20.256 -8.358 1.00 77.44 324 VAL A C 1
ATOM 2339 O O . VAL A 1 324 ? 10.957 -20.500 -7.822 1.00 77.44 324 VAL A O 1
ATOM 2342 N N . ALA A 1 325 ? 9.805 -19.686 -9.564 1.00 72.56 325 ALA A N 1
ATOM 2343 C CA . ALA A 1 325 ? 10.984 -19.326 -10.350 1.00 72.56 325 ALA A CA 1
ATOM 2344 C C . ALA A 1 325 ? 11.837 -18.235 -9.675 1.00 72.56 325 ALA A C 1
ATOM 2346 O O . ALA A 1 325 ? 13.064 -18.275 -9.753 1.00 72.56 325 ALA A O 1
ATOM 2347 N N . GLN A 1 326 ? 11.210 -17.292 -8.964 1.00 68.69 326 GLN A N 1
ATOM 2348 C CA . GLN A 1 326 ? 11.914 -16.218 -8.255 1.00 68.69 326 GLN A CA 1
ATOM 2349 C C . GLN A 1 326 ? 12.735 -16.706 -7.051 1.00 68.69 326 GLN A C 1
ATOM 2351 O O . GLN A 1 326 ? 13.661 -16.013 -6.637 1.00 68.69 326 GLN A O 1
ATOM 2356 N N . GLN A 1 327 ? 12.463 -17.899 -6.506 1.00 63.59 327 GLN A N 1
ATOM 2357 C CA . GLN A 1 327 ? 13.175 -18.423 -5.333 1.00 63.59 327 GLN A CA 1
ATOM 2358 C C . GLN A 1 327 ? 14.695 -18.554 -5.553 1.00 63.59 327 GLN A C 1
ATOM 2360 O O . GLN A 1 327 ? 15.466 -18.386 -4.609 1.00 63.59 327 GLN A O 1
ATOM 2365 N N . GLY A 1 328 ? 15.126 -18.846 -6.785 1.00 57.59 328 GLY A N 1
ATOM 2366 C CA . GLY A 1 328 ? 16.538 -19.008 -7.150 1.00 57.59 328 GLY A CA 1
ATOM 2367 C C . GLY A 1 328 ? 17.167 -17.798 -7.846 1.00 57.59 328 GLY A C 1
ATOM 2368 O O . GLY A 1 328 ? 18.323 -17.879 -8.254 1.00 57.59 328 GLY A O 1
ATOM 2369 N N . SER A 1 329 ? 16.426 -16.701 -8.029 1.00 56.81 329 SER A N 1
ATOM 2370 C CA . SER A 1 329 ? 16.908 -15.548 -8.794 1.00 56.81 329 SER A CA 1
ATOM 2371 C C . SER A 1 329 ? 17.862 -14.687 -7.951 1.00 56.81 329 SER A C 1
ATOM 2373 O O . SER A 1 329 ? 17.467 -14.218 -6.877 1.00 56.81 329 SER A O 1
ATOM 2375 N N . PRO A 1 330 ? 19.113 -14.446 -8.391 1.00 52.59 330 PRO A N 1
ATOM 2376 C CA . PRO A 1 330 ? 20.029 -13.567 -7.678 1.00 52.59 330 PRO A CA 1
ATOM 2377 C C . PRO A 1 330 ? 19.567 -12.112 -7.831 1.00 52.59 330 PRO A C 1
ATOM 2379 O O . PRO A 1 330 ? 19.772 -11.479 -8.865 1.00 52.59 330 PRO A O 1
ATOM 2382 N N . THR A 1 331 ? 18.934 -11.556 -6.797 1.00 59.38 331 THR A N 1
ATOM 2383 C CA . THR A 1 331 ? 18.611 -10.125 -6.761 1.00 59.38 331 THR A CA 1
ATOM 2384 C C . THR A 1 331 ? 19.870 -9.328 -6.447 1.00 59.38 331 THR A C 1
ATOM 2386 O O . THR A 1 331 ? 20.483 -9.544 -5.409 1.00 59.38 331 THR A O 1
ATOM 2389 N N . THR A 1 332 ? 20.245 -8.384 -7.315 1.00 59.66 332 THR A N 1
ATOM 2390 C CA . THR A 1 332 ? 21.449 -7.538 -7.173 1.00 59.66 332 THR A CA 1
ATOM 2391 C C . THR A 1 332 ? 21.254 -6.310 -6.270 1.00 59.66 332 THR A C 1
ATOM 2393 O O . THR A 1 332 ? 22.178 -5.524 -6.083 1.00 59.66 332 THR A O 1
ATOM 2396 N N . PHE A 1 333 ? 20.062 -6.140 -5.685 1.00 66.19 333 PHE A N 1
ATOM 2397 C CA . PHE A 1 333 ? 19.706 -5.012 -4.818 1.00 66.19 333 PHE A CA 1
ATOM 2398 C C . PHE A 1 333 ? 19.929 -5.351 -3.334 1.00 66.19 333 PHE A C 1
ATOM 2400 O O . PHE A 1 333 ? 19.377 -6.334 -2.834 1.00 66.19 333 PHE A O 1
ATOM 2407 N N . TRP A 1 334 ? 20.694 -4.522 -2.612 1.00 69.75 334 TRP A N 1
ATOM 2408 C CA . TRP A 1 334 ? 20.999 -4.699 -1.180 1.00 69.75 334 TRP A CA 1
ATOM 2409 C C . TRP A 1 334 ? 20.530 -3.485 -0.358 1.00 69.75 334 TRP A C 1
ATOM 2411 O O . TRP A 1 334 ? 21.300 -2.593 -0.059 1.00 69.75 334 TRP A O 1
ATOM 2421 N N . PRO A 1 335 ? 19.262 -3.395 0.038 1.00 70.94 335 PRO A N 1
ATOM 2422 C CA . PRO A 1 335 ? 18.731 -2.195 0.697 1.00 70.94 335 PRO A CA 1
ATOM 2423 C C . PRO A 1 335 ? 19.217 -1.942 2.134 1.00 70.94 335 PRO A C 1
ATOM 2425 O O . PRO A 1 335 ? 19.097 -0.818 2.618 1.00 70.94 335 PRO A O 1
ATOM 2428 N N . LEU A 1 336 ? 19.699 -2.963 2.853 1.00 72.62 336 LEU A N 1
ATOM 2429 C CA . LEU A 1 336 ? 20.104 -2.831 4.261 1.00 72.62 336 LEU A CA 1
ATOM 2430 C C . LEU A 1 336 ? 21.613 -2.588 4.399 1.00 72.62 336 LEU A C 1
ATOM 2432 O O . LEU A 1 336 ? 22.407 -3.213 3.688 1.00 72.62 336 LEU A O 1
ATOM 2436 N N . ALA A 1 337 ? 22.015 -1.788 5.393 1.00 68.50 337 ALA A N 1
ATOM 2437 C CA . ALA A 1 337 ? 23.419 -1.495 5.696 1.00 68.50 337 ALA A CA 1
ATOM 2438 C C . ALA A 1 337 ? 24.224 -2.745 6.078 1.00 68.50 337 ALA A C 1
ATOM 2440 O O . ALA A 1 337 ? 25.325 -2.932 5.559 1.00 68.50 337 ALA A O 1
ATOM 2441 N N . HIS A 1 338 ? 23.653 -3.647 6.894 1.00 70.94 338 HIS A N 1
ATOM 2442 C CA . HIS A 1 338 ? 24.250 -4.934 7.310 1.00 70.94 338 HIS A CA 1
ATOM 2443 C C . HIS A 1 338 ? 23.315 -6.136 7.026 1.00 70.94 338 HIS A C 1
ATOM 2445 O O . HIS A 1 338 ? 22.116 -5.971 6.824 1.00 70.94 338 HIS A O 1
ATOM 2451 N N . THR A 1 339 ? 23.882 -7.306 6.703 1.00 77.19 339 THR A N 1
ATOM 2452 C CA . THR A 1 339 ? 23.147 -8.468 6.170 1.00 77.19 339 THR A CA 1
ATOM 2453 C C . THR A 1 339 ? 22.838 -9.242 7.419 1.00 77.19 339 THR A C 1
ATOM 2455 O O . THR A 1 339 ? 23.781 -9.510 8.165 1.00 77.19 339 THR A O 1
ATOM 2458 N N . PRO A 1 340 ? 21.567 -9.556 7.681 1.00 78.94 340 PRO A N 1
ATOM 2459 C CA . PRO A 1 340 ? 21.230 -10.240 8.911 1.00 78.94 340 PRO A CA 1
ATOM 2460 C C . PRO A 1 340 ? 21.962 -11.584 8.948 1.00 78.94 340 PRO A C 1
ATOM 2462 O O . PRO A 1 340 ? 21.796 -12.404 8.046 1.00 78.94 340 PRO A O 1
ATOM 2465 N N . GLY A 1 341 ? 22.809 -11.766 9.962 1.00 79.19 341 GLY A N 1
ATOM 2466 C CA . GLY A 1 341 ? 23.564 -13.002 10.175 1.00 79.19 341 GLY A CA 1
ATOM 2467 C C . GLY A 1 341 ? 22.795 -13.997 11.041 1.00 79.19 341 GLY A C 1
ATOM 2468 O O . GLY A 1 341 ? 23.067 -15.193 11.013 1.00 79.19 341 GLY A O 1
ATOM 2469 N N . THR A 1 342 ? 21.814 -13.508 11.803 1.00 85.88 342 THR A N 1
ATOM 2470 C CA . THR A 1 342 ? 21.004 -14.309 12.718 1.00 85.88 342 THR A CA 1
ATOM 2471 C C . THR A 1 342 ? 19.510 -14.022 12.569 1.00 85.88 342 THR A C 1
ATOM 2473 O O . THR A 1 342 ? 19.090 -12.971 12.084 1.00 85.88 342 THR A O 1
ATOM 2476 N N . VAL A 1 343 ? 18.680 -14.943 13.068 1.00 85.75 343 VAL A N 1
ATOM 2477 C CA . VAL A 1 343 ? 17.221 -14.751 13.192 1.00 85.75 343 VAL A CA 1
ATOM 2478 C C . VAL A 1 343 ? 16.882 -13.490 13.985 1.00 85.75 343 VAL A C 1
ATOM 2480 O O . VAL A 1 343 ? 15.933 -12.779 13.653 1.00 85.75 343 VAL A O 1
ATOM 2483 N N . LEU A 1 344 ? 17.658 -13.208 15.036 1.00 87.62 344 LEU A N 1
ATOM 2484 C CA . LEU A 1 344 ? 17.457 -12.029 15.866 1.00 87.62 344 LEU A CA 1
ATOM 2485 C C . LEU A 1 344 ? 17.688 -10.747 15.060 1.00 87.62 344 LEU A C 1
ATOM 2487 O O . LEU A 1 344 ? 16.898 -9.814 15.195 1.00 87.62 344 LEU A O 1
ATOM 2491 N N . ASP A 1 345 ? 18.699 -10.719 14.190 1.00 85.62 345 ASP A N 1
ATOM 2492 C CA . ASP A 1 345 ? 18.965 -9.570 13.317 1.00 85.62 345 ASP A CA 1
ATOM 2493 C C . ASP A 1 345 ? 17.802 -9.337 12.348 1.00 85.62 345 ASP A C 1
ATOM 2495 O O . ASP A 1 345 ? 17.313 -8.212 12.242 1.00 85.62 345 ASP A O 1
ATOM 2499 N N . VAL A 1 346 ? 17.294 -10.404 11.708 1.00 87.12 346 VAL A N 1
ATOM 2500 C CA . VAL A 1 346 ? 16.133 -10.331 10.801 1.00 87.12 346 VAL A CA 1
ATOM 2501 C C . VAL A 1 346 ? 14.949 -9.668 11.501 1.00 87.12 346 VAL A C 1
ATOM 2503 O O . VAL A 1 346 ? 14.418 -8.669 11.018 1.00 87.12 346 VAL A O 1
ATOM 2506 N N . TRP A 1 347 ? 14.531 -10.194 12.654 1.00 89.38 347 TRP A N 1
ATOM 2507 C CA . TRP A 1 347 ? 13.340 -9.689 13.340 1.00 89.38 347 TRP A CA 1
ATOM 2508 C C . TRP A 1 347 ? 13.549 -8.336 14.001 1.00 89.38 347 TRP A C 1
ATOM 2510 O O . TRP A 1 347 ? 12.610 -7.539 14.044 1.00 89.38 347 TRP A O 1
ATOM 2520 N N . THR A 1 348 ? 14.769 -8.039 14.450 1.00 88.69 348 THR A N 1
ATOM 2521 C CA . THR A 1 348 ? 15.115 -6.697 14.919 1.00 88.69 348 THR A CA 1
ATOM 2522 C C . THR A 1 348 ? 14.905 -5.702 13.788 1.00 88.69 348 THR A C 1
ATOM 2524 O O . THR A 1 348 ? 14.151 -4.756 13.982 1.00 88.69 348 THR A O 1
ATOM 2527 N N . ILE A 1 349 ? 15.449 -5.960 12.594 1.00 88.75 349 ILE A N 1
ATOM 2528 C CA . ILE A 1 349 ? 15.288 -5.093 11.419 1.00 88.75 349 ILE A CA 1
ATOM 2529 C C . ILE A 1 349 ? 13.825 -5.017 10.970 1.00 88.75 349 ILE A C 1
ATOM 2531 O O . ILE A 1 349 ? 13.360 -3.936 10.621 1.00 88.75 349 ILE A O 1
ATOM 2535 N N . VAL A 1 350 ? 13.068 -6.118 10.996 1.00 90.25 350 VAL A N 1
ATOM 2536 C CA . VAL A 1 350 ? 11.645 -6.127 10.607 1.00 90.25 350 VAL A CA 1
ATOM 2537 C C . VAL A 1 350 ? 10.794 -5.260 11.537 1.00 90.25 350 VAL A C 1
ATOM 2539 O O . VAL A 1 350 ? 9.984 -4.462 11.064 1.00 90.25 350 VAL A O 1
ATOM 2542 N N . ILE A 1 351 ? 10.985 -5.379 12.853 1.00 89.25 351 ILE A N 1
ATOM 2543 C CA . ILE A 1 351 ? 10.216 -4.633 13.861 1.00 89.25 351 ILE A CA 1
ATOM 2544 C C . ILE A 1 351 ? 10.658 -3.165 13.901 1.00 89.25 351 ILE A C 1
ATOM 2546 O O . ILE A 1 351 ? 9.826 -2.251 13.867 1.00 89.25 351 ILE A O 1
ATOM 2550 N N . ALA A 1 352 ? 11.972 -2.948 13.945 1.00 86.31 352 ALA A N 1
ATOM 2551 C CA . ALA A 1 352 ? 12.601 -1.637 13.892 1.00 86.31 352 ALA A CA 1
ATOM 2552 C C . ALA A 1 352 ? 12.356 -0.906 12.581 1.00 86.31 352 ALA A C 1
ATOM 2554 O O . ALA A 1 352 ? 12.355 0.318 12.572 1.00 86.31 352 ALA A O 1
ATOM 2555 N N . ASN A 1 353 ? 12.156 -1.653 11.496 1.00 87.19 353 ASN A N 1
ATOM 2556 C CA . ASN A 1 353 ? 12.176 -1.164 10.128 1.00 87.19 353 ASN A CA 1
ATOM 2557 C C . ASN A 1 353 ? 13.459 -0.371 9.841 1.00 87.19 353 ASN A C 1
ATOM 2559 O O . ASN A 1 353 ? 13.375 0.767 9.406 1.00 87.19 353 ASN A O 1
ATOM 2563 N N . GLY A 1 354 ? 14.624 -0.956 10.131 1.00 82.00 354 GLY A N 1
ATOM 2564 C CA . GLY A 1 354 ? 15.944 -0.325 9.991 1.00 82.00 354 GLY A CA 1
ATOM 2565 C C . GLY A 1 354 ? 16.829 -0.520 11.225 1.00 82.00 354 GLY A C 1
ATOM 2566 O O . GLY A 1 354 ? 16.474 -1.267 12.138 1.00 82.00 354 GLY A O 1
ATOM 2567 N N . ASP A 1 355 ? 17.971 0.162 11.266 1.00 77.12 355 ASP A N 1
ATOM 2568 C CA . ASP A 1 355 ? 18.880 0.123 12.415 1.00 77.12 355 ASP A CA 1
ATOM 2569 C C . ASP A 1 355 ? 18.411 1.092 13.513 1.00 77.12 355 ASP A C 1
ATOM 2571 O O . ASP A 1 355 ? 18.250 2.287 13.273 1.00 77.12 355 ASP A O 1
ATOM 2575 N N . LEU A 1 356 ? 18.180 0.595 14.738 1.00 75.94 356 LEU A N 1
ATOM 2576 C CA . LEU A 1 356 ? 17.719 1.421 15.867 1.00 75.94 356 LEU A CA 1
ATOM 2577 C C . LEU A 1 356 ? 18.891 2.121 16.569 1.00 75.94 356 LEU A C 1
ATOM 2579 O O . LEU A 1 356 ? 19.677 1.453 17.255 1.00 75.94 356 LEU A O 1
ATOM 2583 N N . PRO A 1 357 ? 18.970 3.465 16.553 1.00 82.00 357 PRO A N 1
ATOM 2584 C CA . PRO A 1 357 ? 19.966 4.179 17.331 1.00 82.00 357 PRO A CA 1
ATOM 2585 C C . PRO A 1 357 ? 19.593 4.075 18.813 1.00 82.00 357 PRO A C 1
ATOM 2587 O O . PRO A 1 357 ? 18.705 4.778 19.298 1.00 82.00 357 PRO A O 1
ATOM 2590 N N . ARG A 1 358 ? 20.280 3.205 19.566 1.00 82.44 358 ARG A N 1
ATOM 2591 C CA . ARG A 1 358 ? 19.982 2.937 20.991 1.00 82.44 358 ARG A CA 1
ATOM 2592 C C . ARG A 1 358 ? 19.923 4.212 21.840 1.00 82.44 358 ARG A C 1
ATOM 2594 O O . ARG A 1 358 ? 19.080 4.321 22.726 1.00 82.44 358 ARG A O 1
ATOM 2601 N N . ARG A 1 359 ? 20.780 5.196 21.534 1.00 81.69 359 ARG A N 1
ATOM 2602 C CA . ARG A 1 359 ? 20.783 6.517 22.187 1.00 81.69 359 ARG A CA 1
ATOM 2603 C C . ARG A 1 359 ? 19.474 7.271 21.951 1.00 81.69 359 ARG A C 1
ATOM 2605 O O . ARG A 1 359 ? 18.897 7.782 22.902 1.00 81.69 359 ARG A O 1
ATOM 2612 N N . LEU A 1 360 ? 18.981 7.295 20.712 1.00 82.25 360 LEU A N 1
ATOM 2613 C CA . LEU A 1 360 ? 17.717 7.947 20.369 1.00 82.25 360 LEU A CA 1
ATOM 2614 C C . LEU A 1 360 ? 16.532 7.254 21.054 1.00 82.25 360 LEU A C 1
ATOM 2616 O O . LEU A 1 360 ? 15.680 7.926 21.627 1.00 82.25 360 LEU A O 1
ATOM 2620 N N . VAL A 1 361 ? 16.511 5.918 21.059 1.00 83.25 361 VAL A N 1
ATOM 2621 C CA . VAL A 1 361 ? 15.483 5.133 21.764 1.00 83.25 361 VAL A CA 1
ATOM 2622 C C . VAL A 1 361 ? 15.462 5.479 23.258 1.00 83.25 361 VAL A C 1
ATOM 2624 O O . VAL A 1 361 ? 14.401 5.780 23.806 1.00 83.25 361 VAL A O 1
ATOM 2627 N N . ALA A 1 362 ? 16.627 5.507 23.914 1.00 82.69 362 ALA A N 1
ATOM 2628 C CA . ALA A 1 362 ? 16.737 5.876 25.326 1.00 82.69 362 ALA A CA 1
ATOM 2629 C C . ALA A 1 362 ? 16.243 7.310 25.595 1.00 82.69 362 ALA A C 1
ATOM 2631 O O . ALA A 1 362 ? 15.459 7.523 26.521 1.00 82.69 362 ALA A O 1
ATOM 2632 N N . LEU A 1 363 ? 16.626 8.275 24.749 1.00 89.06 363 LEU A N 1
ATOM 2633 C CA . LEU A 1 363 ? 16.211 9.679 24.862 1.00 89.06 363 LEU A CA 1
ATOM 2634 C C . LEU A 1 363 ? 14.694 9.867 24.704 1.00 89.06 363 LEU A C 1
ATOM 2636 O O . LEU A 1 363 ? 14.098 10.674 25.412 1.00 89.06 363 LEU A O 1
ATOM 2640 N N . LEU A 1 364 ? 14.057 9.114 23.804 1.00 87.69 364 LEU A N 1
ATOM 2641 C CA . LEU A 1 364 ? 12.617 9.215 23.541 1.00 87.69 364 LEU A CA 1
ATOM 2642 C C . LEU A 1 364 ? 11.755 8.483 24.579 1.00 87.69 364 LEU A C 1
ATOM 2644 O O . LEU A 1 364 ? 10.576 8.804 24.731 1.00 87.69 364 LEU A O 1
ATOM 2648 N N . THR A 1 365 ? 12.325 7.523 25.313 1.00 85.69 365 THR A N 1
ATOM 2649 C CA . THR A 1 365 ? 11.570 6.659 26.233 1.00 85.69 365 THR A CA 1
ATOM 2650 C C . THR A 1 365 ? 10.897 7.450 27.352 1.00 85.69 365 THR A C 1
ATOM 2652 O O . THR A 1 365 ? 9.694 7.309 27.559 1.00 85.69 365 THR A O 1
ATOM 2655 N N . ILE A 1 366 ? 11.640 8.314 28.049 1.00 81.75 366 ILE A N 1
ATOM 2656 C CA . ILE A 1 366 ? 11.120 9.100 29.179 1.00 81.75 366 ILE A CA 1
ATOM 2657 C C . ILE A 1 366 ? 9.991 10.061 28.752 1.00 81.75 366 ILE A C 1
ATOM 2659 O O . ILE A 1 366 ? 8.903 9.966 29.327 1.00 81.75 366 ILE A O 1
ATOM 2663 N N . PRO A 1 367 ? 10.165 10.958 27.757 1.00 87.44 367 PRO A N 1
ATOM 2664 C CA . PRO A 1 367 ? 9.108 11.900 27.385 1.00 87.44 367 PRO A CA 1
ATOM 2665 C C . PRO A 1 367 ? 7.855 11.198 26.848 1.00 87.44 367 PRO A C 1
ATOM 2667 O O . PRO A 1 367 ? 6.737 11.623 27.146 1.00 87.44 367 PRO A O 1
ATOM 2670 N N . ILE A 1 368 ? 8.012 10.093 26.110 1.00 87.31 368 ILE A N 1
ATOM 2671 C CA . ILE A 1 368 ? 6.874 9.324 25.594 1.00 87.31 368 ILE A CA 1
ATOM 2672 C C . ILE A 1 368 ? 6.165 8.570 26.720 1.00 87.31 368 ILE A C 1
ATOM 2674 O O . ILE A 1 368 ? 4.937 8.586 26.762 1.00 87.31 368 ILE A O 1
ATOM 2678 N N . ALA A 1 369 ? 6.894 7.978 27.669 1.00 82.62 369 ALA A N 1
ATOM 2679 C CA . ALA A 1 369 ? 6.295 7.338 28.840 1.00 82.62 369 ALA A CA 1
ATOM 2680 C C . ALA A 1 369 ? 5.457 8.336 29.655 1.00 82.62 369 ALA A C 1
ATOM 2682 O O . ALA A 1 369 ? 4.323 8.036 30.032 1.00 82.62 369 ALA A O 1
ATOM 2683 N N . VAL A 1 370 ? 5.975 9.553 29.860 1.00 84.00 370 VAL A N 1
ATOM 2684 C CA . VAL A 1 370 ? 5.249 10.650 30.521 1.00 84.00 370 VAL A CA 1
ATOM 2685 C C . VAL A 1 370 ? 3.994 11.024 29.725 1.00 84.00 370 VAL A C 1
ATOM 2687 O O . VAL A 1 370 ? 2.897 11.075 30.290 1.00 84.00 370 VAL A O 1
ATOM 2690 N N . TYR A 1 371 ? 4.113 11.222 28.409 1.00 85.19 371 TYR A N 1
ATOM 2691 C CA . TYR A 1 371 ? 2.971 11.495 27.532 1.00 85.19 371 TYR A CA 1
ATOM 2692 C C . TYR A 1 371 ? 1.898 10.396 27.630 1.00 85.19 371 TYR A C 1
ATOM 2694 O O . TYR A 1 371 ? 0.717 10.704 27.834 1.00 85.19 371 TYR A O 1
ATOM 2702 N N . VAL A 1 372 ? 2.296 9.121 27.572 1.00 81.12 372 VAL A N 1
ATOM 2703 C CA . VAL A 1 372 ? 1.383 7.976 27.667 1.00 81.12 372 VAL A CA 1
ATOM 2704 C C . VAL A 1 372 ? 0.699 7.921 29.029 1.00 81.12 372 VAL A C 1
ATOM 2706 O O . VAL A 1 372 ? -0.521 7.757 29.104 1.00 81.12 372 VAL A O 1
ATOM 2709 N N . TRP A 1 373 ? 1.451 8.114 30.111 1.00 78.00 373 TRP A N 1
ATOM 2710 C CA . TRP A 1 373 ? 0.916 8.112 31.469 1.00 78.00 373 TRP A CA 1
ATOM 2711 C C . TRP A 1 373 ? -0.172 9.177 31.662 1.00 78.00 373 TRP A C 1
ATOM 2713 O O . TRP A 1 373 ? -1.273 8.879 32.139 1.00 78.00 373 TRP A O 1
ATOM 2723 N N . HIS A 1 374 ? 0.096 10.411 31.227 1.00 79.31 374 HIS A N 1
ATOM 2724 C CA . HIS A 1 374 ? -0.847 11.522 31.358 1.00 79.31 374 HIS A CA 1
ATOM 2725 C C . HIS A 1 374 ? -2.079 11.386 30.459 1.00 79.31 374 HIS A C 1
ATOM 2727 O O . HIS A 1 374 ? -3.172 11.798 30.856 1.00 79.31 374 HIS A O 1
ATOM 2733 N N . ARG A 1 375 ? -1.922 10.843 29.247 1.00 76.00 375 ARG A N 1
ATOM 2734 C CA . ARG A 1 375 ? -2.995 10.811 28.242 1.00 76.00 375 ARG A CA 1
ATOM 2735 C C . ARG A 1 375 ? -3.824 9.532 28.266 1.00 76.00 375 ARG A C 1
ATOM 2737 O O . ARG A 1 375 ? -5.036 9.622 28.084 1.00 76.00 375 ARG A O 1
ATOM 2744 N N . PHE A 1 376 ? -3.209 8.378 28.517 1.00 70.00 376 PHE A N 1
ATOM 2745 C CA . PHE A 1 376 ? -3.855 7.068 28.382 1.00 70.00 376 PHE A CA 1
ATOM 2746 C C . PHE A 1 376 ? -4.147 6.397 29.718 1.00 70.00 376 PHE A C 1
ATOM 2748 O O . PHE A 1 376 ? -5.251 5.889 29.906 1.00 70.00 376 PHE A O 1
ATOM 2755 N N . VAL A 1 377 ? -3.190 6.413 30.649 1.00 66.44 377 VAL A N 1
ATOM 2756 C CA . VAL A 1 377 ? -3.337 5.699 31.928 1.00 66.44 377 VAL A CA 1
ATOM 2757 C C . VAL A 1 377 ? -4.222 6.486 32.894 1.00 66.44 377 VAL A C 1
ATOM 2759 O O . VAL A 1 377 ? -5.194 5.946 33.415 1.00 66.44 377 VAL A O 1
ATOM 2762 N N . ARG A 1 378 ? -3.966 7.790 33.070 1.00 62.06 378 ARG A N 1
ATOM 2763 C CA . ARG A 1 378 ? -4.749 8.636 33.992 1.00 62.06 378 ARG A CA 1
ATOM 2764 C C . ARG A 1 378 ? -6.212 8.839 33.593 1.00 62.06 378 ARG A C 1
ATOM 2766 O O . ARG A 1 378 ? -7.034 9.104 34.461 1.00 62.06 378 ARG A O 1
ATOM 2773 N N . ARG A 1 379 ? -6.551 8.744 32.303 1.00 58.84 379 ARG A N 1
ATOM 2774 C CA . ARG A 1 379 ? -7.910 9.028 31.801 1.00 58.84 379 ARG A CA 1
ATOM 2775 C C . ARG A 1 379 ? -8.864 7.829 31.837 1.00 58.84 379 ARG A C 1
ATOM 2777 O O . ARG A 1 379 ? -9.992 7.976 31.388 1.00 58.84 379 ARG A O 1
ATOM 2784 N N . GLY A 1 380 ? -8.434 6.678 32.368 1.00 50.72 380 GLY A N 1
ATOM 2785 C CA . GLY A 1 380 ? -9.316 5.546 32.674 1.00 50.72 380 GLY A CA 1
ATOM 2786 C C . GLY A 1 380 ? -10.158 5.087 31.483 1.00 50.72 380 GLY A C 1
ATOM 2787 O O . GLY A 1 380 ? -11.374 5.240 31.479 1.00 50.72 380 GLY A O 1
ATOM 2788 N N . THR A 1 381 ? -9.527 4.529 30.449 1.00 50.56 381 THR A N 1
ATOM 2789 C CA . THR A 1 381 ? -10.281 3.919 29.344 1.00 50.56 381 THR A CA 1
ATOM 2790 C C . THR A 1 381 ? -10.698 2.496 29.728 1.00 50.56 381 THR A C 1
ATOM 2792 O O . THR A 1 381 ? -9.816 1.707 30.086 1.00 50.56 381 THR A O 1
ATOM 2795 N N . PRO A 1 382 ? -11.996 2.132 29.638 1.00 46.28 382 PRO A N 1
ATOM 2796 C CA . PRO A 1 382 ? -12.463 0.799 30.001 1.00 46.28 382 PRO A CA 1
ATOM 2797 C C . PRO A 1 382 ? -11.633 -0.289 29.312 1.00 46.28 382 PRO A C 1
ATOM 2799 O O . PRO A 1 382 ? -11.278 -0.186 28.133 1.00 46.28 382 PRO A O 1
ATOM 2802 N N . THR A 1 383 ? -11.295 -1.336 30.055 1.00 49.88 383 THR A N 1
ATOM 2803 C CA . THR A 1 383 ? -10.727 -2.564 29.504 1.00 49.88 383 THR A CA 1
ATOM 2804 C C . THR A 1 383 ? -11.786 -3.234 28.631 1.00 49.88 383 THR A C 1
ATOM 2806 O O . THR A 1 383 ? -12.847 -3.632 29.110 1.00 49.88 383 THR A O 1
ATOM 2809 N N . ALA A 1 384 ? -11.531 -3.329 27.325 1.00 55.41 384 ALA A N 1
ATOM 2810 C CA . ALA A 1 384 ? -12.340 -4.184 26.469 1.00 55.41 384 ALA A CA 1
ATOM 2811 C C . ALA A 1 384 ? -12.020 -5.648 26.811 1.00 55.41 384 ALA A C 1
ATOM 2813 O O . ALA A 1 384 ? -10.865 -5.989 27.063 1.00 55.41 384 ALA A O 1
ATOM 2814 N N . ARG A 1 385 ? -13.049 -6.504 26.873 1.00 53.53 385 ARG A N 1
ATOM 2815 C CA . ARG A 1 385 ? -12.870 -7.944 27.108 1.00 53.53 385 ARG A CA 1
ATOM 2816 C C . ARG A 1 385 ? -11.991 -8.537 25.997 1.00 53.53 385 ARG A C 1
ATOM 2818 O O . ARG A 1 385 ? -12.253 -8.222 24.835 1.00 53.53 385 ARG A O 1
ATOM 2825 N N . PRO A 1 386 ? -11.032 -9.428 26.312 1.00 53.69 386 PRO A N 1
ATOM 2826 C CA . PRO A 1 386 ? -10.240 -10.097 25.291 1.00 53.69 386 PRO A CA 1
ATOM 2827 C C . PRO A 1 386 ? -11.172 -10.891 24.373 1.00 53.69 386 PRO A C 1
ATOM 2829 O O . PRO A 1 386 ? -11.881 -11.803 24.798 1.00 53.69 386 PRO A O 1
ATOM 2832 N N . PHE A 1 387 ? -11.210 -10.500 23.105 1.00 64.69 387 PHE A N 1
ATOM 2833 C CA . PHE A 1 387 ? -11.992 -11.184 22.088 1.00 64.69 387 PHE A CA 1
ATOM 2834 C C . PHE A 1 387 ? -11.243 -12.460 21.684 1.00 64.69 387 PHE A C 1
ATOM 2836 O O . PHE A 1 387 ? -10.072 -12.380 21.325 1.00 64.69 387 PHE A O 1
ATOM 2843 N N . ALA A 1 388 ? -11.890 -13.630 21.725 1.00 62.88 388 ALA A N 1
ATOM 2844 C CA . ALA A 1 388 ? -11.267 -14.929 21.417 1.00 62.88 388 ALA A CA 1
ATOM 2845 C C . ALA A 1 388 ? -10.512 -14.953 20.067 1.00 62.88 388 ALA A C 1
ATOM 2847 O O . ALA A 1 388 ? -9.524 -15.663 19.908 1.00 62.88 388 ALA A O 1
ATOM 2848 N N . MET A 1 389 ? -10.918 -14.107 19.119 1.00 63.66 389 MET A N 1
ATOM 2849 C CA . MET A 1 389 ? -10.266 -13.948 17.817 1.00 63.66 389 MET A CA 1
ATOM 2850 C C . MET A 1 389 ? -8.850 -13.357 17.877 1.00 63.66 389 MET A C 1
ATOM 2852 O O . MET A 1 389 ? -8.084 -13.518 16.935 1.00 63.66 389 MET A O 1
ATOM 2856 N N . MET A 1 390 ? -8.479 -12.700 18.979 1.00 67.88 390 MET A N 1
ATOM 2857 C CA . MET A 1 390 ? -7.105 -12.262 19.237 1.00 67.88 390 MET A CA 1
ATOM 2858 C C . MET A 1 390 ? -6.133 -13.445 19.211 1.00 67.88 390 MET A C 1
ATOM 2860 O O . MET A 1 390 ? -5.068 -13.354 18.606 1.00 67.88 390 MET A O 1
ATOM 2864 N N . TRP A 1 391 ? -6.518 -14.567 19.823 1.00 68.25 391 TRP A N 1
ATOM 2865 C CA . TRP A 1 391 ? -5.692 -15.771 19.862 1.00 68.25 391 TRP A CA 1
ATOM 2866 C C . TRP A 1 391 ? -5.557 -16.422 18.490 1.00 68.25 391 TRP A C 1
ATOM 2868 O O . TRP A 1 391 ? -4.484 -16.910 18.165 1.00 68.25 391 TRP A O 1
ATOM 2878 N N . VAL A 1 392 ? -6.597 -16.352 17.654 1.00 63.91 392 VAL A N 1
ATOM 2879 C CA . VAL A 1 392 ? -6.550 -16.817 16.256 1.00 63.91 392 VAL A CA 1
ATOM 2880 C C . VAL A 1 392 ? -5.546 -15.997 15.442 1.00 63.91 392 VAL A C 1
ATOM 2882 O O . VAL A 1 392 ? -4.785 -16.543 14.651 1.00 63.91 392 VAL A O 1
ATOM 2885 N N . LEU A 1 393 ? -5.496 -14.686 15.679 1.00 66.75 393 LEU A N 1
ATOM 2886 C CA . LEU A 1 393 ? -4.571 -13.769 15.016 1.00 66.75 393 LEU A CA 1
ATOM 2887 C C . LEU A 1 393 ? -3.114 -14.039 15.417 1.00 66.75 393 LEU A C 1
ATOM 2889 O O . LEU A 1 393 ? -2.238 -14.114 14.560 1.00 66.75 393 LEU A O 1
ATOM 2893 N N . ILE A 1 394 ? -2.868 -14.260 16.711 1.00 69.00 394 ILE A N 1
ATOM 2894 C CA . ILE A 1 394 ? -1.553 -14.656 17.237 1.00 69.00 394 ILE A CA 1
ATOM 2895 C C . ILE A 1 394 ? -1.150 -16.031 16.685 1.00 69.00 394 ILE A C 1
ATOM 2897 O O . ILE A 1 394 ? -0.037 -16.192 16.190 1.00 69.00 394 ILE A O 1
ATOM 2901 N N . ALA A 1 395 ? -2.067 -17.001 16.701 1.00 65.75 395 ALA A N 1
ATOM 2902 C CA . ALA A 1 395 ? -1.839 -18.346 16.183 1.00 65.75 395 ALA A CA 1
ATOM 2903 C C . ALA A 1 395 ? -1.614 -18.384 14.663 1.00 65.75 395 ALA A C 1
ATOM 2905 O O . ALA A 1 395 ? -1.018 -19.338 14.187 1.00 65.75 395 ALA A O 1
ATOM 2906 N N . GLY A 1 396 ? -2.053 -17.371 13.906 1.00 65.94 396 GLY A N 1
ATOM 2907 C CA . GLY A 1 396 ? -1.723 -17.209 12.484 1.00 65.94 396 GLY A CA 1
ATOM 2908 C C . GLY A 1 396 ? -0.391 -16.487 12.242 1.00 65.94 396 GLY A C 1
ATOM 2909 O O . GLY A 1 396 ? 0.354 -16.847 11.332 1.00 65.94 396 GLY A O 1
ATOM 2910 N N . LEU A 1 397 ? -0.053 -15.500 13.079 1.00 71.31 397 LEU A N 1
ATOM 2911 C CA . LEU A 1 397 ? 1.198 -14.740 12.975 1.00 71.31 397 LEU A CA 1
ATOM 2912 C C . LEU A 1 397 ? 2.437 -15.552 13.348 1.00 71.31 397 LEU A C 1
ATOM 2914 O O . LEU A 1 397 ? 3.493 -15.351 12.754 1.00 71.31 397 LEU A O 1
ATOM 2918 N N . VAL A 1 398 ? 2.322 -16.469 14.309 1.00 76.38 398 VAL A N 1
ATOM 2919 C CA . VAL A 1 398 ? 3.451 -17.303 14.744 1.00 76.38 398 VAL A CA 1
ATOM 2920 C C . VAL A 1 398 ? 3.925 -18.254 13.630 1.00 76.38 398 VAL A C 1
ATOM 2922 O O . VAL A 1 398 ? 5.109 -18.205 13.302 1.00 76.38 398 VAL A O 1
ATOM 2925 N N . PRO A 1 399 ? 3.062 -19.056 12.972 1.00 73.69 399 PRO A N 1
ATOM 2926 C CA . PRO A 1 399 ? 3.456 -19.870 11.822 1.00 73.69 399 PRO A CA 1
ATOM 2927 C C . PRO A 1 399 ? 4.031 -19.039 10.682 1.00 73.69 399 PRO A C 1
ATOM 2929 O O . PRO A 1 399 ? 5.037 -19.428 10.099 1.00 73.69 399 PRO A O 1
ATOM 2932 N N . PHE A 1 400 ? 3.440 -17.873 10.400 1.00 75.81 400 PHE A N 1
ATOM 2933 C CA . PHE A 1 400 ? 3.990 -16.945 9.418 1.00 75.81 400 PHE A CA 1
ATOM 2934 C C . PHE A 1 400 ? 5.425 -16.537 9.777 1.00 75.81 400 PHE A C 1
ATOM 2936 O O . PHE A 1 400 ? 6.315 -16.625 8.936 1.00 75.81 400 PHE A O 1
ATOM 2943 N N . ALA A 1 401 ? 5.669 -16.141 11.030 1.00 78.75 401 ALA A N 1
ATOM 2944 C CA . ALA A 1 401 ? 6.996 -15.754 11.485 1.00 78.75 401 ALA A CA 1
ATOM 2945 C C . ALA A 1 401 ? 7.996 -16.914 11.369 1.00 78.75 401 ALA A C 1
ATOM 2947 O O . ALA A 1 401 ? 9.122 -16.707 10.921 1.00 78.75 401 ALA A O 1
ATOM 2948 N N . VAL A 1 402 ? 7.584 -18.139 11.701 1.00 79.88 402 VAL A N 1
ATOM 2949 C CA . VAL A 1 402 ? 8.422 -19.341 11.567 1.00 79.88 402 VAL A CA 1
ATOM 2950 C C . VAL A 1 402 ? 8.772 -19.612 10.102 1.00 79.88 402 VAL A C 1
ATOM 2952 O O . VAL A 1 402 ? 9.953 -19.706 9.768 1.00 79.88 402 VAL A O 1
ATOM 2955 N N . VAL A 1 403 ? 7.769 -19.679 9.221 1.00 78.62 403 VAL A N 1
ATOM 2956 C CA . VAL A 1 403 ? 7.963 -19.929 7.783 1.00 78.62 403 VAL A CA 1
ATOM 2957 C C . VAL A 1 403 ? 8.828 -18.838 7.165 1.00 78.62 403 VAL A C 1
ATOM 2959 O O . VAL A 1 403 ? 9.767 -19.136 6.433 1.00 78.62 403 VAL A O 1
ATOM 2962 N N . TRP A 1 404 ? 8.566 -17.575 7.498 1.00 76.69 404 TRP A N 1
ATOM 2963 C CA . TRP A 1 404 ? 9.336 -16.461 6.966 1.00 76.69 404 TRP A CA 1
ATOM 29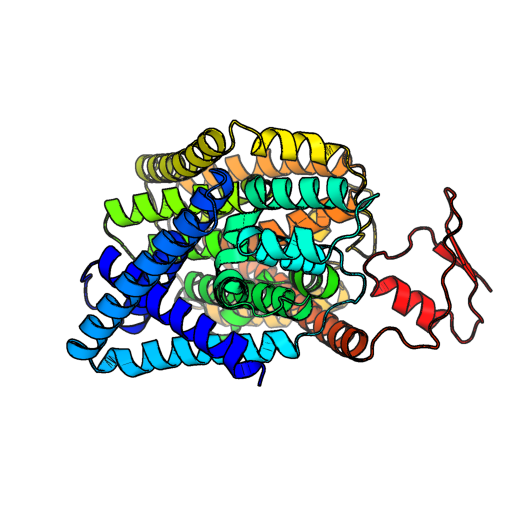64 C C . TRP A 1 404 ? 10.785 -16.470 7.439 1.00 76.69 404 TRP A C 1
ATOM 2966 O O . TRP A 1 404 ? 11.690 -16.244 6.643 1.00 76.69 404 TRP A O 1
ATOM 2976 N N . THR A 1 405 ? 11.016 -16.753 8.721 1.00 78.31 405 THR A N 1
ATOM 2977 C CA . THR A 1 405 ? 12.375 -16.881 9.258 1.00 78.31 405 THR A CA 1
ATOM 2978 C C . THR A 1 405 ? 13.146 -17.943 8.491 1.00 78.31 405 THR A C 1
ATOM 2980 O O . THR A 1 405 ? 14.283 -17.711 8.092 1.00 78.31 405 THR A O 1
ATOM 2983 N N . TRP A 1 406 ? 12.511 -19.089 8.240 1.00 80.69 406 TRP A N 1
ATOM 2984 C CA . TRP A 1 406 ? 13.115 -20.154 7.456 1.00 80.69 406 TRP A CA 1
ATOM 2985 C C . TRP A 1 406 ? 13.428 -19.698 6.022 1.00 80.69 406 TRP A C 1
ATOM 2987 O O . TRP A 1 406 ? 14.564 -19.847 5.586 1.00 80.69 406 TRP A O 1
ATOM 2997 N N . VAL A 1 407 ? 12.484 -19.057 5.324 1.00 75.50 407 VAL A N 1
ATOM 2998 C CA . VAL A 1 407 ? 12.708 -18.518 3.966 1.00 75.50 407 VAL A CA 1
ATOM 2999 C C . VAL A 1 407 ? 13.833 -17.481 3.941 1.00 75.50 407 VAL A C 1
ATOM 3001 O O . VAL A 1 407 ? 14.703 -17.547 3.078 1.00 75.50 407 VAL A O 1
ATOM 3004 N N . ALA A 1 408 ? 13.850 -16.540 4.887 1.00 73.44 408 ALA A N 1
ATOM 3005 C CA . ALA A 1 408 ? 14.848 -15.477 4.946 1.00 73.44 408 ALA A CA 1
ATOM 3006 C C . ALA A 1 408 ? 16.264 -16.026 5.141 1.00 73.44 408 ALA A C 1
ATOM 3008 O O . ALA A 1 408 ? 17.186 -15.539 4.498 1.00 73.44 408 ALA A O 1
ATOM 3009 N N . LEU A 1 409 ? 16.431 -17.055 5.976 1.00 75.00 409 LEU A N 1
ATOM 3010 C CA . LEU A 1 409 ? 17.729 -17.693 6.201 1.00 75.00 409 LEU A CA 1
ATOM 3011 C C . LEU A 1 409 ? 18.209 -18.552 5.022 1.00 75.00 409 LEU A C 1
ATOM 3013 O O . LEU A 1 409 ? 19.406 -18.794 4.912 1.00 75.00 409 LEU A O 1
ATOM 3017 N N . GLN A 1 410 ? 17.298 -19.030 4.171 1.00 77.12 410 GLN A N 1
ATOM 3018 C CA . GLN A 1 410 ? 17.619 -19.880 3.016 1.00 77.12 410 GLN A CA 1
ATOM 3019 C C . GLN A 1 410 ? 17.722 -19.096 1.701 1.00 77.12 410 GLN A C 1
ATOM 3021 O O . GLN A 1 410 ? 18.116 -19.648 0.675 1.00 77.12 410 GLN A O 1
ATOM 3026 N N . ALA A 1 411 ? 17.333 -17.821 1.698 1.00 73.62 411 ALA A N 1
ATOM 3027 C CA . ALA A 1 411 ? 17.362 -16.997 0.503 1.00 73.62 411 ALA A CA 1
ATOM 3028 C C . ALA A 1 411 ? 18.801 -16.720 0.051 1.00 73.62 411 ALA A C 1
ATOM 3030 O O . ALA A 1 411 ? 19.666 -16.412 0.867 1.00 73.62 411 ALA A O 1
ATOM 3031 N N . ALA A 1 412 ? 19.030 -16.710 -1.265 1.00 72.31 412 ALA A N 1
ATOM 3032 C CA . ALA A 1 412 ? 20.3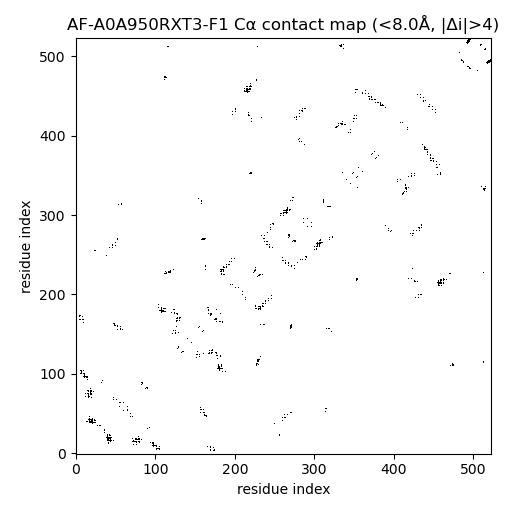13 -16.301 -1.842 1.00 72.31 412 ALA A CA 1
ATOM 3033 C C . ALA A 1 412 ? 20.692 -14.849 -1.473 1.00 72.31 412 ALA A C 1
ATOM 3035 O O . ALA A 1 412 ? 21.869 -14.506 -1.401 1.00 72.31 412 ALA A O 1
ATOM 3036 N N . ASN A 1 413 ? 19.691 -14.001 -1.205 1.00 76.19 413 ASN A N 1
ATOM 3037 C CA . ASN A 1 413 ? 19.869 -12.630 -0.740 1.00 76.19 413 ASN A CA 1
ATOM 3038 C C . ASN A 1 413 ? 19.004 -12.357 0.515 1.00 76.19 413 ASN A C 1
ATOM 3040 O O . ASN A 1 413 ? 17.903 -11.800 0.411 1.00 76.19 413 ASN A O 1
ATOM 3044 N N . PRO A 1 414 ? 19.488 -12.716 1.721 1.00 78.25 414 PRO A N 1
ATOM 3045 C CA . PRO A 1 414 ? 18.755 -12.499 2.972 1.00 78.25 414 PRO A CA 1
ATOM 3046 C C . PRO A 1 414 ? 18.553 -11.008 3.292 1.00 78.25 414 PRO A C 1
ATOM 3048 O O . PRO A 1 414 ? 17.621 -10.655 4.018 1.00 78.25 414 PRO A O 1
ATOM 3051 N N . ASN A 1 415 ? 19.377 -10.114 2.728 1.00 81.62 415 ASN A N 1
ATOM 3052 C CA . ASN A 1 415 ? 19.243 -8.664 2.875 1.00 81.62 415 ASN A CA 1
ATOM 3053 C C . ASN A 1 415 ? 17.961 -8.154 2.200 1.00 81.62 415 ASN A C 1
ATOM 3055 O O . ASN A 1 415 ? 17.098 -7.565 2.855 1.00 81.62 415 ASN A O 1
ATOM 3059 N N . TYR A 1 416 ? 17.811 -8.450 0.909 1.00 78.88 416 TYR A N 1
ATOM 3060 C CA . TYR A 1 416 ? 16.649 -8.059 0.118 1.00 78.88 416 TYR A CA 1
ATOM 3061 C C . TYR A 1 416 ? 15.354 -8.641 0.679 1.00 78.88 416 TYR A C 1
ATOM 3063 O O . TYR A 1 416 ? 14.357 -7.935 0.841 1.00 78.88 416 TYR A O 1
ATOM 3071 N N . VAL A 1 417 ? 15.383 -9.930 1.019 1.00 81.81 417 VAL A N 1
ATOM 3072 C CA . VAL A 1 417 ? 14.231 -10.639 1.575 1.00 81.81 417 VAL A CA 1
ATOM 3073 C C . VAL A 1 417 ? 13.808 -10.004 2.903 1.00 81.81 417 VAL A C 1
ATOM 3075 O O . VAL A 1 417 ? 12.656 -9.595 3.049 1.00 81.81 417 VAL A O 1
ATOM 3078 N N . THR A 1 418 ? 14.738 -9.788 3.837 1.00 87.25 418 THR A N 1
ATOM 3079 C CA . THR A 1 418 ? 14.440 -9.127 5.123 1.00 87.25 418 THR A CA 1
ATOM 3080 C C . THR A 1 418 ? 13.848 -7.732 4.934 1.00 87.25 418 THR A C 1
ATOM 3082 O O . THR A 1 418 ? 12.840 -7.400 5.560 1.00 87.25 418 THR A O 1
ATOM 3085 N N . PHE A 1 419 ? 14.416 -6.931 4.031 1.00 87.44 419 PHE A N 1
ATOM 3086 C CA . PHE A 1 419 ? 13.890 -5.614 3.682 1.00 87.44 419 PHE A CA 1
ATOM 3087 C C . PHE A 1 419 ? 12.444 -5.658 3.183 1.00 87.44 419 PHE A C 1
ATOM 3089 O O . PHE A 1 419 ? 11.606 -4.876 3.643 1.00 87.44 419 PHE A O 1
ATOM 3096 N N . LYS A 1 420 ? 12.139 -6.581 2.266 1.00 87.38 420 LYS A N 1
ATOM 3097 C CA . LYS A 1 420 ? 10.798 -6.743 1.700 1.00 87.38 420 LYS A CA 1
ATOM 3098 C C . LYS A 1 420 ? 9.775 -6.993 2.797 1.00 87.38 420 LYS A C 1
ATOM 3100 O O . LYS A 1 420 ? 8.795 -6.257 2.899 1.00 87.38 420 LYS A O 1
ATOM 3105 N N . VAL A 1 421 ? 10.027 -7.959 3.676 1.00 88.94 421 VAL A N 1
ATOM 3106 C CA . VAL A 1 421 ? 9.075 -8.257 4.751 1.00 88.94 421 VAL A CA 1
ATOM 3107 C C . VAL A 1 421 ? 9.002 -7.176 5.811 1.00 88.94 421 VAL A C 1
ATOM 3109 O O . VAL A 1 421 ? 7.902 -6.885 6.282 1.00 88.94 421 VAL A O 1
ATOM 3112 N N . ALA A 1 422 ? 10.112 -6.507 6.125 1.00 91.31 422 ALA A N 1
ATOM 3113 C CA . ALA A 1 422 ? 10.077 -5.332 6.987 1.00 91.31 422 ALA A CA 1
ATOM 3114 C C . ALA A 1 422 ? 9.121 -4.266 6.429 1.00 91.31 422 ALA A C 1
ATOM 3116 O O . ALA A 1 422 ? 8.332 -3.692 7.180 1.00 91.31 422 ALA A O 1
ATOM 3117 N N . CYS A 1 423 ? 9.137 -4.041 5.113 1.00 92.31 423 CYS A N 1
ATOM 3118 C CA . CYS A 1 423 ? 8.214 -3.126 4.451 1.00 92.31 423 CYS A CA 1
ATOM 3119 C C . CYS A 1 423 ? 6.766 -3.634 4.473 1.00 92.31 423 CYS A C 1
ATOM 3121 O O . CYS A 1 423 ? 5.860 -2.873 4.824 1.00 92.31 423 CYS A O 1
ATOM 3123 N N . TRP A 1 424 ? 6.540 -4.909 4.132 1.00 92.38 424 TRP A N 1
ATOM 3124 C CA . TRP A 1 424 ? 5.195 -5.481 4.010 1.00 92.38 424 TRP A CA 1
ATOM 3125 C C . TRP A 1 424 ? 4.457 -5.552 5.338 1.00 92.38 424 TRP A C 1
ATOM 3127 O O . TRP A 1 424 ? 3.260 -5.304 5.388 1.00 92.38 424 TRP A O 1
ATOM 3137 N N . LEU A 1 425 ? 5.159 -5.894 6.416 1.00 91.56 425 LEU A N 1
ATOM 3138 C CA . LEU A 1 425 ? 4.554 -6.036 7.735 1.00 91.56 425 LEU A CA 1
ATOM 3139 C C . LEU A 1 425 ? 4.415 -4.705 8.465 1.00 91.56 425 LEU A C 1
ATOM 3141 O O . LEU A 1 425 ? 3.667 -4.624 9.432 1.00 91.56 425 LEU A O 1
ATOM 3145 N N . SER A 1 426 ? 5.114 -3.666 8.016 1.00 92.62 426 SER A N 1
ATOM 3146 C CA . SER A 1 426 ? 5.264 -2.394 8.712 1.00 92.62 426 SER A CA 1
ATOM 3147 C C . SER A 1 426 ? 3.947 -1.803 9.242 1.00 92.62 426 SER A C 1
ATOM 3149 O O . SER A 1 426 ? 3.764 -1.649 10.454 1.00 92.62 426 SER A O 1
ATOM 3151 N N . PHE A 1 427 ? 2.998 -1.518 8.343 1.00 94.75 427 PHE A N 1
ATOM 3152 C CA . PHE A 1 427 ? 1.694 -0.968 8.717 1.00 94.75 427 PHE A CA 1
ATOM 3153 C C . PHE A 1 427 ? 0.834 -1.994 9.457 1.00 94.75 427 PHE A C 1
ATOM 3155 O O . PHE A 1 427 ? 0.191 -1.651 10.448 1.00 94.75 427 PHE A O 1
ATOM 3162 N N . GLY A 1 428 ? 0.827 -3.248 9.001 1.00 92.38 428 GLY A N 1
ATOM 3163 C CA . GLY A 1 428 ? 0.034 -4.312 9.613 1.00 92.38 428 GLY A CA 1
ATOM 3164 C C . GLY A 1 428 ? 0.420 -4.572 11.071 1.00 92.38 428 GLY A C 1
ATOM 3165 O O . GLY A 1 428 ? -0.456 -4.671 11.923 1.00 92.38 428 GLY A O 1
ATOM 3166 N N . LEU A 1 429 ? 1.718 -4.622 11.383 1.00 90.88 429 LEU A N 1
ATOM 3167 C CA . LEU A 1 429 ? 2.229 -4.867 12.733 1.00 90.88 429 LEU A CA 1
ATOM 3168 C C . LEU A 1 429 ? 1.930 -3.678 13.636 1.00 90.88 429 LEU A C 1
ATOM 3170 O O . LEU A 1 429 ? 1.406 -3.871 14.730 1.00 90.88 429 LEU A O 1
ATOM 3174 N N . MET A 1 430 ? 2.200 -2.453 13.173 1.00 92.19 430 MET A N 1
ATOM 3175 C CA . MET A 1 430 ? 1.927 -1.253 13.963 1.00 92.19 430 MET A CA 1
ATOM 3176 C C . MET A 1 430 ? 0.430 -1.135 14.289 1.00 92.19 430 MET A C 1
ATOM 3178 O O . MET A 1 430 ? 0.063 -0.897 15.440 1.00 92.19 430 MET A O 1
ATOM 3182 N N . LEU A 1 431 ? -0.444 -1.365 13.299 1.00 91.62 431 LEU A N 1
ATOM 3183 C CA . LEU A 1 431 ? -1.895 -1.345 13.493 1.00 91.62 431 LEU A CA 1
ATOM 3184 C C . LEU A 1 431 ? -2.349 -2.490 14.401 1.00 91.62 431 LEU A C 1
ATOM 3186 O O . LEU A 1 431 ? -3.086 -2.260 15.355 1.00 91.62 431 LEU A O 1
ATOM 3190 N N . GLY A 1 432 ? -1.907 -3.714 14.117 1.00 88.88 432 GLY A N 1
ATOM 3191 C CA . GLY A 1 432 ? -2.276 -4.915 14.857 1.00 88.88 432 GLY A CA 1
ATOM 3192 C C . GLY A 1 432 ? -1.900 -4.805 16.329 1.00 88.88 432 GLY A C 1
ATOM 3193 O O . GLY A 1 432 ? -2.767 -4.941 17.188 1.00 88.88 432 GLY A O 1
ATOM 3194 N N . VAL A 1 433 ? -0.644 -4.466 16.634 1.00 88.44 433 VAL A N 1
ATOM 3195 C CA . VAL A 1 433 ? -0.183 -4.270 18.016 1.00 88.44 433 VAL A CA 1
ATOM 3196 C C . VAL A 1 433 ? -0.980 -3.158 18.696 1.00 88.44 433 VAL A C 1
ATOM 3198 O O . VAL A 1 433 ? -1.462 -3.357 19.809 1.00 88.44 433 VAL A O 1
ATOM 3201 N N . TRP A 1 434 ? -1.204 -2.019 18.031 1.00 88.56 434 TRP A N 1
ATOM 3202 C CA . TRP A 1 434 ? -2.005 -0.932 18.600 1.00 88.56 434 TRP A CA 1
ATOM 3203 C C . TRP A 1 434 ? -3.438 -1.368 18.949 1.00 88.56 434 TRP A C 1
ATOM 3205 O O . TRP A 1 434 ? -3.936 -1.078 20.039 1.00 88.56 434 TRP A O 1
ATOM 3215 N N . LEU A 1 435 ? -4.096 -2.114 18.058 1.00 86.25 435 LEU A N 1
ATOM 3216 C CA . LEU A 1 435 ? -5.438 -2.655 18.292 1.00 86.25 435 LEU A CA 1
ATOM 3217 C C . LEU A 1 435 ? -5.457 -3.666 19.445 1.00 86.25 435 LEU A C 1
ATOM 3219 O O . LEU A 1 435 ? -6.389 -3.654 20.252 1.00 86.25 435 LEU A O 1
ATOM 3223 N N . LEU A 1 436 ? -4.428 -4.512 19.541 1.00 83.25 436 LEU A N 1
ATOM 3224 C CA . LEU A 1 436 ? -4.276 -5.506 20.602 1.00 83.25 436 LEU A CA 1
ATOM 3225 C C . LEU A 1 436 ? -4.073 -4.854 21.974 1.00 83.25 436 LEU A C 1
ATOM 3227 O O . LEU A 1 436 ? -4.693 -5.286 22.941 1.00 83.25 436 LEU A O 1
ATOM 3231 N N . LEU A 1 437 ? -3.305 -3.764 22.067 1.00 82.56 437 LEU A N 1
ATOM 3232 C CA . LEU A 1 437 ? -3.147 -2.993 23.310 1.00 82.56 437 LEU A CA 1
ATOM 3233 C C . LEU A 1 437 ? -4.474 -2.406 23.820 1.00 82.56 437 LEU A C 1
ATOM 3235 O O . LEU A 1 437 ? -4.678 -2.235 25.024 1.00 82.56 437 LEU A O 1
ATOM 3239 N N . GLY A 1 438 ? -5.424 -2.140 22.921 1.00 78.31 438 GLY A N 1
ATOM 3240 C CA . GLY A 1 438 ? -6.788 -1.766 23.297 1.00 78.31 438 GLY A CA 1
ATOM 3241 C C . GLY A 1 438 ? -7.543 -2.864 24.065 1.00 78.31 438 GLY A C 1
ATOM 3242 O O . GLY A 1 438 ? -8.473 -2.552 24.809 1.00 78.31 438 GLY A O 1
ATOM 3243 N N . GLN A 1 439 ? -7.130 -4.127 23.934 1.00 78.00 439 GLN A N 1
ATOM 3244 C CA . GLN A 1 439 ? -7.761 -5.306 24.547 1.00 78.00 439 GLN A CA 1
ATOM 3245 C C . GLN A 1 439 ? -7.066 -5.775 25.837 1.00 78.00 439 GLN A C 1
ATOM 3247 O O . GLN A 1 439 ? -7.497 -6.754 26.444 1.00 78.00 439 GLN A O 1
ATOM 3252 N N . THR A 1 440 ? -5.984 -5.114 26.263 1.00 75.75 440 THR A N 1
ATOM 3253 C CA . THR A 1 440 ? -5.207 -5.506 27.452 1.00 75.75 440 THR A CA 1
ATOM 3254 C C . THR A 1 440 ? -5.545 -4.663 28.685 1.00 75.75 440 THR A C 1
ATOM 3256 O O . THR A 1 440 ? -6.314 -3.696 28.619 1.00 75.75 440 THR A O 1
ATOM 3259 N N . THR A 1 441 ? -4.982 -5.052 29.838 1.00 78.56 441 THR A N 1
ATOM 3260 C CA . THR A 1 441 ? -5.095 -4.321 31.110 1.00 78.56 441 THR A CA 1
ATOM 3261 C C . THR A 1 441 ? -4.452 -2.937 31.016 1.00 78.56 441 THR A C 1
ATOM 3263 O O . THR A 1 441 ? -3.562 -2.705 30.202 1.00 78.56 441 THR A O 1
ATOM 3266 N N . VAL A 1 442 ? -4.870 -2.004 31.878 1.00 78.12 442 VAL A N 1
ATOM 3267 C CA . VAL A 1 442 ? -4.404 -0.603 31.846 1.00 78.12 442 VAL A CA 1
ATOM 3268 C C . VAL A 1 442 ? -2.875 -0.490 31.924 1.00 78.12 442 VAL A C 1
ATOM 3270 O O . VAL A 1 442 ? -2.285 0.308 31.197 1.00 78.12 442 VAL A O 1
ATOM 3273 N N . TRP A 1 443 ? -2.227 -1.307 32.759 1.00 78.50 443 TRP A N 1
ATOM 3274 C CA . TRP A 1 443 ? -0.771 -1.284 32.913 1.00 78.50 443 TRP A CA 1
ATOM 3275 C C . TRP A 1 443 ? -0.048 -1.796 31.661 1.00 78.50 443 TRP A C 1
ATOM 3277 O O . TRP A 1 443 ? 0.811 -1.100 31.123 1.00 78.50 443 TRP A O 1
ATOM 3287 N N . LEU A 1 444 ? -0.459 -2.955 31.129 1.00 80.69 444 LEU A N 1
ATOM 3288 C CA . LEU A 1 444 ? 0.103 -3.508 29.890 1.00 80.69 444 LEU A CA 1
ATOM 3289 C C . LEU A 1 444 ? -0.158 -2.599 28.687 1.00 80.69 444 LEU A C 1
ATOM 3291 O O . LEU A 1 444 ? 0.708 -2.449 27.830 1.00 80.69 444 LEU A O 1
ATOM 3295 N N . ARG A 1 445 ? -1.323 -1.946 28.641 1.00 81.38 445 ARG A N 1
ATOM 3296 C CA . ARG A 1 445 ? -1.641 -0.922 27.645 1.00 81.38 445 ARG A CA 1
ATOM 3297 C C . ARG A 1 445 ? -0.689 0.264 27.753 1.00 81.38 445 ARG A C 1
ATOM 3299 O O . ARG A 1 445 ? -0.202 0.717 26.729 1.00 81.38 445 ARG A O 1
ATOM 3306 N N . GLY A 1 446 ? -0.407 0.756 28.961 1.00 82.69 446 GLY A N 1
ATOM 3307 C CA . GLY A 1 446 ? 0.522 1.868 29.182 1.00 82.69 446 GLY A CA 1
ATOM 3308 C C . GLY A 1 446 ? 1.956 1.533 28.765 1.00 82.69 446 GLY A C 1
ATOM 3309 O O . GLY A 1 446 ? 2.563 2.274 27.991 1.00 82.69 446 GLY A O 1
ATOM 3310 N N . VAL A 1 447 ? 2.481 0.391 29.217 1.00 86.31 447 VAL A N 1
ATOM 3311 C CA . VAL A 1 447 ? 3.829 -0.073 28.850 1.00 86.31 447 VAL A CA 1
ATOM 3312 C C . VAL A 1 447 ? 3.915 -0.326 27.346 1.00 86.31 447 VAL A C 1
ATOM 3314 O O . VAL A 1 447 ? 4.786 0.220 26.673 1.00 86.31 447 VAL A O 1
ATOM 3317 N N . GLY A 1 448 ? 2.971 -1.084 26.790 1.00 88.12 448 GLY A N 1
ATOM 3318 C CA . GLY A 1 448 ? 2.961 -1.407 25.369 1.00 88.12 448 GLY A CA 1
ATOM 3319 C C . GLY A 1 448 ? 2.771 -0.182 24.475 1.00 88.12 448 GLY A C 1
ATOM 3320 O O . GLY A 1 448 ? 3.484 -0.044 23.488 1.00 88.12 448 GLY A O 1
ATOM 3321 N N . ALA A 1 449 ? 1.884 0.754 24.832 1.00 88.00 449 ALA A N 1
ATOM 3322 C CA . ALA A 1 449 ? 1.713 1.995 24.075 1.00 88.00 449 ALA A CA 1
ATOM 3323 C C . ALA A 1 449 ? 2.983 2.850 24.110 1.00 88.00 449 ALA A C 1
ATOM 3325 O O . ALA A 1 449 ? 3.336 3.442 23.094 1.00 88.00 449 ALA A O 1
ATOM 3326 N N . THR A 1 450 ? 3.696 2.872 25.242 1.00 89.69 450 THR A N 1
ATOM 3327 C CA . THR A 1 450 ? 5.003 3.538 25.348 1.00 89.69 450 THR A CA 1
ATOM 3328 C C . THR A 1 450 ? 6.002 2.912 24.384 1.00 89.69 450 THR A C 1
ATOM 3330 O O . THR A 1 450 ? 6.583 3.629 23.578 1.00 89.69 450 THR A O 1
ATOM 3333 N N . VAL A 1 451 ? 6.152 1.584 24.399 1.00 91.00 451 VAL A N 1
ATOM 3334 C CA . VAL A 1 451 ? 7.073 0.867 23.499 1.00 91.00 451 VAL A CA 1
ATOM 3335 C C . VAL A 1 451 ? 6.743 1.141 22.031 1.00 91.00 451 VAL A C 1
ATOM 3337 O O . VAL A 1 451 ? 7.627 1.502 21.259 1.00 91.00 451 VAL A O 1
ATOM 3340 N N . VAL A 1 452 ? 5.469 1.025 21.648 1.00 91.94 452 VAL A N 1
ATOM 3341 C CA . VAL A 1 452 ? 5.017 1.244 20.267 1.00 91.94 452 VAL A CA 1
ATOM 3342 C C . VAL A 1 452 ? 5.245 2.688 19.824 1.00 91.94 452 VAL A C 1
ATOM 3344 O O . VAL A 1 452 ? 5.716 2.913 18.714 1.00 91.94 452 VAL A O 1
ATOM 3347 N N . LEU A 1 453 ? 4.951 3.674 20.677 1.00 92.25 453 LEU A N 1
ATOM 3348 C CA . LEU A 1 453 ? 5.153 5.085 20.347 1.00 92.25 453 LEU A CA 1
ATOM 3349 C C . LEU A 1 453 ? 6.633 5.471 20.303 1.00 92.25 453 LEU A C 1
ATOM 3351 O O . LEU A 1 453 ? 7.006 6.245 19.429 1.00 92.25 453 LEU A O 1
ATOM 3355 N N . VAL A 1 454 ? 7.479 4.923 21.184 1.00 93.25 454 VAL A N 1
ATOM 3356 C CA . VAL A 1 454 ? 8.940 5.105 21.115 1.00 93.25 454 VAL A CA 1
ATOM 3357 C C . VAL A 1 454 ? 9.464 4.545 19.802 1.00 93.25 454 VAL A C 1
ATOM 3359 O O . VAL A 1 454 ? 10.134 5.260 19.062 1.00 93.25 454 VAL A O 1
ATOM 3362 N N . LEU A 1 455 ? 9.091 3.308 19.474 1.00 92.81 455 LEU A N 1
ATOM 3363 C CA . LEU A 1 455 ? 9.470 2.667 18.222 1.00 92.81 455 LEU A CA 1
ATOM 3364 C C . LEU A 1 455 ? 9.006 3.488 17.012 1.00 92.81 455 LEU A C 1
ATOM 3366 O O . LEU A 1 455 ? 9.795 3.770 16.116 1.00 92.81 455 LEU A O 1
ATOM 3370 N N . ALA A 1 456 ? 7.744 3.919 16.997 1.00 93.81 456 ALA A N 1
ATOM 3371 C CA . ALA A 1 456 ? 7.192 4.729 15.920 1.00 93.81 456 ALA A CA 1
ATOM 3372 C C . ALA A 1 456 ? 7.881 6.095 15.796 1.00 93.81 456 ALA A C 1
ATOM 3374 O O . ALA A 1 456 ? 8.167 6.523 14.683 1.00 93.81 456 ALA A O 1
ATOM 3375 N N . ALA A 1 457 ? 8.195 6.756 16.912 1.00 92.94 457 ALA A N 1
ATOM 3376 C CA . ALA A 1 457 ? 8.908 8.030 16.919 1.00 92.94 457 ALA A CA 1
ATOM 3377 C C . ALA A 1 457 ? 10.348 7.880 16.415 1.00 92.94 457 ALA A C 1
ATOM 3379 O O . ALA A 1 457 ? 10.788 8.680 15.592 1.00 92.94 457 ALA A O 1
ATOM 3380 N N . THR A 1 458 ? 11.065 6.834 16.839 1.00 92.06 458 THR A N 1
ATOM 3381 C CA . THR A 1 458 ? 12.399 6.515 16.311 1.00 92.06 458 THR A CA 1
ATOM 3382 C C . THR A 1 458 ? 12.339 6.265 14.807 1.00 92.06 458 THR A C 1
ATOM 3384 O O . THR A 1 458 ? 13.114 6.846 14.057 1.00 92.06 458 THR A O 1
ATOM 3387 N N . ARG A 1 459 ? 11.370 5.471 14.345 1.00 93.44 459 ARG A N 1
ATOM 3388 C CA . ARG A 1 459 ? 11.164 5.184 12.920 1.00 93.44 459 ARG A CA 1
ATOM 3389 C C . ARG A 1 459 ? 10.796 6.419 12.109 1.00 93.44 459 ARG A C 1
ATOM 3391 O O . ARG A 1 459 ? 11.296 6.580 11.004 1.00 93.44 459 ARG A O 1
ATOM 3398 N N . ALA A 1 460 ? 9.953 7.295 12.651 1.00 92.00 460 ALA A N 1
ATOM 3399 C CA . ALA A 1 460 ? 9.589 8.557 12.020 1.00 92.00 460 ALA A CA 1
ATOM 3400 C C . ALA A 1 460 ? 10.796 9.502 11.912 1.00 92.00 460 ALA A C 1
ATOM 3402 O O . ALA A 1 460 ? 10.978 10.136 10.878 1.00 92.00 460 ALA A O 1
ATOM 3403 N N . PHE A 1 461 ? 11.640 9.566 12.946 1.00 90.75 461 PHE A N 1
ATOM 3404 C CA . PHE A 1 461 ? 12.885 10.332 12.904 1.00 90.75 461 PHE A CA 1
ATOM 3405 C C . PHE A 1 461 ? 13.837 9.797 11.828 1.00 90.75 461 PHE A C 1
ATOM 3407 O O . PHE A 1 461 ? 14.300 10.570 10.995 1.00 90.75 461 PHE A O 1
ATOM 3414 N N . LEU A 1 462 ? 14.077 8.480 11.805 1.00 87.62 462 LEU A N 1
ATOM 3415 C CA . LEU A 1 462 ? 14.932 7.842 10.799 1.00 87.62 462 LEU A CA 1
ATOM 3416 C C . LEU A 1 462 ? 14.392 8.044 9.384 1.00 87.62 462 LEU A C 1
ATOM 3418 O O . LEU A 1 462 ? 15.151 8.385 8.491 1.00 87.62 462 LEU A O 1
ATOM 3422 N N . LEU A 1 463 ? 13.078 7.914 9.191 1.00 89.88 463 LEU A N 1
ATOM 3423 C CA . LEU A 1 463 ? 12.419 8.214 7.922 1.00 89.88 463 LEU A CA 1
ATOM 3424 C C . LEU A 1 463 ? 12.737 9.638 7.446 1.00 89.88 463 LEU A C 1
ATOM 3426 O O . LEU A 1 463 ? 13.093 9.828 6.288 1.00 89.88 463 LEU A O 1
ATOM 3430 N N . VAL A 1 464 ? 12.592 10.639 8.320 1.00 88.06 464 VAL A N 1
ATOM 3431 C CA . VAL A 1 464 ? 12.868 12.037 7.960 1.00 88.06 464 VAL A CA 1
ATOM 3432 C C . VAL A 1 464 ? 14.353 12.234 7.656 1.00 88.06 464 VAL A C 1
ATOM 3434 O O . VAL A 1 464 ? 14.667 12.883 6.661 1.00 88.06 464 VAL A O 1
ATOM 3437 N N . SER A 1 465 ? 15.245 11.644 8.458 1.00 83.69 465 SER A N 1
ATOM 3438 C CA . SER A 1 465 ? 16.697 11.694 8.236 1.00 83.69 465 SER A CA 1
ATOM 3439 C C . SER A 1 465 ? 17.066 11.095 6.876 1.00 83.69 465 SER A C 1
ATOM 3441 O O . SER A 1 465 ? 17.623 11.798 6.035 1.00 83.69 465 SER A O 1
ATOM 3443 N N . ASP A 1 466 ? 16.649 9.857 6.603 1.00 79.88 466 ASP A N 1
ATOM 3444 C CA . ASP A 1 466 ? 16.945 9.140 5.359 1.00 79.88 466 ASP A CA 1
ATOM 3445 C C . ASP A 1 466 ? 16.419 9.881 4.128 1.00 79.88 466 ASP A C 1
ATOM 3447 O O . ASP A 1 466 ? 17.120 10.011 3.123 1.00 79.88 466 ASP A O 1
ATOM 3451 N N . VAL A 1 467 ? 15.184 10.392 4.189 1.00 81.44 467 VAL A N 1
ATOM 3452 C CA . VAL A 1 467 ? 14.607 11.175 3.089 1.00 81.44 467 VAL A CA 1
ATOM 3453 C C . VAL A 1 467 ? 15.391 12.473 2.889 1.00 81.44 467 VAL A C 1
ATOM 3455 O O . VAL A 1 467 ? 15.683 12.827 1.746 1.00 81.44 467 VAL A O 1
ATOM 3458 N N . SER A 1 468 ? 15.765 13.162 3.974 1.00 81.25 468 SER A N 1
ATOM 3459 C CA . SER A 1 468 ? 16.525 14.416 3.905 1.00 81.25 468 SER A CA 1
ATOM 3460 C C . SER A 1 468 ? 17.935 14.243 3.336 1.00 81.25 468 SER A C 1
ATOM 3462 O O . SER A 1 468 ? 18.456 15.174 2.730 1.00 81.25 468 SER A O 1
ATOM 3464 N N . GLU A 1 469 ? 18.528 13.056 3.470 1.00 75.94 469 GLU A N 1
ATOM 3465 C CA . GLU A 1 469 ? 19.844 12.736 2.915 1.00 75.94 469 GLU A CA 1
ATOM 3466 C C . GLU A 1 469 ? 19.768 12.255 1.460 1.00 75.94 469 GLU A C 1
ATOM 3468 O O . GLU A 1 469 ? 20.563 12.683 0.621 1.00 75.94 469 GLU A O 1
ATOM 3473 N N . ARG A 1 470 ? 18.797 11.392 1.131 1.00 72.44 470 ARG A N 1
ATOM 3474 C CA . ARG A 1 470 ? 18.678 10.771 -0.200 1.00 72.44 470 ARG A CA 1
ATOM 3475 C C . ARG A 1 470 ? 18.123 11.715 -1.260 1.00 72.44 470 ARG A C 1
ATOM 3477 O O . ARG A 1 470 ? 18.598 11.699 -2.392 1.00 72.44 470 ARG A O 1
ATOM 3484 N N . VAL A 1 471 ? 17.131 12.542 -0.918 1.00 76.56 471 VAL A N 1
ATOM 3485 C CA . VAL A 1 471 ? 16.491 13.448 -1.889 1.00 76.56 471 VAL A CA 1
ATOM 3486 C C . VAL A 1 471 ? 17.509 14.402 -2.530 1.00 76.56 471 VAL A C 1
ATOM 3488 O O . VAL A 1 471 ? 17.571 14.425 -3.759 1.00 76.56 471 VAL A O 1
ATOM 3491 N N . PRO A 1 472 ? 18.359 15.129 -1.775 1.00 75.06 472 PRO A N 1
ATOM 3492 C CA . PRO A 1 472 ? 19.386 15.980 -2.376 1.00 75.06 472 PRO A CA 1
ATOM 3493 C C . PRO A 1 472 ? 20.410 15.197 -3.206 1.00 75.06 472 PRO A C 1
ATOM 3495 O O . PRO A 1 472 ? 20.799 15.662 -4.275 1.00 75.06 472 PRO A O 1
ATOM 3498 N N . ALA A 1 473 ? 20.812 14.003 -2.751 1.00 66.75 473 ALA A N 1
ATOM 3499 C CA . ALA A 1 473 ? 21.779 13.164 -3.460 1.00 66.75 473 ALA A CA 1
ATOM 3500 C C . ALA A 1 473 ? 21.263 12.713 -4.837 1.00 66.75 473 ALA A C 1
ATOM 3502 O O . ALA A 1 473 ? 22.004 12.738 -5.813 1.00 66.75 473 ALA A O 1
ATOM 3503 N N . TYR A 1 474 ? 19.982 12.352 -4.942 1.00 69.25 474 TYR A N 1
ATOM 3504 C CA . TYR A 1 474 ? 19.376 11.936 -6.211 1.00 69.25 474 TYR A CA 1
ATOM 3505 C C . TYR A 1 474 ? 19.051 13.117 -7.135 1.00 69.25 474 TYR A C 1
ATOM 3507 O O . TYR A 1 474 ? 19.095 12.963 -8.352 1.00 69.25 474 TYR A O 1
ATOM 3515 N N . VAL A 1 475 ? 18.775 14.305 -6.584 1.00 69.56 475 VAL A N 1
ATOM 3516 C CA . VAL A 1 475 ? 18.604 15.540 -7.374 1.00 69.56 475 VAL A CA 1
ATOM 3517 C C . VAL A 1 475 ? 19.926 16.006 -7.987 1.00 69.56 475 VAL A C 1
ATOM 3519 O O . VAL A 1 475 ? 19.930 16.499 -9.112 1.00 69.56 475 VAL A O 1
ATOM 3522 N N . ALA A 1 476 ? 21.046 15.842 -7.278 1.00 59.09 476 ALA A N 1
ATOM 3523 C CA . ALA A 1 476 ? 22.367 16.242 -7.764 1.00 59.09 476 ALA A CA 1
ATOM 3524 C C . ALA A 1 476 ? 22.872 15.398 -8.957 1.00 59.09 476 ALA A C 1
ATOM 3526 O O . ALA A 1 476 ? 23.846 15.787 -9.600 1.00 59.09 476 ALA A O 1
ATOM 3527 N N . GLY A 1 477 ? 22.203 14.278 -9.270 1.00 51.81 477 GLY A N 1
ATOM 3528 C CA . GLY A 1 477 ? 22.674 13.282 -10.233 1.00 51.81 477 GLY A CA 1
ATOM 3529 C C . GLY A 1 477 ? 23.921 12.540 -9.729 1.00 51.81 477 GLY A C 1
ATOM 3530 O O . GLY A 1 477 ? 24.454 12.878 -8.669 1.00 51.81 477 GLY A O 1
ATOM 3531 N N . PRO A 1 478 ? 24.413 11.515 -10.449 1.00 48.06 478 PRO A N 1
ATOM 3532 C CA . PRO A 1 478 ? 25.757 11.014 -10.187 1.00 48.06 478 PRO A CA 1
ATOM 3533 C C . PRO A 1 478 ? 26.713 12.201 -10.329 1.00 48.06 478 PRO A C 1
ATOM 3535 O O . PRO A 1 478 ? 26.747 12.844 -11.381 1.00 48.06 478 PRO A O 1
ATOM 3538 N N . SER A 1 479 ? 27.450 12.549 -9.272 1.00 39.12 479 SER A N 1
ATOM 3539 C CA . SER A 1 479 ? 28.484 13.566 -9.412 1.00 39.12 479 SER A CA 1
ATOM 3540 C C . SER A 1 479 ? 29.430 13.092 -10.515 1.00 39.12 479 SER A C 1
ATOM 3542 O O . SER A 1 479 ? 29.947 11.978 -10.465 1.00 39.12 479 SER A O 1
ATOM 3544 N N . ALA A 1 480 ? 29.684 13.934 -11.518 1.00 34.47 480 ALA A N 1
ATOM 3545 C CA . ALA A 1 480 ? 30.633 13.654 -12.604 1.00 34.47 480 ALA A CA 1
ATOM 3546 C C . ALA A 1 480 ? 32.093 13.459 -12.116 1.00 34.47 480 ALA A C 1
ATOM 3548 O O . ALA A 1 480 ? 33.009 13.341 -12.921 1.00 34.47 480 ALA A O 1
ATOM 3549 N N . ALA A 1 481 ? 32.302 13.441 -10.797 1.00 30.97 481 ALA A N 1
ATOM 3550 C CA . ALA A 1 481 ? 33.563 13.264 -10.095 1.00 30.97 481 ALA A CA 1
ATOM 3551 C C . ALA A 1 481 ? 33.440 12.270 -8.917 1.00 30.97 481 ALA A C 1
ATOM 3553 O O . ALA A 1 481 ? 34.246 12.307 -7.993 1.00 30.97 481 ALA A O 1
ATOM 3554 N N . GLY A 1 482 ? 32.413 11.414 -8.893 1.00 35.22 482 GLY A N 1
ATOM 3555 C CA . GLY A 1 482 ? 32.387 10.272 -7.980 1.00 35.22 482 GLY A CA 1
ATOM 3556 C C . GLY A 1 482 ? 33.374 9.212 -8.477 1.00 35.22 482 GLY A C 1
ATOM 3557 O O . GLY A 1 482 ? 33.330 8.890 -9.667 1.00 35.22 482 GLY A O 1
ATOM 3558 N N . PRO A 1 483 ? 34.280 8.685 -7.636 1.00 33.50 483 PRO A N 1
ATOM 3559 C CA . PRO A 1 483 ? 35.261 7.708 -8.088 1.00 33.50 483 PRO A CA 1
ATOM 3560 C C . PRO A 1 483 ? 34.541 6.471 -8.625 1.00 33.50 483 PRO A C 1
ATOM 3562 O O . PRO A 1 483 ? 33.626 5.940 -7.991 1.00 33.50 483 PRO A O 1
ATOM 3565 N N . ALA A 1 484 ? 34.940 6.041 -9.821 1.00 34.72 484 ALA A N 1
ATOM 3566 C CA . ALA A 1 484 ? 34.494 4.786 -10.397 1.00 34.72 484 ALA A CA 1
ATOM 3567 C C . ALA A 1 484 ? 34.909 3.654 -9.449 1.00 34.72 484 ALA A C 1
ATOM 3569 O O . ALA A 1 484 ? 36.094 3.432 -9.215 1.00 34.72 484 ALA A O 1
ATOM 3570 N N . VAL A 1 485 ? 33.927 2.972 -8.867 1.00 38.50 485 VAL A N 1
ATOM 3571 C CA . VAL A 1 485 ? 34.180 1.821 -8.003 1.00 38.50 485 VAL A CA 1
ATOM 3572 C C . VAL A 1 485 ? 34.253 0.584 -8.893 1.00 38.50 485 VAL A C 1
ATOM 3574 O O . VAL A 1 485 ? 33.223 0.075 -9.335 1.00 38.50 485 VAL A O 1
ATOM 3577 N N . GLU A 1 486 ? 35.465 0.108 -9.184 1.00 34.66 486 GLU A N 1
ATOM 3578 C CA . GLU A 1 486 ? 35.659 -1.221 -9.768 1.00 34.66 486 GLU A CA 1
ATOM 3579 C C . GLU A 1 486 ? 35.348 -2.284 -8.711 1.00 34.66 486 GLU A C 1
ATOM 3581 O O . GLU A 1 486 ? 36.010 -2.385 -7.680 1.00 34.66 486 GLU A O 1
ATOM 3586 N N . ILE A 1 487 ? 34.311 -3.085 -8.957 1.00 40.75 487 ILE A N 1
ATOM 3587 C CA . ILE A 1 487 ? 33.968 -4.233 -8.117 1.00 40.75 487 ILE A CA 1
ATOM 3588 C C . ILE A 1 487 ? 34.728 -5.436 -8.674 1.00 40.75 487 ILE A C 1
ATOM 3590 O O . ILE A 1 487 ? 34.326 -6.016 -9.685 1.00 40.75 487 ILE A O 1
ATOM 3594 N N . ALA A 1 488 ? 35.834 -5.812 -8.029 1.00 33.31 488 ALA A N 1
ATOM 359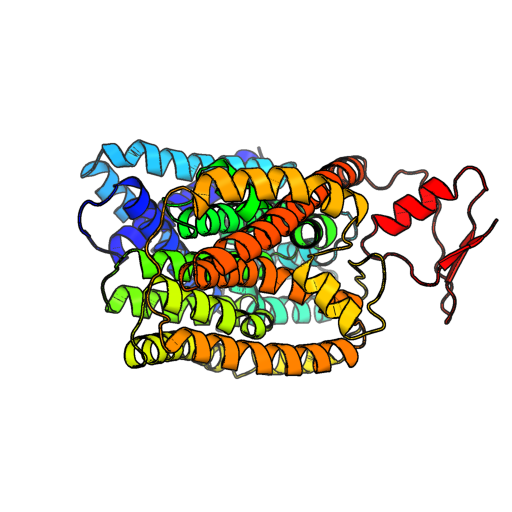5 C CA . ALA A 1 488 ? 36.549 -7.037 -8.366 1.00 33.31 488 ALA A CA 1
ATOM 3596 C C . ALA A 1 488 ? 35.642 -8.254 -8.112 1.00 33.31 488 ALA A C 1
ATOM 3598 O O . ALA A 1 488 ? 35.097 -8.432 -7.022 1.00 33.31 488 ALA A O 1
ATOM 3599 N N . SER A 1 489 ? 35.453 -9.099 -9.125 1.00 34.12 489 SER A N 1
ATOM 3600 C CA . SER A 1 489 ? 34.689 -10.339 -8.988 1.00 34.12 489 SER A CA 1
ATOM 3601 C C . SER A 1 489 ? 35.480 -11.350 -8.147 1.00 34.12 489 SER A C 1
ATOM 3603 O O . SER A 1 489 ? 36.419 -11.973 -8.641 1.00 34.12 489 SER A O 1
ATOM 3605 N N . GLY A 1 490 ? 35.102 -11.519 -6.882 1.00 40.53 490 GLY A N 1
ATOM 3606 C CA . GLY A 1 490 ? 35.722 -12.443 -5.932 1.00 40.53 490 GLY A CA 1
ATOM 3607 C C . GLY A 1 490 ? 35.091 -12.309 -4.544 1.00 40.53 490 GLY A C 1
ATOM 3608 O O . GLY A 1 490 ? 34.357 -11.362 -4.289 1.00 40.53 490 GLY A O 1
ATOM 3609 N N . ALA A 1 491 ? 35.333 -13.271 -3.649 1.00 42.00 491 ALA A N 1
ATOM 3610 C CA . ALA A 1 491 ? 34.711 -13.339 -2.316 1.00 42.00 491 ALA A CA 1
ATOM 3611 C C . ALA A 1 491 ? 35.023 -12.138 -1.386 1.00 42.00 491 ALA A C 1
ATOM 3613 O O . ALA A 1 491 ? 34.350 -11.959 -0.368 1.00 42.00 491 ALA A O 1
ATOM 3614 N N . GLU A 1 492 ? 35.995 -11.302 -1.755 1.00 46.69 492 GLU A N 1
ATOM 3615 C CA . GLU A 1 492 ? 36.326 -10.035 -1.108 1.00 46.69 492 GLU A CA 1
ATOM 3616 C C . GLU A 1 492 ? 36.208 -8.910 -2.132 1.00 46.69 492 GLU A C 1
ATOM 3618 O O . GLU A 1 492 ? 36.759 -8.986 -3.229 1.00 46.69 492 GLU A O 1
ATOM 3623 N N . CYS A 1 493 ? 35.478 -7.863 -1.768 1.00 53.31 493 CYS A N 1
ATOM 3624 C CA . CYS A 1 493 ? 35.431 -6.643 -2.548 1.00 53.31 493 CYS A CA 1
ATOM 3625 C C . CYS A 1 493 ? 36.461 -5.667 -1.957 1.00 53.31 493 CYS A C 1
ATOM 3627 O O . CYS A 1 493 ? 36.664 -5.625 -0.747 1.00 53.31 493 CYS A O 1
ATOM 3629 N N . LEU A 1 494 ? 37.133 -4.864 -2.771 1.00 53.22 494 LEU A N 1
ATOM 3630 C CA . LEU A 1 494 ? 38.065 -3.837 -2.298 1.00 53.22 494 LEU A CA 1
ATOM 3631 C C . LEU A 1 494 ? 37.806 -2.565 -3.099 1.00 53.22 494 LEU A C 1
ATOM 3633 O O . LEU A 1 494 ? 37.587 -2.639 -4.304 1.00 53.22 494 LEU A O 1
ATOM 3637 N N . VAL A 1 495 ? 37.779 -1.415 -2.428 1.00 54.97 495 VAL A N 1
ATOM 3638 C CA . VAL A 1 495 ? 37.500 -0.117 -3.057 1.00 54.97 495 VAL A CA 1
ATOM 3639 C C . VAL A 1 495 ? 38.656 0.817 -2.752 1.00 54.97 495 VAL A C 1
ATOM 3641 O O . VAL A 1 495 ? 38.806 1.251 -1.615 1.00 54.97 495 VAL A O 1
ATOM 3644 N N . HIS A 1 496 ? 39.478 1.122 -3.752 1.00 49.81 496 HIS A N 1
ATOM 3645 C CA . HIS A 1 496 ? 40.587 2.058 -3.583 1.00 49.81 496 HIS A CA 1
ATOM 3646 C C . HIS A 1 496 ? 40.082 3.494 -3.694 1.00 49.81 496 HIS A C 1
ATOM 3648 O O . HIS A 1 496 ? 39.460 3.870 -4.691 1.00 49.81 496 HIS A O 1
ATOM 3654 N N . ALA A 1 497 ? 40.319 4.290 -2.654 1.00 55.03 497 ALA A N 1
ATOM 3655 C CA . ALA A 1 497 ? 39.980 5.705 -2.637 1.00 55.03 497 ALA A CA 1
ATOM 3656 C C . ALA A 1 497 ? 41.076 6.500 -1.910 1.00 55.03 497 ALA A C 1
ATOM 3658 O O . ALA A 1 497 ? 41.476 6.092 -0.814 1.00 55.03 497 ALA A O 1
ATOM 3659 N N . PRO A 1 498 ? 41.505 7.661 -2.454 1.00 55.09 498 PRO A N 1
ATOM 3660 C CA . PRO A 1 498 ? 42.419 8.564 -1.760 1.00 55.09 498 PRO A CA 1
ATOM 3661 C C . PRO A 1 498 ? 41.916 8.853 -0.344 1.00 55.09 498 PRO A C 1
ATOM 3663 O O . PRO A 1 498 ? 40.711 9.004 -0.137 1.00 55.09 498 PRO A O 1
ATOM 3666 N N . THR A 1 499 ? 42.812 8.978 0.638 1.00 54.88 499 THR A N 1
ATOM 3667 C CA . THR A 1 499 ? 42.456 9.148 2.062 1.00 54.88 499 THR A CA 1
ATOM 3668 C C . THR A 1 499 ? 41.486 10.315 2.307 1.00 54.88 499 THR A C 1
ATOM 3670 O O . THR A 1 499 ? 40.645 10.250 3.203 1.00 54.88 499 THR A O 1
ATOM 3673 N N . SER A 1 500 ? 41.556 11.371 1.486 1.00 49.94 500 SER A N 1
ATOM 3674 C CA . SER A 1 500 ? 40.644 12.526 1.530 1.00 49.94 500 SER A CA 1
ATOM 3675 C C . SER A 1 500 ? 39.193 12.191 1.166 1.00 49.94 500 SER A C 1
ATOM 3677 O O . SER A 1 500 ? 38.274 12.885 1.609 1.00 49.94 500 SER A O 1
ATOM 3679 N N . ASP A 1 501 ? 38.988 11.119 0.403 1.00 46.53 501 ASP A N 1
ATOM 3680 C CA . ASP A 1 501 ? 37.735 10.788 -0.275 1.00 46.53 501 ASP A CA 1
ATOM 3681 C C . ASP A 1 501 ? 37.097 9.509 0.285 1.00 46.53 501 ASP A C 1
ATOM 3683 O O . ASP A 1 501 ? 35.926 9.239 0.020 1.00 46.53 501 ASP A O 1
ATOM 3687 N N . GLN A 1 502 ? 37.805 8.747 1.127 1.00 53.06 502 GLN A N 1
ATOM 3688 C CA . GLN A 1 502 ? 37.307 7.500 1.726 1.00 53.06 502 GLN A CA 1
ATOM 3689 C C . GLN A 1 502 ? 35.963 7.675 2.447 1.00 53.06 502 GLN A C 1
ATOM 3691 O O . GLN A 1 502 ? 35.083 6.822 2.341 1.00 53.06 502 GLN A O 1
ATOM 3696 N N . TRP A 1 503 ? 35.758 8.801 3.138 1.00 45.81 503 TRP A N 1
ATOM 3697 C CA . TRP A 1 503 ? 34.488 9.094 3.808 1.00 45.81 503 TRP A CA 1
ATOM 3698 C C . TRP A 1 503 ? 33.354 9.386 2.811 1.00 45.81 503 TRP A C 1
ATOM 3700 O O . TRP A 1 503 ? 32.212 8.999 3.058 1.00 45.81 503 TRP A O 1
ATOM 3710 N N . VAL A 1 504 ? 33.654 10.023 1.670 1.00 46.84 504 VAL A N 1
ATOM 3711 C CA . VAL A 1 504 ? 32.695 10.286 0.583 1.00 46.84 504 VAL A CA 1
ATOM 3712 C C . VAL A 1 504 ? 32.324 8.982 -0.105 1.00 46.84 504 VAL A C 1
ATOM 3714 O O . VAL A 1 504 ? 31.148 8.740 -0.364 1.00 46.84 504 VAL A O 1
ATOM 3717 N N . VAL A 1 505 ? 33.303 8.116 -0.355 1.00 51.09 505 VAL A N 1
ATOM 3718 C CA . VAL A 1 505 ? 33.110 6.809 -0.988 1.00 51.09 505 VAL A CA 1
ATOM 3719 C C . VAL A 1 505 ? 32.321 5.872 -0.082 1.00 51.09 505 VAL A C 1
ATOM 3721 O O . VAL A 1 505 ? 31.312 5.326 -0.519 1.00 51.09 505 VAL A O 1
ATOM 3724 N N . ALA A 1 506 ? 32.674 5.771 1.201 1.00 51.78 506 ALA A N 1
ATOM 3725 C CA . ALA A 1 506 ? 31.905 5.003 2.180 1.00 51.78 506 ALA A CA 1
ATOM 3726 C C . ALA A 1 506 ? 30.461 5.520 2.305 1.00 51.78 506 ALA A C 1
ATOM 3728 O O . ALA A 1 506 ? 29.513 4.733 2.342 1.00 51.78 506 ALA A O 1
ATOM 3729 N N . ARG A 1 507 ? 30.274 6.847 2.297 1.00 46.38 507 ARG A N 1
ATOM 3730 C CA . ARG A 1 507 ? 28.949 7.478 2.308 1.00 46.38 507 ARG A CA 1
ATOM 3731 C C . ARG A 1 507 ? 28.163 7.189 1.028 1.00 46.38 507 ARG A C 1
ATOM 3733 O O . ARG A 1 507 ? 26.975 6.909 1.119 1.00 46.38 507 ARG A O 1
ATOM 3740 N N . THR A 1 508 ? 28.813 7.214 -0.135 1.00 47.62 508 THR A N 1
ATOM 3741 C CA . THR A 1 508 ? 28.213 6.938 -1.454 1.00 47.62 508 THR A CA 1
ATOM 3742 C C . THR A 1 508 ? 27.803 5.470 -1.582 1.00 47.62 508 THR A C 1
ATOM 3744 O O . THR A 1 508 ? 26.692 5.178 -2.020 1.00 47.62 508 THR A O 1
ATOM 3747 N N . ILE A 1 509 ? 28.646 4.545 -1.109 1.00 49.25 509 ILE A N 1
ATOM 3748 C CA . ILE A 1 509 ? 28.330 3.114 -0.994 1.00 49.25 509 ILE A CA 1
ATOM 3749 C C . ILE A 1 509 ? 27.115 2.914 -0.078 1.00 49.25 509 ILE A C 1
ATOM 3751 O O . ILE A 1 509 ? 26.209 2.165 -0.431 1.00 49.25 509 ILE A O 1
ATOM 3755 N N . ALA A 1 510 ? 27.047 3.619 1.056 1.00 41.41 510 ALA A N 1
ATOM 3756 C CA . ALA A 1 510 ? 25.941 3.509 2.009 1.00 41.41 510 ALA A CA 1
ATOM 3757 C C . ALA A 1 510 ? 24.587 4.034 1.479 1.00 41.41 510 ALA A C 1
ATOM 3759 O O . ALA A 1 510 ? 23.538 3.564 1.923 1.00 41.41 510 ALA A O 1
ATOM 3760 N N . VAL A 1 511 ? 24.582 4.977 0.525 1.00 37.62 511 VAL A N 1
ATOM 3761 C CA . VAL A 1 511 ? 23.351 5.506 -0.108 1.00 37.62 511 VAL A CA 1
ATOM 3762 C C . VAL A 1 511 ? 23.016 4.863 -1.464 1.00 37.62 511 VAL A C 1
ATOM 3764 O O . VAL A 1 511 ? 21.950 5.145 -2.026 1.00 37.62 511 VAL A O 1
ATOM 3767 N N . SER A 1 512 ? 23.892 3.994 -1.982 1.00 41.19 512 SER A N 1
ATOM 3768 C CA . SER A 1 512 ? 23.720 3.271 -3.249 1.00 41.19 512 SER A CA 1
ATOM 3769 C C . SER A 1 512 ? 22.674 2.149 -3.150 1.00 41.19 512 SER A C 1
ATOM 3771 O O . SER A 1 512 ? 22.405 1.610 -2.080 1.00 41.19 512 SER A O 1
ATOM 3773 N N . ALA A 1 513 ? 22.079 1.784 -4.291 1.00 37.31 513 ALA A N 1
ATOM 3774 C CA . ALA A 1 513 ? 21.139 0.665 -4.431 1.00 37.31 513 ALA A CA 1
ATOM 3775 C C . ALA A 1 513 ? 21.856 -0.699 -4.422 1.00 37.31 513 ALA A C 1
ATOM 3777 O O . ALA A 1 513 ? 21.261 -1.736 -4.123 1.00 37.31 513 ALA A O 1
ATOM 3778 N N . ALA A 1 514 ? 23.154 -0.686 -4.707 1.00 38.91 514 ALA A N 1
ATOM 3779 C CA . ALA A 1 514 ? 24.055 -1.806 -4.529 1.00 38.91 514 ALA A CA 1
ATOM 3780 C C . ALA A 1 514 ? 25.135 -1.373 -3.530 1.00 38.91 514 ALA A C 1
ATOM 3782 O O . ALA A 1 514 ? 26.224 -0.985 -3.955 1.00 38.91 514 ALA A O 1
ATOM 3783 N N . PRO A 1 515 ? 24.859 -1.352 -2.210 1.00 42.78 515 PRO A N 1
ATOM 3784 C CA . PRO A 1 515 ? 25.917 -1.180 -1.233 1.00 42.78 515 PRO A CA 1
ATOM 3785 C C . PRO A 1 515 ? 26.840 -2.377 -1.375 1.00 42.78 515 PRO A C 1
ATOM 3787 O O . PRO A 1 515 ? 26.524 -3.513 -1.013 1.00 42.78 515 PRO A O 1
ATOM 3790 N N . ALA A 1 516 ? 27.970 -2.093 -1.995 1.00 42.56 516 ALA A N 1
ATOM 3791 C CA . ALA A 1 516 ? 29.042 -3.017 -2.225 1.00 42.56 516 ALA A CA 1
ATOM 3792 C C . ALA A 1 516 ? 29.462 -3.574 -0.849 1.00 42.56 516 ALA A C 1
ATOM 3794 O O . ALA A 1 516 ? 29.812 -2.820 0.063 1.00 42.56 516 ALA A O 1
ATOM 3795 N N . ARG A 1 517 ? 29.313 -4.886 -0.642 1.00 42.97 517 ARG A N 1
ATOM 3796 C CA . ARG A 1 517 ? 29.529 -5.522 0.663 1.00 42.97 517 ARG A CA 1
ATOM 3797 C C . ARG A 1 517 ? 30.645 -6.535 0.644 1.00 42.97 517 ARG A C 1
ATOM 3799 O O . ARG A 1 517 ? 30.814 -7.252 -0.330 1.00 42.97 517 ARG A O 1
ATOM 3806 N N . ASN A 1 518 ? 31.363 -6.543 1.768 1.00 42.06 518 ASN A N 1
ATOM 3807 C CA . ASN A 1 518 ? 32.752 -6.978 1.948 1.00 42.06 518 ASN A CA 1
ATOM 3808 C C . ASN A 1 518 ? 33.774 -6.099 1.233 1.00 42.06 518 ASN A C 1
ATOM 3810 O O . ASN A 1 518 ? 34.897 -6.537 1.045 1.00 42.06 518 ASN A O 1
ATOM 3814 N N . CYS A 1 519 ? 33.383 -4.878 0.859 1.00 49.19 519 CYS A N 1
ATOM 3815 C CA . CYS A 1 519 ? 34.273 -3.892 0.278 1.00 49.19 519 CYS A CA 1
ATOM 3816 C C . CYS A 1 519 ? 35.100 -3.214 1.363 1.00 49.19 519 CYS A C 1
ATOM 3818 O O . CYS A 1 519 ? 34.588 -2.347 2.072 1.00 49.19 519 CYS A O 1
ATOM 3820 N N . THR A 1 520 ? 36.362 -3.604 1.508 1.00 49.28 520 THR A N 1
ATOM 3821 C CA . THR A 1 520 ? 37.287 -2.831 2.342 1.00 49.28 520 THR A CA 1
ATOM 3822 C C . THR A 1 520 ? 37.704 -1.608 1.538 1.00 49.28 520 THR A C 1
ATOM 3824 O O . THR A 1 520 ? 38.231 -1.754 0.435 1.00 49.28 520 THR A O 1
ATOM 3827 N N . VAL A 1 521 ? 37.420 -0.406 2.048 1.00 52.75 521 VAL A N 1
ATOM 3828 C CA . VAL A 1 521 ? 37.949 0.816 1.436 1.00 52.75 521 VAL A CA 1
ATOM 3829 C C . VAL A 1 521 ? 39.423 0.891 1.814 1.00 52.75 521 VAL A C 1
ATOM 3831 O O . VAL A 1 521 ? 39.743 1.041 2.994 1.00 52.75 521 VAL A O 1
ATOM 3834 N N . LEU A 1 522 ? 40.298 0.693 0.836 1.00 48.62 522 LEU A N 1
ATOM 3835 C CA . LEU A 1 522 ? 41.745 0.724 1.010 1.00 48.62 522 LEU A CA 1
ATOM 3836 C C . LEU A 1 522 ? 42.302 2.015 0.409 1.00 48.62 522 LEU A C 1
ATOM 3838 O O . LEU A 1 522 ? 41.653 2.665 -0.414 1.00 48.62 522 LEU A O 1
ATOM 3842 N N . GLU A 1 523 ? 43.488 2.396 0.873 1.00 47.81 523 GLU A N 1
ATOM 3843 C CA . GLU A 1 523 ? 44.273 3.468 0.256 1.00 47.81 523 GLU A CA 1
ATOM 3844 C C . GLU A 1 523 ? 44.692 3.105 -1.175 1.00 47.81 523 GLU A C 1
ATOM 3846 O O . GLU A 1 523 ? 44.945 1.901 -1.442 1.00 47.81 523 GLU A O 1
#

Solvent-accessible surface area (backbone atoms only — not comparable to full-atom values): 26475 Å² total; per-residue (Å²): 120,63,57,62,48,33,12,51,38,32,15,52,49,47,38,10,21,28,11,36,11,39,63,74,64,51,92,62,81,85,72,52,70,67,60,55,46,53,47,9,26,50,48,13,44,45,51,51,20,41,52,52,23,49,32,42,35,65,66,46,53,51,74,59,40,52,49,54,54,47,48,51,43,51,53,2,42,54,39,34,54,53,45,44,72,78,35,63,82,48,45,64,57,50,50,48,41,28,49,49,22,36,51,48,31,53,35,24,75,68,35,56,43,41,91,83,29,63,42,15,51,51,52,25,48,34,45,38,39,71,55,34,57,68,54,52,74,74,72,53,68,91,84,74,53,57,68,60,48,52,50,50,40,52,49,28,29,45,32,32,36,24,47,39,62,64,63,35,52,19,25,66,72,70,35,82,62,40,43,24,31,43,27,32,50,22,48,49,29,43,51,52,26,35,54,46,49,39,60,69,68,40,86,92,49,56,72,66,60,33,49,35,46,26,42,18,25,52,19,30,52,44,50,45,35,29,46,42,40,26,43,34,31,59,27,38,38,52,22,47,50,41,46,48,36,52,52,57,57,67,70,57,56,70,67,58,41,45,53,49,31,20,39,44,22,25,37,30,42,28,10,27,46,76,51,60,75,43,42,61,50,39,51,38,39,33,34,64,73,61,64,49,51,72,70,51,43,52,52,51,51,50,26,23,48,50,14,35,49,51,42,39,62,56,40,73,42,48,51,59,51,49,57,62,58,52,65,78,55,86,68,79,52,32,83,50,96,66,65,57,87,45,73,66,46,41,52,47,31,30,75,50,29,48,88,76,58,64,66,57,52,59,66,40,41,61,62,40,40,52,51,34,44,66,64,53,50,71,64,66,70,80,67,42,75,75,56,76,65,57,57,55,42,50,63,51,49,52,56,50,52,52,55,48,52,53,51,35,74,68,37,90,46,36,32,39,48,38,51,50,50,16,44,60,38,26,48,37,51,51,51,38,53,56,57,51,40,54,37,37,55,67,66,60,23,40,54,50,50,26,53,52,50,36,52,14,43,51,16,30,49,46,27,52,51,53,50,66,56,47,50,59,52,34,65,66,44,82,58,98,78,60,80,84,77,66,76,54,93,58,99,57,27,53,36,76,34,59,81,92,42,40,68,58,50,54,50,49,33,72,72,37,54,55,39,70,72,64,48,50,77,38,111

Nearest PDB structures (foldseek):
  5cwb-assembly1_A  TM=2.037E-01  e=7.508E+00  synthetic construct

Foldseek 3Di:
DQLCLQLVLLLLLQQLLLLLLPVVQDDDDPPDPLLSSVLSSVLSLLVLLLLQLLCLLLVPDQVRSVVVSVVSSVNSNVSSVVCCVVPVVCVVVSVVSSVVRSVLSVQLVQQFAAPPQPVLVLLLLLLLCSNCVVVCVVPPDPDPVPVVSVVSNLCCSQAARSLCSNVNSSSNVPNRRGSSSLLSSLVVLLVLLLVLLLVLLDDLDDNVLSNLLSLLLCFQLVVCCRHYHSVSLLSNLSSLLSSLLSSLLVPGDPVSNLVSLLSNLQSNLSRPVVLVLLSLLSLLLSCLSNVDDPVRSVSSVVSSVNSNVSSCVSNVNVSVVVVVVCQQDDDLFQSAPDQDPDLCSLVCCLLLVHDFPVVLLVVLLVVLLVVLCVRQLVVDDDADADRPSLVVSVVSVVVSSVVLSVSLVSGPRNRVSSSSNSNSCSSSVLSSLSSVLSNDDSVSVSVSSSVSSSSSNSRSVNNVVSCVVSRVVSVCHPPPPDDDADAPPDPAGEGEDDPVCLVVNQVCLNNHRRNPPNYHHDD

Radius of gyration: 23.32 Å; Cα contacts (8 Å, |Δi|>4): 757; chains: 1; bounding box: 72×42×68 Å

Mean predicted aligned error: 9.56 Å